Protein 4LFL (pdb70)

CATH classification: 3.40.1400.10

B-factor: mean 20.83, std 7.51, range [8.14, 54.57]

Radius of gyration: 24.15 Å; Cα contacts (8 Å, |Δi|>4): 1523; chains: 4; bounding box: 60×65×54 Å

Secondary structure (DSSP, 8-state):
-EEEEEEBTTTHHHHHHHHHHHHHTT-EEEES-SS-BSSHHHHHHHHHHHHHHSS---EEEEESSSHHHHHHHTTSTT--EEE--SHHHHHHHHHHH--SEEEEETTTB-HHHHHHHHHHHHH-----GGGHHHHHHHHH--/-EEEEEE-GGGHHHHHHHHHHHHHTT-EEEE-S-SS-S---HHHHHHHHHHHHHTTS-SEEEEEESSSHHHHHHHHSSTT--EEE-SSHHHHHHHHHHH---EEEEETTTB-HHHHHHHHHHHHH------HHHHHHHHHHHTTS---TTTTT-TTTTHHHHHHHHTTTT--/-EEEEEEBTTTHHHHHHHHHHHHTTT-EEEES-SS-BSSHHHHHHHHHHHHHTSS---EEEEESSSHHHHHHHTTSTT--EEE--SHHHHHHHHHHH--SEEEEETTTB-HHHHHHHHHHHHT-----GGGHHHHHHHHH--/-EEEEEE-GGGHHHHHHHHHHHHHTT-EEEE-S-SS-S---HHHHHHHHHHHHHTTS-SEEEEEESSSHHHHHHHHSSTT--EEE-SSHHHHHHHHHHH---EEEEETTTB-HHHHHHHHHHHHH------HHHHHHHHHHHTSSPP-TTTTT-TTTTHHHHHHHHTTTT--

Foldseek 3Di:
DEEEEFEAPAFVVLRVVVVVVCVVVPYHYDYQPPDHDPALLRGLVSSLVCLVVDPDQEYEYEYAAQVVSQVNNLQDQLAAEAADAAQPCLAVCCQQVVHSYYYYHPNRHDNVRVVNSPVNNVPHHHNDDPSVVVSVVSNPHD/DEEEEAEFLQQLVLSVVVVVVCVVVPYHYHYQHDNHNPGDALLLSLLVRLLCCQVVVGVAYEYEYQAQVRSQVSVLPAAPADGDEDQAQVVLLCCCAQQVGRYYTGRNNPHDSVRVNVNVVSNVVHHHDDDPVSVVVNVVSNPPDDDDPCSRPPSCVCVVVVVCVVVVVPPD/DEEEEWEAPAFVVLRVVVVVVQVVVVYHYDYQPPDHDPALLRGLVSSLVVLVVDPAQEYEYEYAQQVVSQVNNLQDQLAAEAADAAQPCLAVCCQQVVHSYYYYHPNRHPNVRVVNSPVNNVPHHHNDDPSVVVSVVSNVHD/DEEEEAEFLQQLVLSVVLVVVCVVVPYHYHYQHDNHNPGDALLLRLLVRLLCCQVVVGVAYEYEYQAQVRSQVSVLPDAPADGDEDQAQVVLLCCCAQQVGRYYTGRNNPHDSVRVNVNVVSNVVHHHDDDPVSVVVNVVSNPPDDDDPCSRPPSCSCVVVVVCVVVVVPPD

Structure (mmCIF, N/CA/C/O backbone):
data_4LFL
#
_entry.id   4LFL
#
_cell.length_a   108.076
_cell.length_b   116.114
_cell.length_c   54.492
_cell.angle_alpha   90.000
_cell.angle_beta   90.000
_cell.angle_gamma   90.000
#
_symmetry.space_group_name_H-M   'P 21 21 2'
#
loop_
_entity.id
_entity.type
_entity.pdbx_description
1 polymer 'Galactose-6-phosphate isomerase subunit A'
2 polymer 'Galactose-6-phosphate isomerase subunit B'
3 non-polymer 6-O-phosphono-D-tagatose
4 water water
#
loop_
_atom_site.group_PDB
_atom_site.id
_atom_site.type_symbol
_atom_site.label_atom_id
_atom_site.label_alt_id
_atom_site.label_comp_id
_atom_site.label_asym_id
_atom_site.label_entity_id
_atom_site.label_seq_id
_atom_site.pdbx_PDB_ins_code
_atom_site.Cartn_x
_atom_site.Cartn_y
_atom_site.Cartn_z
_atom_site.occupancy
_atom_site.B_iso_or_equiv
_atom_site.auth_seq_id
_atom_site.auth_comp_id
_atom_site.auth_asym_id
_atom_site.auth_atom_id
_atom_site.pdbx_PDB_model_num
ATOM 1 N N . MET A 1 21 ? 29.689 -24.689 -12.878 1.00 41.34 1 MET A N 1
ATOM 2 C CA . MET A 1 21 ? 30.861 -25.063 -12.034 1.00 40.62 1 MET A CA 1
ATOM 3 C C . MET A 1 21 ? 30.562 -26.306 -11.204 1.00 38.83 1 MET A C 1
ATOM 4 O O . MET A 1 21 ? 29.413 -26.562 -10.846 1.00 38.97 1 MET A O 1
ATOM 9 N N . ASP A 1 22 ? 31.602 -27.080 -10.907 1.00 36.82 2 ASP A N 1
ATOM 10 C CA . ASP A 1 22 ? 31.448 -28.289 -10.108 1.00 33.53 2 ASP A CA 1
ATOM 11 C C . ASP A 1 22 ? 31.931 -28.062 -8.682 1.00 30.57 2 ASP A C 1
ATOM 12 O O . ASP A 1 22 ? 32.878 -27.309 -8.443 1.00 29.14 2 ASP A O 1
ATOM 17 N N . VAL A 1 23 ? 31.268 -28.721 -7.739 1.00 26.71 3 VAL A N 1
ATOM 18 C CA . VAL A 1 23 ? 31.607 -28.614 -6.327 1.00 24.44 3 VAL A CA 1
ATOM 19 C C . VAL A 1 23 ? 31.448 -29.986 -5.679 1.00 23.22 3 VAL A C 1
ATOM 20 O O . VAL A 1 23 ? 30.457 -30.676 -5.919 1.00 23.66 3 VAL A O 1
ATOM 24 N N . ILE A 1 24 ? 32.429 -30.384 -4.876 1.00 20.81 4 ILE A N 1
ATOM 25 C CA . ILE A 1 24 ? 32.371 -31.663 -4.178 1.00 21.35 4 ILE A CA 1
ATOM 26 C C . ILE A 1 24 ? 32.048 -31.365 -2.718 1.00 21.56 4 ILE A C 1
ATOM 27 O O . ILE A 1 24 ? 32.656 -30.478 -2.122 1.00 21.91 4 ILE A O 1
ATOM 32 N N . ILE A 1 25 ? 31.089 -32.087 -2.144 1.00 19.69 5 ILE A N 1
ATOM 33 C CA . ILE A 1 25 ? 30.742 -31.876 -0.743 1.00 19.91 5 ILE A CA 1
ATOM 34 C C . ILE A 1 25 ? 30.703 -33.188 0.032 1.00 19.94 5 ILE A C 1
ATOM 35 O O . ILE A 1 25 ? 30.439 -34.256 -0.529 1.00 20.46 5 ILE A O 1
ATOM 40 N N . GLY A 1 26 ? 30.984 -33.094 1.325 1.00 19.60 6 GLY A N 1
ATOM 41 C CA . GLY A 1 26 ? 30.982 -34.258 2.187 1.00 19.89 6 GLY A CA 1
ATOM 42 C C . GLY A 1 26 ? 30.847 -33.812 3.629 1.00 21.00 6 GLY A C 1
ATOM 43 O O . GLY A 1 26 ? 31.154 -32.662 3.961 1.00 19.96 6 GLY A O 1
ATOM 44 N N . ALA A 1 27 ? 30.395 -34.711 4.494 1.00 20.68 7 ALA A N 1
ATOM 45 C CA . ALA A 1 27 ? 30.226 -34.369 5.898 1.00 21.24 7 ALA A CA 1
ATOM 46 C C . ALA A 1 27 ? 30.120 -35.598 6.786 1.00 22.15 7 ALA A C 1
ATOM 47 O O . ALA A 1 27 ? 29.820 -36.697 6.312 1.00 21.71 7 ALA A O 1
ATOM 49 N N . ASP A 1 28 ? 30.386 -35.409 8.073 1.00 22.46 8 ASP A N 1
ATOM 50 C CA . ASP A 1 28 ? 30.255 -36.494 9.032 1.00 23.39 8 ASP A CA 1
ATOM 51 C C . ASP A 1 28 ? 28.910 -36.247 9.713 1.00 23.67 8 ASP A C 1
ATOM 52 O O . ASP A 1 28 ? 28.129 -35.414 9.249 1.00 22.31 8 ASP A O 1
ATOM 57 N N . LYS A 1 29 ? 28.630 -36.958 10.797 1.00 24.70 9 LYS A N 1
ATOM 58 C CA . LYS A 1 29 ? 27.352 -36.796 11.480 1.00 25.50 9 LYS A CA 1
ATOM 59 C C . LYS A 1 29 ? 27.063 -35.378 11.965 1.00 25.29 9 LYS A C 1
ATOM 60 O O . LYS A 1 29 ? 25.928 -34.909 11.873 1.00 25.61 9 LYS A O 1
ATOM 66 N N . ASP A 1 30 ? 28.083 -34.692 12.470 1.00 24.28 10 ASP A N 1
ATOM 67 C CA . ASP A 1 30 ? 27.904 -33.332 12.972 1.00 24.28 10 ASP A CA 1
ATOM 68 C C . ASP A 1 30 ? 27.716 -32.292 11.873 1.00 23.41 10 ASP A C 1
ATOM 69 O O . ASP A 1 30 ? 27.041 -31.285 12.077 1.00 23.31 10 ASP A O 1
ATOM 74 N N . GLY A 1 31 ? 28.312 -32.529 10.710 1.00 22.74 11 GLY A N 1
ATOM 75 C CA . GLY A 1 31 ? 28.184 -31.565 9.632 1.00 21.16 11 GLY A CA 1
ATOM 76 C C . GLY A 1 31 ? 27.118 -31.886 8.603 1.00 20.95 11 GLY A C 1
ATOM 77 O O . GLY A 1 31 ? 26.867 -31.088 7.701 1.00 20.07 11 GLY A O 1
ATOM 78 N N . PHE A 1 32 ? 26.472 -33.039 8.743 1.00 19.76 12 PHE A N 1
ATOM 79 C CA . PHE A 1 32 ? 25.453 -33.463 7.784 1.00 21.30 12 PHE A CA 1
ATOM 80 C C . PHE A 1 32 ? 24.293 -32.489 7.557 1.00 20.88 12 PHE A C 1
ATOM 81 O O . PHE A 1 32 ? 23.952 -32.181 6.413 1.00 20.03 12 PHE A O 1
ATOM 89 N N . ALA A 1 33 ? 23.684 -32.007 8.635 1.00 20.31 13 ALA A N 1
ATOM 90 C CA . ALA A 1 33 ? 22.556 -31.088 8.510 1.00 21.46 13 ALA A CA 1
ATOM 91 C C . ALA A 1 33 ? 22.887 -29.862 7.663 1.00 20.62 13 ALA A C 1
ATOM 92 O O . ALA A 1 33 ? 22.132 -29.502 6.759 1.00 19.99 13 ALA A O 1
ATOM 94 N N . MET A 1 34 ? 24.012 -29.214 7.949 1.00 19.98 14 MET A N 1
ATOM 95 C CA . MET A 1 34 ? 24.380 -28.038 7.171 1.00 19.95 14 MET A CA 1
ATOM 96 C C . MET A 1 34 ? 24.717 -28.436 5.742 1.00 20.46 14 MET A C 1
ATOM 97 O O . MET A 1 34 ? 24.380 -27.722 4.797 1.00 19.89 14 MET A O 1
ATOM 102 N N . LYS A 1 35 ? 25.378 -29.581 5.587 1.00 21.29 15 LYS A N 1
ATOM 103 C CA . LYS A 1 35 ? 25.755 -30.065 4.265 1.00 20.84 15 LYS A CA 1
ATOM 104 C C . LYS A 1 35 ? 24.506 -30.166 3.389 1.00 21.51 15 LYS A C 1
ATOM 105 O O . LYS A 1 35 ? 24.500 -29.710 2.248 1.00 19.99 15 LYS A O 1
ATOM 111 N N . GLU A 1 36 ? 23.445 -30.754 3.935 1.00 21.57 16 GLU A N 1
ATOM 112 C CA . GLU A 1 36 ? 22.192 -30.907 3.198 1.00 22.24 16 GLU A CA 1
ATOM 113 C C . GLU A 1 36 ? 21.617 -29.557 2.770 1.00 21.08 16 GLU A C 1
ATOM 114 O O . GLU A 1 36 ? 21.114 -29.415 1.658 1.00 21.25 16 GLU A O 1
ATOM 120 N N . GLN A 1 37 ? 21.687 -28.571 3.660 1.00 21.69 17 GLN A N 1
ATOM 121 C CA . GLN A 1 37 ? 21.185 -27.232 3.366 1.00 21.32 17 GLN A CA 1
ATOM 122 C C . GLN A 1 37 ? 21.991 -26.584 2.244 1.00 20.28 17 GLN A C 1
ATOM 123 O O . GLN A 1 37 ? 21.432 -25.987 1.322 1.00 20.08 17 GLN A O 1
ATOM 129 N N . VAL A 1 38 ? 23.311 -26.691 2.338 1.00 19.43 18 VAL A N 1
ATOM 130 C CA . VAL A 1 38 ? 24.184 -26.109 1.325 1.00 19.12 18 VAL A CA 1
ATOM 131 C C . VAL A 1 38 ? 23.961 -26.784 -0.026 1.00 19.72 18 VAL A C 1
ATOM 132 O O . VAL A 1 38 ? 23.983 -26.125 -1.065 1.00 19.82 18 VAL A O 1
ATOM 136 N N . LYS A 1 39 ? 23.731 -28.094 -0.010 1.00 21.29 19 LYS A N 1
ATOM 137 C CA . LYS A 1 39 ? 23.496 -28.819 -1.255 1.00 22.73 19 LYS A CA 1
ATOM 138 C C . LYS A 1 39 ? 22.290 -28.198 -1.954 1.00 21.55 19 LYS A C 1
ATOM 139 O O . LYS A 1 39 ? 22.331 -27.912 -3.150 1.00 22.72 19 LYS A O 1
ATOM 145 N N . LYS A 1 40 ? 21.218 -27.977 -1.197 1.00 21.77 20 LYS A N 1
ATOM 146 C CA . LYS A 1 40 ? 20.012 -27.368 -1.745 1.00 22.57 20 LYS A CA 1
ATOM 147 C C . LYS A 1 40 ? 20.351 -25.987 -2.298 1.00 22.43 20 LYS A C 1
ATOM 148 O O . LYS A 1 40 ? 19.893 -25.601 -3.374 1.00 21.57 20 LYS A O 1
ATOM 154 N N . TYR A 1 41 ? 21.165 -25.247 -1.552 1.00 21.81 21 TYR A N 1
ATOM 155 C CA . TYR A 1 41 ? 21.580 -23.912 -1.963 1.00 21.25 21 TYR A CA 1
ATOM 156 C C . TYR A 1 41 ? 22.332 -23.956 -3.292 1.00 21.59 21 TYR A C 1
ATOM 157 O O . TYR A 1 41 ? 22.027 -23.199 -4.212 1.00 21.89 21 TYR A O 1
ATOM 166 N N . LEU A 1 42 ? 23.317 -24.843 -3.384 1.00 22.42 22 LEU A N 1
ATOM 167 C CA . LEU A 1 42 ? 24.121 -24.965 -4.596 1.00 22.73 22 LEU A CA 1
ATOM 168 C C . LEU A 1 42 ? 23.281 -25.366 -5.804 1.00 23.65 22 LEU A C 1
ATOM 169 O O . LEU A 1 42 ? 23.432 -24.801 -6.890 1.00 23.59 22 LEU A O 1
ATOM 174 N N . GLU A 1 43 ? 22.392 -26.335 -5.617 1.00 23.99 23 GLU A N 1
ATOM 175 C CA . GLU A 1 43 ? 21.536 -26.784 -6.711 1.00 25.69 23 GLU A CA 1
ATOM 176 C C . GLU A 1 43 ? 20.684 -25.625 -7.215 1.00 27.03 23 GLU A C 1
ATOM 177 O O . GLU A 1 43 ? 20.521 -25.441 -8.422 1.00 27.61 23 GLU A O 1
ATOM 183 N N . GLU A 1 44 ? 20.144 -24.843 -6.283 1.00 28.15 24 GLU A N 1
ATOM 184 C CA . GLU A 1 44 ? 19.301 -23.705 -6.633 1.00 31.42 24 GLU A CA 1
ATOM 185 C C . GLU A 1 44 ? 20.065 -22.600 -7.351 1.00 31.48 24 GLU A C 1
ATOM 186 O O . GLU A 1 44 ? 19.464 -21.745 -7.998 1.00 32.46 24 GLU A O 1
ATOM 192 N N . HIS A 1 45 ? 21.389 -22.617 -7.240 1.00 32.31 25 HIS A N 1
ATOM 193 C CA . HIS A 1 45 ? 22.210 -21.601 -7.886 1.00 33.56 25 HIS A CA 1
ATOM 194 C C . HIS A 1 45 ? 22.980 -22.124 -9.096 1.00 34.34 25 HIS A C 1
ATOM 195 O O . HIS A 1 45 ? 24.031 -21.594 -9.459 1.00 35.05 25 HIS A O 1
ATOM 202 N N . GLN A 1 46 ? 22.440 -23.172 -9.711 1.00 34.64 26 GLN A N 1
ATOM 203 C CA . GLN A 1 46 ? 23.017 -23.778 -10.907 1.00 35.51 26 GLN A CA 1
ATOM 204 C C . GLN A 1 46 ? 24.418 -24.365 -10.756 1.00 34.68 26 GLN A C 1
ATOM 205 O O . GLN A 1 46 ? 25.279 -24.160 -11.614 1.00 35.84 26 GLN A O 1
ATOM 211 N N . TYR A 1 47 ? 24.646 -25.093 -9.670 1.00 32.20 27 TYR A N 1
ATOM 212 C CA . TYR A 1 47 ? 25.938 -25.726 -9.435 1.00 29.44 27 TYR A CA 1
ATOM 213 C C . TYR A 1 47 ? 25.785 -27.237 -9.565 1.00 29.21 27 TYR A C 1
ATOM 214 O O . TYR A 1 47 ? 24.809 -27.810 -9.083 1.00 28.84 27 TYR A O 1
ATOM 223 N N . ARG A 1 48 ? 26.739 -27.877 -10.232 1.00 29.30 28 ARG A N 1
ATOM 224 C CA . ARG A 1 48 ? 26.715 -29.326 -10.383 1.00 29.50 28 ARG A CA 1
ATOM 225 C C . ARG A 1 48 ? 27.406 -29.869 -9.141 1.00 28.37 28 ARG A C 1
ATOM 226 O O . ARG A 1 48 ? 28.622 -29.746 -8.992 1.00 28.81 28 ARG A O 1
ATOM 234 N N . VAL A 1 49 ? 26.622 -30.463 -8.247 1.00 26.12 29 VAL A N 1
ATOM 235 C CA . VAL A 1 49 ? 27.154 -30.970 -6.990 1.00 25.75 29 VAL A CA 1
ATOM 236 C C . VAL A 1 49 ? 27.363 -32.472 -6.897 1.00 25.91 29 VAL A C 1
ATOM 237 O O . VAL A 1 49 ? 26.486 -33.260 -7.252 1.00 24.81 29 VAL A O 1
ATOM 241 N N . ALA A 1 50 ? 28.537 -32.851 -6.402 1.00 23.60 30 ALA A N 1
ATOM 242 C CA . ALA A 1 50 ? 28.889 -34.246 -6.203 1.00 24.20 30 ALA A CA 1
ATOM 243 C C . ALA A 1 50 ? 28.961 -34.461 -4.693 1.00 24.12 30 ALA A C 1
ATOM 244 O O . ALA A 1 50 ? 29.893 -33.999 -4.031 1.00 23.81 30 ALA A O 1
ATOM 246 N N . ASP A 1 51 ? 27.957 -35.148 -4.158 1.00 24.06 31 ASP A N 1
ATOM 247 C CA . ASP A 1 51 ? 27.862 -35.429 -2.729 1.00 25.21 31 ASP A CA 1
ATOM 248 C C . ASP A 1 51 ? 28.458 -36.802 -2.425 1.00 25.61 31 ASP A C 1
ATOM 249 O O . ASP A 1 51 ? 27.856 -37.830 -2.741 1.00 25.96 31 ASP A O 1
ATOM 254 N N . VAL A 1 52 ? 29.631 -36.824 -1.799 1.00 23.72 32 VAL A N 1
ATOM 255 C CA . VAL A 1 52 ? 30.286 -38.090 -1.479 1.00 23.63 32 VAL A CA 1
ATOM 256 C C . VAL A 1 52 ? 29.787 -38.729 -0.188 1.00 24.10 32 VAL A C 1
ATOM 257 O O . VAL A 1 52 ? 30.251 -39.805 0.194 1.00 23.49 32 VAL A O 1
ATOM 261 N N . THR A 1 53 ? 28.848 -38.071 0.485 1.00 23.48 33 THR A N 1
ATOM 262 C CA . THR A 1 53 ? 28.303 -38.605 1.726 1.00 24.53 33 THR A CA 1
ATOM 263 C C . THR A 1 53 ? 26.787 -38.443 1.806 1.00 26.79 33 THR A C 1
ATOM 264 O O . THR A 1 53 ? 26.277 -37.668 2.614 1.00 26.03 33 THR A O 1
ATOM 268 N N . PRO A 1 54 ? 26.044 -39.176 0.958 1.00 28.28 34 PRO A N 1
ATOM 269 C CA . PRO A 1 54 ? 24.578 -39.096 0.962 1.00 29.51 34 PRO A CA 1
ATOM 270 C C . PRO A 1 54 ? 24.066 -39.393 2.368 1.00 29.77 34 PRO A C 1
ATOM 271 O O . PRO A 1 54 ? 23.000 -38.926 2.776 1.00 30.23 34 PRO A O 1
ATOM 275 N N . GLU A 1 55 ? 24.849 -40.188 3.089 1.00 30.85 35 GLU A N 1
ATOM 276 C CA . GLU A 1 55 ? 24.578 -40.549 4.474 1.00 32.09 35 GLU A CA 1
ATOM 277 C C . GLU A 1 55 ? 25.809 -40.048 5.218 1.00 30.67 35 GLU A C 1
ATOM 278 O O . GLU A 1 55 ? 26.911 -40.071 4.674 1.00 31.06 35 GLU A O 1
ATOM 284 N N . PRO A 1 56 ? 25.643 -39.589 6.465 1.00 29.87 36 PRO A N 1
ATOM 285 C CA . PRO A 1 56 ? 26.796 -39.091 7.223 1.00 28.91 36 PRO A CA 1
ATOM 286 C C . PRO A 1 56 ? 27.937 -40.100 7.343 1.00 28.77 36 PRO A C 1
ATOM 287 O O . PRO A 1 56 ? 27.709 -41.286 7.587 1.00 28.54 36 PRO A O 1
ATOM 291 N N . ALA A 1 57 ? 29.166 -39.623 7.161 1.00 27.73 37 ALA A N 1
ATOM 292 C CA . ALA A 1 57 ? 30.344 -40.475 7.262 1.00 27.34 37 ALA A CA 1
ATOM 293 C C . ALA A 1 57 ? 30.540 -40.866 8.720 1.00 28.18 37 ALA A C 1
ATOM 294 O O . ALA A 1 57 ? 29.989 -40.224 9.616 1.00 28.48 37 ALA A O 1
ATOM 296 N N . GLU A 1 58 ? 31.327 -41.912 8.958 1.00 28.84 38 GLU A N 1
ATOM 297 C CA . GLU A 1 58 ? 31.578 -42.383 10.316 1.00 30.13 38 GLU A CA 1
ATOM 298 C C . GLU A 1 58 ? 32.194 -41.279 11.168 1.00 29.31 38 GLU A C 1
ATOM 299 O O . GLU A 1 58 ? 31.814 -41.084 12.321 1.00 29.08 38 GLU A O 1
ATOM 305 N N . ASP A 1 59 ? 33.159 -40.569 10.595 1.00 27.82 39 ASP A N 1
ATOM 306 C CA . ASP A 1 59 ? 33.823 -39.466 11.280 1.00 26.46 39 ASP A CA 1
ATOM 307 C C . ASP A 1 59 ? 34.380 -38.511 10.227 1.00 24.60 39 ASP A C 1
ATOM 308 O O . ASP A 1 59 ? 34.301 -38.796 9.030 1.00 22.92 39 ASP A O 1
ATOM 313 N N . PHE A 1 60 ? 34.944 -37.387 10.666 1.00 23.79 40 PHE A N 1
ATOM 314 C CA . PHE A 1 60 ? 35.474 -36.398 9.731 1.00 22.31 40 PHE A CA 1
ATOM 315 C C . PHE A 1 60 ? 36.688 -36.854 8.927 1.00 22.76 40 PHE A C 1
ATOM 316 O O . PHE A 1 60 ? 37.000 -36.268 7.889 1.00 22.09 40 PHE A O 1
ATOM 324 N N . VAL A 1 61 ? 37.382 -37.887 9.392 1.00 21.46 41 VAL A N 1
ATOM 325 C CA . VAL A 1 61 ? 38.528 -38.371 8.632 1.00 22.11 41 VAL A CA 1
ATOM 326 C C . VAL A 1 61 ? 37.981 -39.058 7.385 1.00 22.75 41 VAL A C 1
ATOM 327 O O . VAL A 1 61 ? 38.476 -38.851 6.280 1.00 21.98 41 VAL A O 1
ATOM 331 N N . GLU A 1 62 ? 36.942 -39.867 7.565 1.00 22.80 42 GLU A N 1
ATOM 332 C CA . GLU A 1 62 ? 36.345 -40.570 6.440 1.00 23.80 42 GLU A CA 1
ATOM 333 C C . GLU A 1 62 ? 35.711 -39.612 5.436 1.00 22.31 42 GLU A C 1
ATOM 334 O O . GLU A 1 62 ? 35.896 -39.758 4.229 1.00 21.79 42 GLU A O 1
ATOM 340 N N . SER A 1 63 ? 34.973 -38.624 5.932 1.00 21.79 43 SER A N 1
ATOM 341 C CA . SER A 1 63 ? 34.326 -37.664 5.047 1.00 20.45 43 SER A CA 1
ATOM 342 C C . SER A 1 63 ? 35.337 -36.772 4.323 1.00 20.64 43 SER A C 1
ATOM 343 O O . SER A 1 63 ? 35.233 -36.569 3.113 1.00 18.25 43 SER A O 1
ATOM 346 N N . SER A 1 64 ? 36.322 -36.254 5.051 1.00 20.13 44 SER A N 1
ATOM 347 C CA . SER A 1 64 ? 37.314 -35.376 4.432 1.00 20.17 44 SER A CA 1
ATOM 348 C C . SER A 1 64 ? 38.170 -36.113 3.407 1.00 20.74 44 SER A C 1
ATOM 349 O O . SER A 1 64 ? 38.511 -35.557 2.365 1.00 20.08 44 SER A O 1
ATOM 352 N N . LEU A 1 65 ? 38.510 -37.366 3.690 1.00 21.22 45 LEU A N 1
ATOM 353 C CA . LEU A 1 65 ? 39.314 -38.137 2.749 1.00 22.29 45 LEU A CA 1
ATOM 354 C C . LEU A 1 65 ? 38.493 -38.510 1.520 1.00 22.46 45 LEU A C 1
ATOM 355 O O . LEU A 1 65 ? 39.026 -38.584 0.414 1.00 22.16 45 LEU A O 1
ATOM 360 N N . ALA A 1 66 ? 37.197 -38.744 1.711 1.00 21.32 46 ALA A N 1
ATOM 361 C CA . ALA A 1 66 ? 36.323 -39.087 0.592 1.00 21.33 46 ALA A CA 1
ATOM 362 C C . ALA A 1 66 ? 36.222 -37.889 -0.349 1.00 20.66 46 ALA A C 1
ATOM 363 O O . ALA A 1 66 ? 36.269 -38.037 -1.569 1.00 23.03 46 ALA A O 1
ATOM 365 N N . VAL A 1 67 ? 36.087 -36.699 0.226 1.00 19.64 47 VAL A N 1
ATOM 366 C CA . VAL A 1 67 ? 35.998 -35.479 -0.569 1.00 19.58 47 VAL A CA 1
ATOM 367 C C . VAL A 1 67 ? 37.303 -35.258 -1.328 1.00 19.42 47 VAL A C 1
ATOM 368 O O . VAL A 1 67 ? 37.298 -34.903 -2.503 1.00 18.94 47 VAL A O 1
ATOM 372 N N . THR A 1 68 ? 38.419 -35.472 -0.643 1.00 19.43 48 THR A N 1
ATOM 373 C CA . THR A 1 68 ? 39.734 -35.293 -1.243 1.00 19.53 48 THR A CA 1
ATOM 374 C C . THR A 1 68 ? 39.935 -36.229 -2.434 1.00 21.12 48 THR A C 1
ATOM 375 O O . THR A 1 68 ? 40.350 -35.798 -3.510 1.00 21.33 48 THR A O 1
ATOM 379 N N . LYS A 1 69 ? 39.629 -37.507 -2.239 1.00 22.71 49 LYS A N 1
ATOM 380 C CA . LYS A 1 69 ? 39.781 -38.491 -3.307 1.00 23.86 49 LYS A CA 1
ATOM 381 C C . LYS A 1 69 ? 38.949 -38.105 -4.529 1.00 23.49 49 LYS A C 1
ATOM 382 O O . LYS A 1 69 ? 39.451 -38.071 -5.655 1.00 23.92 49 LYS A O 1
ATOM 388 N N . LYS A 1 70 ? 37.673 -37.813 -4.300 1.00 22.91 50 LYS A N 1
ATOM 389 C CA . LYS A 1 70 ? 36.771 -37.431 -5.378 1.00 24.06 50 LYS A CA 1
ATOM 390 C C . LYS A 1 70 ? 37.295 -36.190 -6.096 1.00 24.87 50 LYS A C 1
ATOM 391 O O . LYS A 1 70 ? 37.284 -36.118 -7.324 1.00 25.66 50 LYS A O 1
ATOM 397 N N . LEU A 1 71 ? 37.771 -35.220 -5.320 1.00 25.33 51 LEU A N 1
ATOM 398 C CA . LEU A 1 71 ? 38.292 -33.976 -5.875 1.00 27.12 51 LEU A CA 1
ATOM 399 C C . LEU A 1 71 ? 39.549 -34.171 -6.721 1.00 28.75 51 LEU A C 1
ATOM 400 O O . LEU A 1 71 ? 39.582 -33.795 -7.893 1.00 27.43 51 LEU A O 1
ATOM 405 N N . LEU A 1 72 ? 40.580 -34.758 -6.123 1.00 31.02 52 LEU A N 1
ATOM 406 C CA . LEU A 1 72 ? 41.844 -34.985 -6.818 1.00 34.30 52 LEU A CA 1
ATOM 407 C C . LEU A 1 72 ? 41.706 -35.909 -8.026 1.00 35.83 52 LEU A C 1
ATOM 408 O O . LEU A 1 72 ? 42.653 -36.080 -8.793 1.00 37.04 52 LEU A O 1
ATOM 413 N N . ASN A 1 73 ? 40.527 -36.499 -8.193 1.00 37.53 53 ASN A N 1
ATOM 414 C CA . ASN A 1 73 ? 40.273 -37.404 -9.310 1.00 39.62 53 ASN A CA 1
ATOM 415 C C . ASN A 1 73 ? 39.216 -36.845 -10.257 1.00 40.21 53 ASN A C 1
ATOM 416 O O . ASN A 1 73 ? 38.959 -37.416 -11.317 1.00 41.59 53 ASN A O 1
ATOM 421 N N . SER A 1 74 ? 38.609 -35.728 -9.871 1.00 40.05 54 SER A N 1
ATOM 422 C CA . SER A 1 74 ? 37.572 -35.094 -10.678 1.00 39.79 54 SER A CA 1
ATOM 423 C C . SER A 1 74 ? 38.107 -33.850 -11.380 1.00 39.55 54 SER A C 1
ATOM 424 O O . SER A 1 74 ? 39.254 -33.456 -11.172 1.00 39.55 54 SER A O 1
ATOM 427 N N . ASP A 1 75 ? 37.270 -33.237 -12.213 1.00 39.20 55 ASP A N 1
ATOM 428 C CA . ASP A 1 75 ? 37.657 -32.029 -12.932 1.00 39.27 55 ASP A CA 1
ATOM 429 C C . ASP A 1 75 ? 37.307 -30.795 -12.105 1.00 38.20 55 ASP A C 1
ATOM 430 O O . ASP A 1 75 ? 37.689 -29.675 -12.446 1.00 38.64 55 ASP A O 1
ATOM 435 N N . ALA A 1 76 ? 36.576 -31.010 -11.016 1.00 36.21 56 ALA A N 1
ATOM 436 C CA . ALA A 1 76 ? 36.176 -29.921 -10.133 1.00 33.57 56 ALA A CA 1
ATOM 437 C C . ALA A 1 76 ? 37.393 -29.374 -9.396 1.00 32.34 56 ALA A C 1
ATOM 438 O O . ALA A 1 76 ? 38.355 -30.099 -9.145 1.00 30.63 56 ALA A O 1
ATOM 440 N N . HIS A 1 77 ? 37.350 -28.090 -9.056 1.00 30.05 57 HIS A N 1
ATOM 441 C CA . HIS A 1 77 ? 38.453 -27.468 -8.336 1.00 29.08 57 HIS A CA 1
ATOM 442 C C . HIS A 1 77 ? 37.943 -26.748 -7.094 1.00 26.09 57 HIS A C 1
ATOM 443 O O . HIS A 1 77 ? 38.638 -25.913 -6.520 1.00 25.31 57 HIS A O 1
ATOM 450 N N . LYS A 1 78 ? 36.724 -27.082 -6.687 1.00 23.35 58 LYS A N 1
ATOM 451 C CA . LYS A 1 78 ? 36.104 -26.486 -5.505 1.00 20.47 58 LYS A CA 1
ATOM 452 C C . LYS A 1 78 ? 35.470 -27.607 -4.690 1.00 20.59 58 LYS A C 1
ATOM 453 O O . LYS A 1 78 ? 34.884 -28.532 -5.253 1.00 20.30 58 LYS A O 1
ATOM 459 N N . ALA A 1 79 ? 35.588 -27.528 -3.369 1.00 18.84 59 ALA A N 1
ATOM 460 C CA . ALA A 1 79 ? 35.020 -28.547 -2.495 1.00 17.48 59 ALA A CA 1
ATOM 461 C C . ALA A 1 79 ? 34.723 -27.966 -1.116 1.00 19.07 59 ALA A C 1
ATOM 462 O O . ALA A 1 79 ? 35.358 -27.001 -0.685 1.00 17.56 59 ALA A O 1
ATOM 464 N N . ILE A 1 80 ? 33.749 -28.556 -0.433 1.00 17.87 60 ILE A N 1
ATOM 465 C CA . ILE A 1 80 ? 33.364 -28.103 0.897 1.00 17.27 60 ILE A CA 1
ATOM 466 C C . ILE A 1 80 ? 33.189 -29.301 1.826 1.00 18.67 60 ILE A C 1
ATOM 467 O O . ILE A 1 80 ? 32.418 -30.217 1.532 1.00 19.87 60 ILE A O 1
ATOM 472 N N . MET A 1 81 ? 33.911 -29.289 2.941 1.00 15.69 61 MET A N 1
ATOM 473 C CA . MET A 1 81 ? 33.834 -30.355 3.933 1.00 16.98 61 MET A CA 1
ATOM 474 C C . MET A 1 81 ? 33.095 -29.824 5.152 1.00 17.06 61 MET A C 1
ATOM 475 O O . MET A 1 81 ? 33.294 -28.679 5.555 1.00 17.95 61 MET A O 1
ATOM 480 N N . PHE A 1 82 ? 32.243 -30.654 5.741 1.00 16.58 62 PHE A N 1
ATOM 481 C CA . PHE A 1 82 ? 31.484 -30.242 6.912 1.00 16.38 62 PHE A CA 1
ATOM 482 C C . PHE A 1 82 ? 31.697 -31.168 8.100 1.00 17.08 62 PHE A C 1
ATOM 483 O O . PHE A 1 82 ? 31.690 -32.392 7.965 1.00 18.09 62 PHE A O 1
ATOM 491 N N . ASP A 1 83 ? 31.902 -30.567 9.265 1.00 16.06 63 ASP A N 1
ATOM 492 C CA . ASP A 1 83 ? 32.049 -31.312 10.506 1.00 16.84 63 ASP A CA 1
ATOM 493 C C . ASP A 1 83 ? 31.746 -30.338 11.633 1.00 17.07 63 ASP A C 1
ATOM 494 O O . ASP A 1 83 ? 31.326 -29.212 11.378 1.00 17.24 63 ASP A O 1
ATOM 499 N N . ARG A 1 84 ? 31.955 -30.755 12.874 1.00 17.82 64 ARG A N 1
ATOM 500 C CA . ARG A 1 84 ? 31.635 -29.893 14.001 1.00 16.83 64 ARG A CA 1
ATOM 501 C C . ARG A 1 84 ? 32.531 -28.667 14.174 1.00 16.18 64 ARG A C 1
ATOM 502 O O . ARG A 1 84 ? 32.040 -27.583 14.493 1.00 17.17 64 ARG A O 1
ATOM 510 N N . TYR A 1 85 ? 33.829 -28.825 13.936 1.00 16.95 65 TYR A N 1
ATOM 511 C CA . TYR A 1 85 ? 34.755 -27.712 14.133 1.00 16.37 65 TYR A CA 1
ATOM 512 C C . TYR A 1 85 ? 35.588 -27.271 12.930 1.00 17.25 65 TYR A C 1
ATOM 513 O O . TYR A 1 85 ? 36.249 -26.235 12.988 1.00 18.67 65 TYR A O 1
ATOM 522 N N . GLY A 1 86 ? 35.574 -28.052 11.855 1.00 18.03 66 GLY A N 1
ATOM 523 C CA . GLY A 1 86 ? 36.348 -27.688 10.678 1.00 18.18 66 GLY A CA 1
ATOM 524 C C . GLY A 1 86 ? 37.794 -28.126 10.794 1.00 16.72 66 GLY A C 1
ATOM 525 O O . GLY A 1 86 ? 38.358 -28.691 9.857 1.00 17.11 66 GLY A O 1
ATOM 526 N N . VAL A 1 87 ? 38.384 -27.864 11.956 1.00 16.46 67 VAL A N 1
ATOM 527 C CA . VAL A 1 87 ? 39.769 -28.208 12.250 1.00 16.65 67 VAL A CA 1
ATOM 528 C C . VAL A 1 87 ? 40.139 -29.635 11.861 1.00 17.81 67 VAL A C 1
ATOM 529 O O . VAL A 1 87 ? 41.154 -29.868 11.201 1.00 16.36 67 VAL A O 1
ATOM 533 N N . GLY A 1 88 ? 39.311 -30.585 12.278 1.00 17.06 68 GLY A N 1
ATOM 534 C CA . GLY A 1 88 ? 39.581 -31.980 11.980 1.00 17.98 68 GLY A CA 1
ATOM 535 C C . GLY A 1 88 ? 39.630 -32.339 10.507 1.00 17.63 68 GLY A C 1
ATOM 536 O O . GLY A 1 88 ? 40.569 -33.002 10.062 1.00 19.45 68 GLY A O 1
ATOM 537 N N . SER A 1 89 ? 38.632 -31.909 9.744 1.00 16.08 69 SER A N 1
ATOM 538 C CA . SER A 1 89 ? 38.594 -32.221 8.319 1.00 15.76 69 SER A CA 1
ATOM 539 C C . SER A 1 89 ? 39.812 -31.660 7.598 1.00 16.70 69 SER A C 1
ATOM 540 O O . SER A 1 89 ? 40.352 -32.293 6.690 1.00 15.25 69 SER A O 1
ATOM 543 N N . ALA A 1 90 ? 40.250 -30.477 8.007 1.00 16.38 70 ALA A N 1
ATOM 544 C CA . ALA A 1 90 ? 41.422 -29.862 7.391 1.00 16.06 70 ALA A CA 1
ATOM 545 C C . ALA A 1 90 ? 42.690 -30.592 7.830 1.00 15.96 70 ALA A C 1
ATOM 546 O O . ALA A 1 90 ? 43.548 -30.914 7.005 1.00 15.57 70 ALA A O 1
ATOM 548 N N . MET A 1 91 ? 42.806 -30.852 9.130 1.00 15.86 71 MET A N 1
ATOM 549 C CA . MET A 1 91 ? 43.973 -31.542 9.667 1.00 16.43 71 MET A CA 1
ATOM 550 C C . MET A 1 91 ? 44.165 -32.897 8.995 1.00 16.94 71 MET A C 1
ATOM 551 O O . MET A 1 91 ? 45.284 -33.279 8.670 1.00 16.00 71 MET A O 1
ATOM 556 N N . ALA A 1 92 ? 43.071 -33.620 8.786 1.00 17.54 72 ALA A N 1
ATOM 557 C CA . ALA A 1 92 ? 43.163 -34.932 8.161 1.00 16.96 72 ALA A CA 1
ATOM 558 C C . ALA A 1 92 ? 43.432 -34.850 6.663 1.00 16.63 72 ALA A C 1
ATOM 559 O O . ALA A 1 92 ? 44.397 -35.439 6.169 1.00 17.83 72 ALA A O 1
ATOM 561 N N . SER A 1 93 ? 42.596 -34.113 5.936 1.00 17.70 73 SER A N 1
ATOM 562 C CA . SER A 1 93 ? 42.765 -34.015 4.494 1.00 16.40 73 SER A CA 1
ATOM 563 C C . SER A 1 93 ? 44.098 -33.412 4.057 1.00 17.28 73 SER A C 1
ATOM 564 O O . SER A 1 93 ? 44.627 -33.786 3.011 1.00 16.15 73 SER A O 1
ATOM 567 N N . ASN A 1 94 ? 44.647 -32.491 4.846 1.00 15.97 74 ASN A N 1
ATOM 568 C CA . ASN A 1 94 ? 45.924 -31.886 4.476 1.00 15.69 74 ASN A CA 1
ATOM 569 C C . ASN A 1 94 ? 47.093 -32.863 4.540 1.00 15.76 74 ASN A C 1
ATOM 570 O O . ASN A 1 94 ? 48.176 -32.566 4.040 1.00 16.40 74 ASN A O 1
ATOM 575 N N . LYS A 1 95 ? 46.883 -34.025 5.153 1.00 16.33 75 LYS A N 1
ATOM 576 C CA . LYS A 1 95 ? 47.938 -35.028 5.221 1.00 16.55 75 LYS A CA 1
ATOM 577 C C . LYS A 1 95 ? 48.099 -35.700 3.855 1.00 16.92 75 LYS A C 1
ATOM 578 O O . LYS A 1 95 ? 49.125 -36.311 3.572 1.00 19.57 75 LYS A O 1
ATOM 584 N N . VAL A 1 96 ? 47.084 -35.578 3.006 1.00 17.43 76 VAL A N 1
ATOM 585 C CA . VAL A 1 96 ? 47.146 -36.174 1.675 1.00 17.54 76 VAL A CA 1
ATOM 586 C C . VAL A 1 96 ? 48.065 -35.338 0.787 1.00 17.03 76 VAL A C 1
ATOM 587 O O . VAL A 1 96 ? 47.931 -34.116 0.721 1.00 17.74 76 VAL A O 1
ATOM 591 N N . LYS A 1 97 ? 48.997 -35.997 0.108 1.00 18.66 77 LYS A N 1
ATOM 592 C CA . LYS A 1 97 ? 49.932 -35.294 -0.764 1.00 18.36 77 LYS A CA 1
ATOM 593 C C . LYS A 1 97 ? 49.198 -34.570 -1.889 1.00 18.01 77 LYS A C 1
ATOM 594 O O . LYS A 1 97 ? 48.386 -35.166 -2.605 1.00 18.42 77 LYS A O 1
ATOM 600 N N . GLY A 1 98 ? 49.488 -33.281 -2.035 1.00 16.86 78 GLY A N 1
ATOM 601 C CA . GLY A 1 98 ? 48.861 -32.483 -3.075 1.00 16.86 78 GLY A CA 1
ATOM 602 C C . GLY A 1 98 ? 47.588 -31.771 -2.647 1.00 17.16 78 GLY A C 1
ATOM 603 O O . GLY A 1 98 ? 47.129 -30.853 -3.323 1.00 17.24 78 GLY A O 1
ATOM 604 N N . MET A 1 99 ? 47.017 -32.181 -1.520 1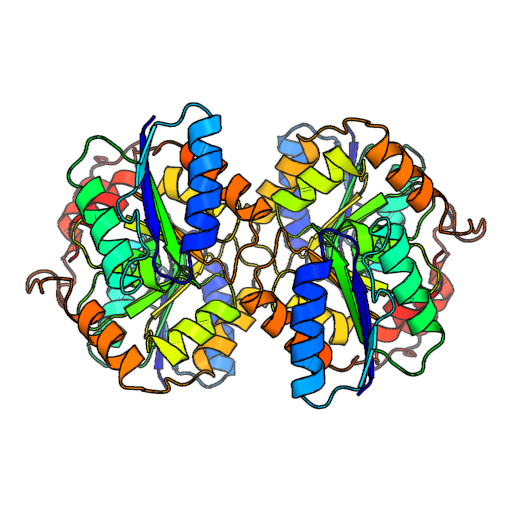.00 16.23 79 MET A N 1
ATOM 605 C CA . MET A 1 99 ? 45.780 -31.574 -1.050 1.00 15.50 79 MET A CA 1
ATOM 606 C C . MET A 1 99 ? 46.018 -30.309 -0.236 1.00 14.13 79 MET A C 1
ATOM 607 O O . MET A 1 99 ? 47.003 -30.202 0.483 1.00 14.77 79 MET A O 1
ATOM 612 N N . VAL A 1 100 ? 45.109 -29.351 -0.378 1.00 13.50 80 VAL A N 1
ATOM 613 C CA . VAL A 1 100 ? 45.177 -28.095 0.358 1.00 13.82 80 VAL A CA 1
ATOM 614 C C . VAL A 1 100 ? 43.761 -27.775 0.809 1.00 12.83 80 VAL A C 1
ATOM 615 O O . VAL A 1 100 ? 42.889 -27.487 -0.011 1.00 13.45 80 VAL A O 1
ATOM 619 N N . THR A 1 101 ? 43.540 -27.841 2.118 1.00 13.07 81 THR A N 1
ATOM 620 C CA . THR A 1 101 ? 42.231 -27.578 2.691 1.00 11.85 81 THR A CA 1
ATOM 621 C C . THR A 1 101 ? 42.306 -26.445 3.688 1.00 11.72 81 THR A C 1
ATOM 622 O O . THR A 1 101 ? 43.162 -26.445 4.569 1.00 12.15 81 THR A O 1
ATOM 626 N N . ALA A 1 102 ? 41.386 -25.499 3.560 1.00 12.70 82 ALA A N 1
ATOM 627 C CA . ALA A 1 102 ? 41.354 -24.356 4.451 1.00 12.12 82 ALA A CA 1
ATOM 628 C C . ALA A 1 102 ? 40.149 -24.355 5.379 1.00 12.53 82 ALA A C 1
ATOM 629 O O . ALA A 1 102 ? 39.016 -24.430 4.918 1.00 13.80 82 ALA A O 1
ATOM 631 N N . VAL A 1 103 ? 40.393 -24.280 6.684 1.00 13.50 83 VAL A N 1
ATOM 632 C CA . VAL A 1 103 ? 39.285 -24.169 7.628 1.00 13.51 83 VAL A CA 1
ATOM 633 C C . VAL A 1 103 ? 38.884 -22.709 7.455 1.00 14.00 83 VAL A C 1
ATOM 634 O O . VAL A 1 103 ? 39.748 -21.827 7.485 1.00 15.44 83 VAL A O 1
ATOM 638 N N . VAL A 1 104 ? 37.598 -22.440 7.264 1.00 13.27 84 VAL A N 1
ATOM 639 C CA . VAL A 1 104 ? 37.163 -21.061 7.100 1.00 14.20 84 VAL A CA 1
ATOM 640 C C . VAL A 1 104 ? 36.026 -20.707 8.045 1.00 14.67 84 VAL A C 1
ATOM 641 O O . VAL A 1 104 ? 35.029 -21.432 8.137 1.00 14.97 84 VAL A O 1
ATOM 645 N N . GLU A 1 105 ? 36.184 -19.595 8.757 1.00 13.73 85 GLU A N 1
ATOM 646 C CA . GLU A 1 105 ? 35.146 -19.137 9.670 1.00 14.02 85 GLU A CA 1
ATOM 647 C C . GLU A 1 105 ? 34.846 -17.648 9.543 1.00 14.03 85 GLU A C 1
ATOM 648 O O . GLU A 1 105 ? 34.039 -17.110 10.290 1.00 13.89 85 GLU A O 1
ATOM 654 N N . GLU A 1 106 ? 35.511 -16.980 8.606 1.00 12.62 86 GLU A N 1
ATOM 655 C CA . GLU A 1 106 ? 35.224 -15.575 8.355 1.00 12.72 86 GLU A CA 1
ATOM 656 C C . GLU A 1 106 ? 35.336 -15.279 6.867 1.00 12.82 86 GLU A C 1
ATOM 657 O O . GLU A 1 106 ? 35.888 -16.076 6.098 1.00 13.51 86 GLU A O 1
ATOM 663 N N . GLU A 1 107 ? 34.793 -14.136 6.470 1.00 11.73 87 GLU A N 1
ATOM 664 C CA . GLU A 1 107 ? 34.707 -13.763 5.070 1.00 12.44 87 GLU A CA 1
ATOM 665 C C . GLU A 1 107 ? 35.939 -13.302 4.301 1.00 12.03 87 GLU A C 1
ATOM 666 O O . GLU A 1 107 ? 35.888 -13.190 3.076 1.00 12.95 87 GLU A O 1
ATOM 672 N N . ASN A 1 108 ? 37.046 -13.042 4.986 1.00 11.60 88 ASN A N 1
ATOM 673 C CA . ASN A 1 108 ? 38.241 -12.633 4.261 1.00 12.02 88 ASN A CA 1
ATOM 674 C C . ASN A 1 108 ? 38.975 -13.876 3.779 1.00 11.24 88 ASN A C 1
ATOM 675 O O . ASN A 1 108 ? 39.331 -13.987 2.603 1.00 12.18 88 ASN A O 1
ATOM 680 N N . THR A 1 109 ? 39.209 -14.818 4.684 1.00 11.04 89 THR A N 1
ATOM 681 C CA . THR A 1 109 ? 39.890 -16.044 4.299 1.00 11.29 89 THR A CA 1
ATOM 682 C C . THR A 1 109 ? 39.103 -16.762 3.207 1.00 11.81 89 THR A C 1
ATOM 683 O O . THR A 1 109 ? 39.695 -17.394 2.330 1.00 11.71 89 THR A O 1
ATOM 687 N N . ALA A 1 110 ? 37.776 -16.642 3.260 1.00 12.20 90 ALA A N 1
ATOM 688 C CA . ALA A 1 110 ? 36.901 -17.287 2.284 1.00 13.71 90 ALA A CA 1
ATOM 689 C C . ALA A 1 110 ? 37.371 -17.036 0.856 1.00 13.97 90 ALA A C 1
ATOM 690 O O . ALA A 1 110 ? 37.360 -17.953 0.033 1.00 15.35 90 ALA A O 1
ATOM 692 N N . HIS A 1 111 ? 37.778 -15.806 0.548 1.00 14.53 91 HIS A N 1
ATOM 693 C CA . HIS A 1 111 ? 38.269 -15.531 -0.800 1.00 12.82 91 HIS A CA 1
ATOM 694 C C . HIS A 1 111 ? 39.795 -15.568 -0.898 1.00 13.90 91 HIS A C 1
ATOM 695 O O . HIS A 1 111 ? 40.344 -16.075 -1.872 1.00 12.79 91 HIS A O 1
ATOM 702 N N . MET A 1 112 ? 40.490 -15.071 0.118 1.00 12.97 92 MET A N 1
ATOM 703 C CA . MET A 1 112 ? 41.948 -15.069 0.076 1.00 12.42 92 MET A CA 1
ATOM 704 C C . MET A 1 112 ? 42.581 -16.454 -0.023 1.00 13.34 92 MET A C 1
ATOM 705 O O . MET A 1 112 ? 43.617 -16.614 -0.670 1.00 12.65 92 MET A O 1
ATOM 710 N N . THR A 1 113 ? 41.983 -17.466 0.599 1.00 12.55 93 THR A N 1
ATOM 711 C CA . THR A 1 113 ? 42.594 -18.785 0.515 1.00 13.67 93 THR A CA 1
ATOM 712 C C . THR A 1 113 ? 42.471 -19.337 -0.903 1.00 14.45 93 THR A C 1
ATOM 713 O O . THR A 1 113 ? 43.317 -20.112 -1.345 1.00 14.39 93 THR A O 1
ATOM 717 N N . ALA A 1 114 ? 41.433 -18.924 -1.626 1.00 14.16 94 ALA A N 1
ATOM 718 C CA . ALA A 1 114 ? 41.270 -19.358 -3.009 1.00 15.02 94 ALA A CA 1
ATOM 719 C C . ALA A 1 114 ? 42.248 -18.572 -3.887 1.00 14.95 94 ALA A C 1
ATOM 720 O O . ALA A 1 114 ? 42.946 -19.145 -4.723 1.00 16.97 94 ALA A O 1
ATOM 722 N N . GLU A 1 115 ? 42.305 -17.257 -3.686 1.00 14.14 95 GLU A N 1
ATOM 723 C CA . GLU A 1 115 ? 43.187 -16.403 -4.484 1.00 13.94 95 GLU A CA 1
ATOM 724 C C . GLU A 1 115 ? 44.665 -16.741 -4.345 1.00 15.05 95 GLU A C 1
ATOM 725 O O . GLU A 1 115 ? 45.380 -16.872 -5.337 1.00 15.90 95 GLU A O 1
ATOM 731 N N . HIS A 1 116 ? 45.127 -16.866 -3.108 1.00 14.81 96 HIS A N 1
ATOM 732 C CA . HIS A 1 116 ? 46.531 -17.148 -2.853 1.00 16.55 96 HIS A CA 1
ATOM 733 C C . HIS A 1 116 ? 46.891 -18.626 -2.721 1.00 18.26 96 HIS A C 1
ATOM 734 O O . HIS A 1 116 ? 47.897 -19.071 -3.276 1.00 18.90 96 HIS A O 1
ATOM 741 N N . ASN A 1 117 ? 46.078 -19.389 -1.993 1.00 19.65 97 ASN A N 1
ATOM 742 C CA . ASN A 1 117 ? 46.359 -20.810 -1.789 1.00 19.60 97 ASN A CA 1
ATOM 743 C C . ASN A 1 117 ? 45.710 -21.740 -2.813 1.00 21.25 97 ASN A C 1
ATOM 744 O O . ASN A 1 117 ? 46.036 -22.928 -2.867 1.00 21.98 97 ASN A O 1
ATOM 749 N N . GLY A 1 118 ? 44.793 -21.215 -3.619 1.00 21.05 98 GLY A N 1
ATOM 750 C CA . GLY A 1 118 ? 44.119 -22.057 -4.591 1.00 21.08 98 GLY A CA 1
ATOM 751 C C . GLY A 1 118 ? 43.498 -23.228 -3.851 1.00 23.21 98 GLY A C 1
ATOM 752 O O . GLY A 1 118 ? 43.362 -24.329 -4.394 1.00 23.76 98 GLY A O 1
ATOM 753 N N . ALA A 1 119 ? 43.125 -22.979 -2.597 1.00 21.29 99 ALA A N 1
ATOM 754 C CA . ALA A 1 119 ? 42.529 -23.994 -1.735 1.00 20.11 99 ALA A CA 1
ATOM 755 C C . ALA A 1 119 ? 41.626 -24.945 -2.513 1.00 20.48 99 ALA A C 1
ATOM 756 O O . ALA A 1 119 ? 40.657 -24.527 -3.151 1.00 21.32 99 ALA A O 1
ATOM 758 N N . LYS A 1 120 ? 41.953 -26.230 -2.456 1.00 18.45 100 LYS A N 1
ATOM 759 C CA . LYS A 1 120 ? 41.181 -27.236 -3.165 1.00 20.16 100 LYS A CA 1
ATOM 760 C C . LYS A 1 120 ? 39.868 -27.523 -2.453 1.00 18.64 100 LYS A C 1
ATOM 761 O O . LYS A 1 120 ? 38.946 -28.095 -3.033 1.00 19.69 100 LYS A O 1
ATOM 767 N N . ALA A 1 121 ? 39.782 -27.120 -1.190 1.00 16.87 101 ALA A N 1
ATOM 768 C CA . ALA A 1 121 ? 38.562 -27.319 -0.422 1.00 14.84 101 ALA A CA 1
ATOM 769 C C . ALA A 1 121 ? 38.567 -26.436 0.811 1.00 14.51 101 ALA A C 1
ATOM 770 O O . ALA A 1 121 ? 39.625 -25.986 1.254 1.00 15.45 101 ALA A O 1
ATOM 772 N N . ILE A 1 122 ? 37.382 -26.154 1.342 1.00 16.20 102 ILE A N 1
ATOM 773 C CA . ILE A 1 122 ? 37.285 -25.387 2.575 1.00 15.06 102 ILE A CA 1
ATOM 774 C C . ILE A 1 122 ? 36.539 -26.281 3.558 1.00 15.45 102 ILE A C 1
ATOM 775 O O . ILE A 1 122 ? 35.761 -27.150 3.154 1.00 15.42 102 ILE A O 1
ATOM 780 N N . ALA A 1 123 ? 36.808 -26.091 4.842 1.00 14.02 103 ALA A N 1
ATOM 781 C CA . ALA A 1 123 ? 36.167 -26.886 5.873 1.00 14.70 103 ALA A CA 1
ATOM 782 C C . ALA A 1 123 ? 35.414 -25.946 6.798 1.00 15.02 103 ALA A C 1
ATOM 783 O O . ALA A 1 123 ? 35.977 -24.983 7.319 1.00 15.73 103 ALA A O 1
ATOM 785 N N . ILE A 1 124 ? 34.132 -26.233 6.985 1.00 15.86 104 ILE A N 1
ATOM 786 C CA . ILE A 1 124 ? 33.278 -25.422 7.835 1.00 16.01 104 ILE A CA 1
ATOM 787 C C . ILE A 1 124 ? 32.853 -26.203 9.072 1.00 16.68 104 ILE A C 1
ATOM 788 O O . ILE A 1 124 ? 32.414 -27.350 8.966 1.00 16.76 104 ILE A O 1
ATOM 793 N N . GLY A 1 125 ? 33.006 -25.582 10.238 1.00 15.70 105 GLY A N 1
ATOM 794 C CA . GLY A 1 125 ? 32.624 -26.219 11.489 1.00 15.07 105 GLY A CA 1
ATOM 795 C C . GLY A 1 125 ? 31.223 -25.785 11.862 1.00 16.33 105 GLY A C 1
ATOM 796 O O . GLY A 1 125 ? 30.993 -24.617 12.170 1.00 14.65 105 GLY A O 1
ATOM 797 N N . THR A 1 126 ? 30.282 -26.725 11.843 1.00 14.82 106 THR A N 1
ATOM 798 C CA . THR A 1 126 ? 28.892 -26.412 12.150 1.00 16.17 106 THR A CA 1
ATOM 799 C C . THR A 1 126 ? 28.642 -25.953 13.583 1.00 15.51 106 THR A C 1
ATOM 800 O O . THR A 1 126 ? 27.612 -25.342 13.870 1.00 16.29 106 THR A O 1
ATOM 804 N N . GLY A 1 127 ? 29.572 -26.250 14.485 1.00 14.71 107 GLY A N 1
ATOM 805 C CA . GLY A 1 127 ? 29.408 -25.823 15.862 1.00 15.88 107 GLY A CA 1
ATOM 806 C C . GLY A 1 127 ? 30.055 -24.467 16.085 1.00 15.06 107 GLY A C 1
ATOM 807 O O . GLY A 1 127 ? 29.929 -23.866 17.153 1.00 16.08 107 GLY A O 1
ATOM 808 N N . ILE A 1 128 ? 30.738 -23.980 15.055 1.00 13.36 108 ILE A N 1
ATOM 809 C CA . ILE A 1 128 ? 31.442 -22.701 15.112 1.00 14.06 108 ILE A CA 1
ATOM 810 C C . ILE A 1 128 ? 30.771 -21.609 14.272 1.00 13.50 108 ILE A C 1
ATOM 811 O O . ILE A 1 128 ? 30.551 -20.484 14.739 1.00 14.68 108 ILE A O 1
ATOM 816 N N . THR A 1 129 ? 30.435 -21.968 13.036 1.00 14.59 109 THR A N 1
ATOM 817 C CA . THR A 1 129 ? 29.855 -21.044 12.068 1.00 14.82 109 THR A CA 1
ATOM 818 C C . THR A 1 129 ? 28.366 -21.228 11.800 1.00 15.70 109 THR A C 1
ATOM 819 O O . THR A 1 129 ? 27.925 -22.323 11.455 1.00 15.46 109 THR A O 1
ATOM 823 N N . GLY A 1 130 ? 27.608 -20.139 11.950 1.00 14.53 110 GLY A N 1
ATOM 824 C CA . GLY A 1 130 ? 26.174 -20.163 11.701 1.00 14.62 110 GLY A CA 1
ATOM 825 C C . GLY A 1 130 ? 25.882 -20.312 10.218 1.00 16.12 110 GLY A C 1
ATOM 826 O O . GLY A 1 130 ? 26.721 -19.989 9.379 1.00 15.12 110 GLY A O 1
ATOM 827 N N . TYR A 1 131 ? 24.682 -20.776 9.885 1.00 16.17 111 TYR A N 1
ATOM 828 C CA . TYR A 1 131 ? 24.326 -21.004 8.488 1.00 16.80 111 TYR A CA 1
ATOM 829 C C . TYR A 1 131 ? 24.400 -19.805 7.551 1.00 15.59 111 TYR A C 1
ATOM 830 O O . TYR A 1 131 ? 24.947 -19.915 6.453 1.00 14.82 111 TYR A O 1
ATOM 839 N N . ASP A 1 132 ? 23.844 -18.670 7.960 1.00 15.88 112 ASP A N 1
ATOM 840 C CA . ASP A 1 132 ? 23.875 -17.498 7.099 1.00 14.46 112 ASP A CA 1
ATOM 841 C C . ASP A 1 132 ? 25.311 -17.089 6.795 1.00 14.41 112 ASP A C 1
ATOM 842 O O . ASP A 1 132 ? 25.628 -16.730 5.662 1.00 15.47 112 ASP A O 1
ATOM 847 N N . ARG A 1 133 ? 26.183 -17.156 7.796 1.00 13.45 113 ARG A N 1
ATOM 848 C CA . ARG A 1 133 ? 27.578 -16.791 7.581 1.00 13.77 113 ARG A CA 1
ATOM 849 C C . ARG A 1 133 ? 28.277 -17.832 6.707 1.00 14.11 113 ARG A C 1
ATOM 850 O O . ARG A 1 133 ? 29.122 -17.494 5.871 1.00 14.57 113 ARG A O 1
ATOM 858 N N . ALA A 1 134 ? 27.924 -19.100 6.898 1.00 13.77 114 ALA A N 1
ATOM 859 C CA . ALA A 1 134 ? 28.521 -20.169 6.105 1.00 14.04 114 ALA A CA 1
ATOM 860 C C . ALA A 1 134 ? 28.223 -19.956 4.624 1.00 14.97 114 ALA A C 1
ATOM 861 O O . ALA A 1 134 ? 29.086 -20.178 3.773 1.00 14.99 114 ALA A O 1
ATOM 863 N N . LEU A 1 135 ? 27.003 -19.519 4.318 1.00 15.27 115 LEU A N 1
ATOM 864 C CA . LEU A 1 135 ? 26.623 -19.287 2.931 1.00 15.46 115 LEU A CA 1
ATOM 865 C C . LEU A 1 135 ? 27.438 -18.173 2.291 1.00 15.12 115 LEU A C 1
ATOM 866 O O . LEU A 1 135 ? 27.838 -18.280 1.136 1.00 16.36 115 LEU A O 1
ATOM 871 N N . VAL A 1 136 ? 27.692 -17.104 3.040 1.00 15.04 116 VAL A N 1
ATOM 872 C CA . VAL A 1 136 ? 28.481 -15.999 2.499 1.00 13.32 116 VAL A CA 1
ATOM 873 C C . VAL A 1 136 ? 29.919 -16.467 2.276 1.00 13.79 116 VAL A C 1
ATOM 874 O O . VAL A 1 136 ? 30.544 -16.131 1.269 1.00 14.17 116 VAL A O 1
ATOM 878 N N . ILE A 1 137 ? 30.433 -17.256 3.216 1.00 14.20 117 ILE A N 1
ATOM 879 C CA . ILE A 1 137 ? 31.786 -17.787 3.123 1.00 13.63 117 ILE A CA 1
ATOM 880 C C . ILE A 1 137 ? 31.891 -18.678 1.887 1.00 14.53 117 ILE A C 1
ATOM 881 O O . ILE A 1 137 ? 32.820 -18.555 1.089 1.00 14.01 117 ILE A O 1
ATOM 886 N N . ILE A 1 138 ? 30.915 -19.562 1.730 1.00 14.47 118 ILE A N 1
ATOM 887 C CA . ILE A 1 138 ? 30.886 -20.481 0.599 1.00 14.93 118 ILE A CA 1
ATOM 888 C C . ILE A 1 138 ? 30.793 -19.755 -0.740 1.00 15.53 118 ILE A C 1
ATOM 889 O O . ILE A 1 138 ? 31.525 -20.079 -1.674 1.00 16.23 118 ILE A O 1
ATOM 894 N N . GLN A 1 139 ? 29.906 -18.770 -0.838 1.00 16.60 119 GLN A N 1
ATOM 895 C CA . GLN A 1 139 ? 29.767 -18.051 -2.097 1.00 17.16 119 GLN A CA 1
ATOM 896 C C . GLN A 1 139 ? 31.034 -17.266 -2.442 1.00 17.08 119 GLN A C 1
ATOM 897 O O . GLN A 1 139 ? 31.417 -17.180 -3.605 1.00 17.20 119 GLN A O 1
ATOM 903 N N . ARG A 1 140 ? 31.702 -16.709 -1.438 1.00 15.51 120 ARG A N 1
ATOM 904 C CA . ARG A 1 140 ? 32.932 -15.969 -1.706 1.00 16.16 120 ARG A CA 1
ATOM 905 C C . ARG A 1 140 ? 34.028 -16.928 -2.174 1.00 15.46 120 ARG A C 1
ATOM 906 O O . ARG A 1 140 ? 34.834 -16.594 -3.040 1.00 16.24 120 ARG A O 1
ATOM 914 N N . TYR A 1 141 ? 34.054 -18.122 -1.595 1.00 14.98 121 TYR A N 1
ATOM 915 C CA . TYR A 1 141 ? 35.040 -19.125 -1.970 1.00 14.25 121 TYR A CA 1
ATOM 916 C C . TYR A 1 141 ? 34.803 -19.580 -3.408 1.00 14.85 121 TYR A C 1
ATOM 917 O O . TYR A 1 141 ? 35.728 -19.621 -4.218 1.00 15.72 121 TYR A O 1
ATOM 926 N N . LEU A 1 142 ? 33.556 -19.906 -3.724 1.00 15.70 122 LEU A N 1
ATOM 927 C CA . LEU A 1 142 ? 33.217 -20.363 -5.065 1.00 16.15 122 LEU A CA 1
ATOM 928 C C . LEU A 1 142 ? 33.410 -19.284 -6.126 1.00 17.45 122 LEU A C 1
ATOM 929 O O . LEU A 1 142 ? 33.740 -19.591 -7.276 1.00 18.02 122 LEU A O 1
ATOM 934 N N . ASP A 1 143 ? 33.225 -18.022 -5.745 1.00 17.17 123 ASP A N 1
ATOM 935 C CA . ASP A 1 143 ? 33.360 -16.925 -6.699 1.00 19.26 123 ASP A CA 1
ATOM 936 C C . ASP A 1 143 ? 34.783 -16.458 -6.964 1.00 18.89 123 ASP A C 1
ATOM 937 O O . ASP A 1 143 ? 34.999 -15.628 -7.841 1.00 23.06 123 ASP A O 1
ATOM 942 N N . THR A 1 144 ? 35.749 -16.987 -6.220 1.00 18.12 124 THR A N 1
ATOM 943 C CA . THR A 1 144 ? 37.136 -16.562 -6.375 1.00 18.17 124 THR A CA 1
ATOM 944 C C . THR A 1 144 ? 38.051 -17.571 -7.046 1.00 18.77 124 THR A C 1
ATOM 945 O O . THR A 1 144 ? 38.091 -18.741 -6.669 1.00 20.96 124 THR A O 1
ATOM 949 N N . GLU A 1 145 ? 38.808 -17.100 -8.030 1.00 20.25 125 GLU A N 1
ATOM 950 C CA . GLU A 1 145 ? 39.732 -17.959 -8.747 1.00 21.06 125 GLU A CA 1
ATOM 951 C C . GLU A 1 145 ? 41.154 -17.779 -8.230 1.00 19.50 125 GLU A C 1
ATOM 952 O O . GLU A 1 145 ? 41.522 -16.707 -7.742 1.00 18.98 125 GLU A O 1
ATOM 958 N N . TYR A 1 146 ? 41.934 -18.849 -8.327 1.00 17.74 126 TYR A N 1
ATOM 959 C CA . TYR A 1 146 ? 43.331 -18.850 -7.912 1.00 16.67 126 TYR A CA 1
ATOM 960 C C . TYR A 1 146 ? 44.086 -17.868 -8.805 1.00 18.06 126 TYR A C 1
ATOM 961 O O . TYR A 1 146 ? 43.962 -17.912 -10.034 1.00 19.03 126 TYR A O 1
ATOM 970 N N . ALA A 1 147 ? 44.873 -16.990 -8.188 1.00 17.63 127 ALA A N 1
ATOM 971 C CA . ALA A 1 147 ? 45.618 -15.973 -8.924 1.00 17.84 127 ALA A CA 1
ATOM 972 C C . ALA A 1 147 ? 46.874 -16.464 -9.631 1.00 16.96 127 ALA A C 1
ATOM 973 O O . ALA A 1 147 ? 47.342 -15.827 -10.575 1.00 18.69 127 ALA A O 1
ATOM 975 N N . GLY A 1 148 ? 47.430 -17.581 -9.175 1.00 16.91 128 GLY A N 1
ATOM 976 C CA . GLY A 1 148 ? 48.642 -18.086 -9.797 1.00 16.87 128 GLY A CA 1
ATOM 977 C C . GLY A 1 148 ? 49.776 -17.078 -9.703 1.00 17.86 128 GLY A C 1
ATOM 978 O O . GLY A 1 148 ? 49.913 -16.367 -8.705 1.00 17.49 128 GLY A O 1
ATOM 979 N N . GLY A 1 149 ? 50.595 -17.002 -10.745 1.00 17.39 129 GLY A N 1
ATOM 980 C CA . GLY A 1 149 ? 51.701 -16.065 -10.720 1.00 17.89 129 GLY A CA 1
ATOM 981 C C . GLY A 1 149 ? 52.691 -16.378 -9.615 1.00 16.86 129 GLY A C 1
ATOM 982 O O . GLY A 1 149 ? 53.090 -17.527 -9.437 1.00 17.60 129 GLY A O 1
ATOM 983 N N . ARG A 1 150 ? 53.077 -15.354 -8.860 1.00 17.38 130 ARG A N 1
ATOM 984 C CA . ARG A 1 150 ? 54.047 -15.520 -7.784 1.00 16.56 130 ARG A CA 1
ATOM 985 C C . ARG A 1 150 ? 53.623 -16.512 -6.704 1.00 16.51 130 ARG A C 1
ATOM 986 O O . ARG A 1 150 ? 54.468 -17.124 -6.054 1.00 16.96 130 ARG A O 1
ATOM 994 N N . HIS A 1 151 ? 52.318 -16.668 -6.508 1.00 16.84 131 HIS A N 1
ATOM 995 C CA . HIS A 1 151 ? 51.822 -17.582 -5.485 1.00 15.87 131 HIS A CA 1
ATOM 996 C C . HIS A 1 151 ? 52.111 -19.045 -5.795 1.00 15.67 131 HIS A C 1
ATOM 997 O O . HIS A 1 151 ? 52.092 -19.891 -4.898 1.00 16.40 131 HIS A O 1
ATOM 1004 N N . GLN A 1 152 ? 52.396 -19.349 -7.058 1.00 15.79 132 GLN A N 1
ATOM 1005 C CA . GLN A 1 152 ? 52.653 -20.732 -7.438 1.00 15.86 132 GLN A CA 1
ATOM 1006 C C . GLN A 1 152 ? 53.836 -21.364 -6.702 1.00 15.18 132 GLN A C 1
ATOM 1007 O O . GLN A 1 152 ? 53.848 -22.573 -6.476 1.00 15.96 132 GLN A O 1
ATOM 1013 N N . ILE A 1 153 ? 54.827 -20.566 -6.314 1.00 14.14 133 ILE A N 1
ATOM 1014 C CA . ILE A 1 153 ? 55.966 -21.142 -5.609 1.00 15.13 133 ILE A CA 1
ATOM 1015 C C . ILE A 1 153 ? 55.519 -21.780 -4.298 1.00 15.51 133 ILE A C 1
ATOM 1016 O O . ILE A 1 153 ? 55.996 -22.853 -3.932 1.00 15.15 133 ILE A O 1
ATOM 1021 N N . ARG A 1 154 ? 54.601 -21.124 -3.594 1.00 15.14 134 ARG A N 1
ATOM 1022 C CA . ARG A 1 154 ? 54.134 -21.667 -2.327 1.00 15.04 134 ARG A CA 1
ATOM 1023 C C . ARG A 1 154 ? 53.319 -22.931 -2.537 1.00 15.20 134 ARG A C 1
ATOM 1024 O O . ARG A 1 154 ? 53.397 -23.860 -1.736 1.00 14.50 134 ARG A O 1
ATOM 1032 N N . LEU A 1 155 ? 52.547 -22.976 -3.618 1.00 15.33 135 LEU A N 1
ATOM 1033 C CA . LEU A 1 155 ? 51.755 -24.163 -3.899 1.00 16.52 135 LEU A CA 1
ATOM 1034 C C . LEU A 1 155 ? 52.655 -25.313 -4.334 1.00 16.21 135 LEU A C 1
ATOM 1035 O O . LEU A 1 155 ? 52.387 -26.469 -4.007 1.00 17.33 135 LEU A O 1
ATOM 1040 N N . ASP A 1 156 ? 53.724 -24.998 -5.063 1.00 17.14 136 ASP A N 1
ATOM 1041 C CA . ASP A 1 156 ? 54.661 -26.026 -5.502 1.00 17.29 136 ASP A CA 1
ATOM 1042 C C . ASP A 1 156 ? 55.327 -26.614 -4.266 1.00 18.45 136 ASP A C 1
ATOM 1043 O O . ASP A 1 156 ? 55.565 -27.816 -4.196 1.00 18.71 136 ASP A O 1
ATOM 1048 N N . MET A 1 157 ? 55.628 -25.757 -3.292 1.00 16.90 137 MET A N 1
ATOM 1049 C CA . MET A 1 157 ? 56.256 -26.207 -2.057 1.00 15.13 137 MET A CA 1
ATOM 1050 C C . MET A 1 157 ? 55.310 -27.130 -1.292 1.00 15.74 137 MET A C 1
ATOM 1051 O O . MET A 1 157 ? 55.723 -28.182 -0.816 1.00 16.14 137 MET A O 1
ATOM 1056 N N . LEU A 1 158 ? 54.047 -26.733 -1.172 1.00 16.68 138 LEU A N 1
ATOM 1057 C CA . LEU A 1 158 ? 53.069 -27.555 -0.461 1.00 18.32 138 LEU A CA 1
ATOM 1058 C C . LEU A 1 158 ? 52.863 -28.897 -1.165 1.00 19.26 138 LEU A C 1
ATOM 1059 O O . LEU A 1 158 ? 52.808 -29.946 -0.522 1.00 19.29 138 LEU A O 1
ATOM 1064 N N . GLU A 1 159 ? 52.753 -28.856 -2.486 1.00 21.61 139 GLU A N 1
ATOM 1065 C CA . GLU A 1 159 ? 52.541 -30.066 -3.287 1.00 23.88 139 GLU A CA 1
ATOM 1066 C C . GLU A 1 159 ? 53.655 -31.089 -3.090 1.00 23.80 139 GLU A C 1
ATOM 1067 O O . GLU A 1 159 ? 53.431 -32.298 -3.175 1.00 24.56 139 GLU A O 1
ATOM 1073 N N . LYS A 1 160 ? 54.853 -30.584 -2.825 1.00 22.32 140 LYS A N 1
ATOM 1074 C CA . LYS A 1 160 ? 56.050 -31.392 -2.635 1.00 23.20 140 LYS A CA 1
ATOM 1075 C C . LYS A 1 160 ? 56.066 -32.147 -1.306 1.00 21.20 140 LYS A C 1
ATOM 1076 O O . LYS A 1 160 ? 56.701 -33.197 -1.187 1.00 20.76 140 LYS A O 1
ATOM 1082 N N . MET A 1 161 ? 55.358 -31.613 -0.315 1.00 18.89 141 MET A N 1
ATOM 1083 C CA . MET A 1 161 ? 55.318 -32.210 1.016 1.00 18.40 141 MET A CA 1
ATOM 1084 C C . MET A 1 161 ? 54.399 -33.425 1.123 1.00 17.97 141 MET A C 1
ATOM 1085 O O . MET A 1 161 ? 53.515 -33.618 0.288 1.00 18.65 141 MET A O 1
ATOM 1090 N N . ILE A 1 162 ? 54.604 -34.237 2.158 1.00 18.69 142 ILE A N 1
ATOM 1091 C CA . ILE A 1 162 ? 53.807 -35.451 2.337 1.00 19.67 142 ILE A CA 1
ATOM 1092 C C . ILE A 1 162 ? 52.332 -35.189 2.625 1.00 20.55 142 ILE A C 1
ATOM 1093 O O . ILE A 1 162 ? 51.974 -34.037 2.945 1.00 20.38 142 ILE A O 1
ATOM 1099 N N . MET B 2 1 ? 58.752 -25.059 29.560 1.00 23.48 1 MET B N 1
ATOM 1100 C CA . MET B 2 1 ? 58.227 -25.566 28.263 1.00 22.23 1 MET B CA 1
ATOM 1101 C C . MET B 2 1 ? 58.800 -24.741 27.118 1.00 20.32 1 MET B C 1
ATOM 1102 O O . MET B 2 1 ? 59.040 -23.548 27.272 1.00 20.52 1 MET B O 1
ATOM 1107 N N . ILE B 2 2 ? 59.018 -25.388 25.978 1.00 18.96 2 ILE B N 1
ATOM 1108 C CA . ILE B 2 2 ? 59.576 -24.720 24.808 1.00 18.63 2 ILE B CA 1
ATOM 1109 C C . ILE B 2 2 ? 58.548 -24.614 23.688 1.00 16.27 2 ILE B C 1
ATOM 1110 O O . ILE B 2 2 ? 57.941 -25.609 23.298 1.00 17.10 2 ILE B O 1
ATOM 1115 N N . ILE B 2 3 ? 58.372 -23.404 23.159 1.00 16.10 3 ILE B N 1
ATOM 1116 C CA . ILE B 2 3 ? 57.420 -23.176 22.077 1.00 16.78 3 ILE B CA 1
ATOM 1117 C C . ILE B 2 3 ? 58.158 -22.679 20.840 1.00 15.43 3 ILE B C 1
ATOM 1118 O O . ILE B 2 3 ? 58.895 -21.698 20.906 1.00 16.09 3 ILE B O 1
ATOM 1123 N N . ALA B 2 4 ? 57.970 -23.363 19.717 1.00 15.27 4 ALA B N 1
ATOM 1124 C CA . ALA B 2 4 ? 58.601 -22.933 18.474 1.00 13.84 4 ALA B CA 1
ATOM 1125 C C . ALA B 2 4 ? 57.555 -22.092 17.748 1.00 13.42 4 ALA B C 1
ATOM 1126 O O . ALA B 2 4 ? 56.376 -22.451 17.719 1.00 14.14 4 ALA B O 1
ATOM 1128 N N . ILE B 2 5 ? 57.971 -20.963 17.183 1.00 12.44 5 ILE B N 1
ATOM 1129 C CA . ILE B 2 5 ? 57.032 -20.108 16.467 1.00 11.57 5 ILE B CA 1
ATOM 1130 C C . ILE B 2 5 ? 57.593 -19.708 15.107 1.00 13.45 5 ILE B C 1
ATOM 1131 O O . ILE B 2 5 ? 58.806 -19.570 14.937 1.00 13.21 5 ILE B O 1
ATOM 1136 N N . GLY B 2 6 ? 56.696 -19.530 14.143 1.00 12.31 6 GLY B N 1
ATOM 1137 C CA . GLY B 2 6 ? 57.104 -19.161 12.800 1.00 13.45 6 GLY B CA 1
ATOM 1138 C C . GLY B 2 6 ? 56.043 -18.329 12.114 1.00 12.76 6 GLY B C 1
ATOM 1139 O O . GLY B 2 6 ? 54.896 -18.291 12.561 1.00 13.10 6 GLY B O 1
ATOM 1140 N N . ASN B 2 7 ? 56.408 -17.681 11.011 1.00 11.96 7 ASN B N 1
ATOM 1141 C CA . ASN B 2 7 ? 55.462 -16.814 10.311 1.00 10.35 7 ASN B CA 1
ATOM 1142 C C . ASN B 2 7 ? 56.009 -16.391 8.963 1.00 10.33 7 ASN B C 1
ATOM 1143 O O . ASN B 2 7 ? 57.183 -16.607 8.675 1.00 11.88 7 ASN B O 1
ATOM 1148 N N . ASP B 2 8 ? 55.152 -15.797 8.132 1.00 12.10 8 ASP B N 1
ATOM 1149 C CA . ASP B 2 8 ? 55.649 -15.260 6.880 1.00 11.95 8 ASP B CA 1
ATOM 1150 C C . ASP B 2 8 ? 55.676 -13.749 7.101 1.00 11.10 8 ASP B C 1
ATOM 1151 O O . ASP B 2 8 ? 55.334 -13.270 8.183 1.00 12.25 8 ASP B O 1
ATOM 1156 N N . HIS B 2 9 ? 56.102 -13.002 6.094 1.00 10.68 9 HIS B N 1
ATOM 1157 C CA . HIS B 2 9 ? 56.250 -11.555 6.194 1.00 10.84 9 HIS B CA 1
ATOM 1158 C C . HIS B 2 9 ? 55.009 -10.713 6.455 1.00 11.85 9 HIS B C 1
ATOM 1159 O O . HIS B 2 9 ? 55.121 -9.569 6.898 1.00 12.69 9 HIS B O 1
ATOM 1166 N N . ILE B 2 10 ? 53.832 -11.257 6.172 1.00 10.59 10 ILE B N 1
ATOM 1167 C CA . ILE B 2 10 ? 52.598 -10.507 6.366 1.00 11.27 10 ILE B CA 1
ATOM 1168 C C . ILE B 2 10 ? 52.260 -10.284 7.838 1.00 11.89 10 ILE B C 1
ATOM 1169 O O . ILE B 2 10 ? 51.652 -9.272 8.198 1.00 13.56 10 ILE B O 1
ATOM 1174 N N . VAL B 2 11 ? 52.684 -11.205 8.699 1.00 11.52 11 VAL B N 1
ATOM 1175 C CA . VAL B 2 11 ? 52.329 -11.088 10.108 1.00 11.35 11 VAL B CA 1
ATOM 1176 C C . VAL B 2 11 ? 53.479 -11.081 11.110 1.00 10.97 11 VAL B C 1
ATOM 1177 O O . VAL B 2 11 ? 53.309 -11.467 12.266 1.00 11.20 11 VAL B O 1
ATOM 1181 N N . THR B 2 12 ? 54.647 -10.629 10.679 1.00 9.45 12 THR B N 1
ATOM 1182 C CA . THR B 2 12 ? 55.795 -10.581 11.577 1.00 11.18 12 THR B CA 1
ATOM 1183 C C . THR B 2 12 ? 55.503 -9.766 12.841 1.00 10.56 12 THR B C 1
ATOM 1184 O O . THR B 2 12 ? 55.962 -10.118 13.930 1.00 12.54 12 THR B O 1
ATOM 1188 N N . MET B 2 13 ? 54.737 -8.687 12.708 1.00 12.52 13 MET B N 1
ATOM 1189 C CA . MET B 2 13 ? 54.434 -7.853 13.866 1.00 12.21 13 MET B CA 1
ATOM 1190 C C . MET B 2 13 ? 53.577 -8.604 14.874 1.00 12.39 13 MET B C 1
ATOM 1191 O O . MET B 2 13 ? 53.791 -8.486 16.083 1.00 13.22 13 MET B O 1
ATOM 1196 N N . GLN B 2 14 ? 52.619 -9.381 14.380 1.00 10.79 14 GLN B N 1
ATOM 1197 C CA . GLN B 2 14 ? 51.769 -10.160 15.274 1.00 12.07 14 GLN B CA 1
ATOM 1198 C C . GLN B 2 14 ? 52.600 -11.259 15.940 1.00 12.28 14 GLN B C 1
ATOM 1199 O O . GLN B 2 14 ? 52.407 -11.563 17.121 1.00 12.74 14 GLN B O 1
ATOM 1205 N N . LYS B 2 15 ? 53.543 -11.843 15.200 1.00 11.88 15 LYS B N 1
ATOM 1206 C CA . LYS B 2 15 ? 54.393 -12.894 15.762 1.00 12.06 15 LYS B CA 1
ATOM 1207 C C . LYS B 2 15 ? 55.204 -12.315 16.912 1.00 12.08 15 LYS B C 1
ATOM 1208 O O . LYS B 2 15 ? 55.353 -12.939 17.964 1.00 13.21 15 LYS B O 1
ATOM 1214 N N . ILE B 2 16 ? 55.718 -11.110 16.713 1.00 11.65 16 ILE B N 1
ATOM 1215 C CA . ILE B 2 16 ? 56.518 -10.458 17.739 1.00 12.30 16 ILE B CA 1
ATOM 1216 C C . ILE B 2 16 ? 55.695 -10.258 19.007 1.00 12.85 16 ILE B C 1
ATOM 1217 O O . ILE B 2 16 ? 56.189 -10.486 20.113 1.00 14.19 16 ILE B O 1
ATOM 1222 N N . GLU B 2 17 ? 54.441 -9.846 18.853 1.00 12.94 17 GLU B N 1
ATOM 1223 C CA . GLU B 2 17 ? 53.578 -9.644 20.017 1.00 13.61 17 GLU B CA 1
ATOM 1224 C C . GLU B 2 17 ? 53.376 -10.949 20.782 1.00 13.74 17 GLU B C 1
ATOM 1225 O O . GLU B 2 17 ? 53.397 -10.965 22.014 1.00 12.84 17 GLU B O 1
ATOM 1231 N N . ILE B 2 18 ? 53.182 -12.044 20.055 1.00 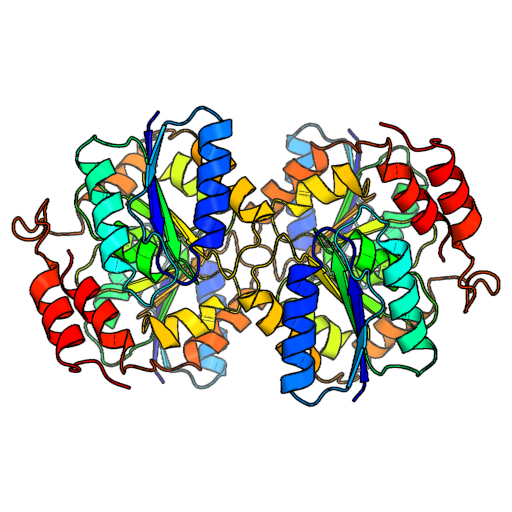12.61 18 ILE B N 1
ATOM 1232 C CA . ILE B 2 18 ? 52.973 -13.331 20.698 1.00 13.12 18 ILE B CA 1
ATOM 1233 C C . ILE B 2 18 ? 54.264 -13.853 21.326 1.00 13.38 18 ILE B C 1
ATOM 1234 O O . ILE B 2 18 ? 54.243 -14.467 22.397 1.00 14.52 18 ILE B O 1
ATOM 1239 N N . SER B 2 19 ? 55.390 -13.602 20.667 1.00 12.90 19 SER B N 1
ATOM 1240 C CA . SER B 2 19 ? 56.684 -14.031 21.190 1.00 12.12 19 SER B CA 1
ATOM 1241 C C . SER B 2 19 ? 56.897 -13.341 22.540 1.00 12.87 19 SER B C 1
ATOM 1242 O O . SER B 2 19 ? 57.273 -13.981 23.529 1.00 12.99 19 SER B O 1
ATOM 1245 N N . ASN B 2 20 ? 56.652 -12.034 22.569 1.00 14.07 20 ASN B N 1
ATOM 1246 C CA . ASN B 2 20 ? 56.806 -11.244 23.789 1.00 13.20 20 ASN B CA 1
ATOM 1247 C C . ASN B 2 20 ? 55.943 -11.827 24.902 1.00 15.10 20 ASN B C 1
ATOM 1248 O O . ASN B 2 20 ? 56.407 -12.020 26.029 1.00 15.99 20 ASN B O 1
ATOM 1253 N N . MET B 2 21 ? 54.685 -12.107 24.574 1.00 13.43 21 MET B N 1
ATOM 1254 C CA . MET B 2 21 ? 53.749 -12.656 25.554 1.00 13.01 21 MET B CA 1
ATOM 1255 C C . MET B 2 21 ? 54.204 -14.017 26.082 1.00 14.24 21 MET B C 1
ATOM 1256 O O . MET B 2 21 ? 54.167 -14.267 27.285 1.00 15.23 21 MET B O 1
ATOM 1261 N N . LEU B 2 22 ? 54.630 -14.899 25.183 1.00 14.65 22 LEU B N 1
ATOM 1262 C CA . LEU B 2 22 ? 55.083 -16.224 25.590 1.00 13.81 22 LEU B CA 1
ATOM 1263 C C . LEU B 2 22 ? 56.238 -16.141 26.581 1.00 14.58 22 LEU B C 1
ATOM 1264 O O . LEU B 2 22 ? 56.280 -16.895 27.559 1.00 16.23 22 LEU B O 1
ATOM 1269 N N . LYS B 2 23 ? 57.169 -15.226 26.335 1.00 15.71 23 LYS B N 1
ATOM 1270 C CA . LYS B 2 23 ? 58.311 -15.071 27.227 1.00 16.02 23 LYS B CA 1
ATOM 1271 C C . LYS B 2 23 ? 57.878 -14.498 28.572 1.00 17.91 23 LYS B C 1
ATOM 1272 O O . LYS B 2 23 ? 58.379 -14.920 29.621 1.00 18.69 23 LYS B O 1
ATOM 1278 N N . ASP B 2 24 ? 56.943 -13.552 28.553 1.00 17.03 24 ASP B N 1
ATOM 1279 C CA . ASP B 2 24 ? 56.449 -12.973 29.801 1.00 18.29 24 ASP B CA 1
ATOM 1280 C C . ASP B 2 24 ? 55.745 -14.057 30.619 1.00 19.41 24 ASP B C 1
ATOM 1281 O O . ASP B 2 24 ? 55.722 -13.998 31.849 1.00 19.75 24 ASP B O 1
ATOM 1286 N N . MET B 2 25 ? 55.178 -15.045 29.932 1.00 17.91 25 MET B N 1
ATOM 1287 C CA . MET B 2 25 ? 54.478 -16.135 30.605 1.00 19.13 25 MET B CA 1
ATOM 1288 C C . MET B 2 25 ? 55.429 -17.207 31.128 1.00 19.89 25 MET B C 1
ATOM 1289 O O . MET B 2 25 ? 55.001 -18.139 31.808 1.00 21.51 25 MET B O 1
ATOM 1294 N N . GLY B 2 26 ? 56.713 -17.080 30.806 1.00 19.58 26 GLY B N 1
ATOM 1295 C CA . GLY B 2 26 ? 57.688 -18.047 31.283 1.00 19.37 26 GLY B CA 1
ATOM 1296 C C . GLY B 2 26 ? 58.096 -19.140 30.314 1.00 19.75 26 GLY B C 1
ATOM 1297 O O . GLY B 2 26 ? 58.853 -20.037 30.674 1.00 21.49 26 GLY B O 1
ATOM 1298 N N . TYR B 2 27 ? 57.592 -19.078 29.087 1.00 18.74 27 TYR B N 1
ATOM 1299 C CA . TYR B 2 27 ? 57.926 -20.067 28.074 1.00 18.27 27 TYR B CA 1
ATOM 1300 C C . TYR B 2 27 ? 59.253 -19.720 27.420 1.00 18.58 27 TYR B C 1
ATOM 1301 O O . TYR B 2 27 ? 59.630 -18.551 27.356 1.00 19.39 27 TYR B O 1
ATOM 1310 N N . THR B 2 28 ? 59.956 -20.743 26.948 1.00 18.03 28 THR B N 1
ATOM 1311 C CA . THR B 2 28 ? 61.207 -20.553 26.226 1.00 17.86 28 THR B CA 1
ATOM 1312 C C . THR B 2 28 ? 60.724 -20.557 24.779 1.00 17.77 28 THR B C 1
ATOM 1313 O O . THR B 2 28 ? 59.922 -21.408 24.391 1.00 17.61 28 THR B O 1
ATOM 1317 N N . VAL B 2 29 ? 61.194 -19.601 23.988 1.00 17.10 29 VAL B N 1
ATOM 1318 C CA . VAL B 2 29 ? 60.759 -19.490 22.606 1.00 16.59 29 VAL B CA 1
ATOM 1319 C C . VAL B 2 29 ? 61.857 -19.736 21.585 1.00 16.01 29 VAL B C 1
ATOM 1320 O O . VAL B 2 29 ? 62.978 -19.264 21.742 1.00 18.01 29 VAL B O 1
ATOM 1324 N N . ILE B 2 30 ? 61.525 -20.498 20.550 1.00 14.68 30 ILE B N 1
ATOM 1325 C CA . ILE B 2 30 ? 62.450 -20.745 19.450 1.00 14.59 30 ILE B CA 1
ATOM 1326 C C . ILE B 2 30 ? 61.772 -20.084 18.252 1.00 14.67 30 ILE B C 1
ATOM 1327 O O . ILE B 2 30 ? 60.805 -20.617 17.702 1.00 14.39 30 ILE B O 1
ATOM 1332 N N . ASP B 2 31 ? 62.261 -18.911 17.864 1.00 13.24 31 ASP B N 1
ATOM 1333 C CA . ASP B 2 31 ? 61.679 -18.188 16.737 1.00 14.37 31 ASP B CA 1
ATOM 1334 C C . ASP B 2 31 ? 62.331 -18.672 15.444 1.00 14.18 31 ASP B C 1
ATOM 1335 O O . ASP B 2 31 ? 63.534 -18.495 15.240 1.00 15.05 31 ASP B O 1
ATOM 1340 N N . GLU B 2 32 ? 61.516 -19.284 14.587 1.00 13.89 32 GLU B N 1
ATOM 1341 C CA . GLU B 2 32 ? 61.947 -19.826 13.303 1.00 16.57 32 GLU B CA 1
ATOM 1342 C C . GLU B 2 32 ? 61.437 -19.006 12.131 1.00 19.57 32 GLU B C 1
ATOM 1343 O O . GLU B 2 32 ? 62.175 -18.810 11.161 1.00 19.65 32 GLU B O 1
ATOM 1349 N N . GLY B 2 33 ? 60.152 -18.620 12.218 1.00 21.25 33 GLY B N 1
ATOM 1350 C CA . GLY B 2 33 ? 59.460 -17.830 11.190 1.00 12.62 33 GLY B CA 1
ATOM 1351 C C . GLY B 2 33 ? 60.339 -16.715 10.704 1.00 16.63 33 GLY B C 1
ATOM 1352 O O . GLY B 2 33 ? 61.421 -16.513 11.258 1.00 19.16 33 GLY B O 1
ATOM 1353 N N . THR B 2 34 ? 59.899 -15.974 9.691 1.00 12.75 34 THR B N 1
ATOM 1354 C CA . THR B 2 34 ? 60.754 -14.914 9.184 1.00 12.99 34 THR B CA 1
ATOM 1355 C C . THR B 2 34 ? 60.896 -13.777 10.186 1.00 11.51 34 THR B C 1
ATOM 1356 O O . THR B 2 34 ? 59.962 -13.459 10.934 1.00 11.79 34 THR B O 1
ATOM 1360 N N . TYR B 2 35 ? 62.082 -13.172 10.191 1.00 11.74 35 TYR B N 1
ATOM 1361 C CA . TYR B 2 35 ? 62.419 -12.117 11.142 1.00 10.31 35 TYR B CA 1
ATOM 1362 C C . TYR B 2 35 ? 62.136 -10.680 10.720 1.00 11.52 35 TYR B C 1
ATOM 1363 O O . TYR B 2 35 ? 62.122 -9.780 11.561 1.00 12.45 35 TYR B O 1
ATOM 1372 N N . ASP B 2 36 ? 61.916 -10.461 9.428 1.00 10.71 36 ASP B N 1
ATOM 1373 C CA . ASP B 2 36 ? 61.613 -9.119 8.935 1.00 10.86 36 ASP B CA 1
ATOM 1374 C C . ASP B 2 36 ? 60.308 -9.183 8.146 1.00 11.24 36 ASP B C 1
ATOM 1375 O O . ASP B 2 36 ? 59.521 -10.110 8.341 1.00 12.71 36 ASP B O 1
ATOM 1380 N N . THR B 2 37 ? 60.054 -8.210 7.273 1.00 11.11 37 THR B N 1
ATOM 1381 C CA . THR B 2 37 ? 58.814 -8.242 6.501 1.00 11.93 37 THR B CA 1
ATOM 1382 C C . THR B 2 37 ? 59.036 -8.285 4.990 1.00 11.58 37 THR B C 1
ATOM 1383 O O . THR B 2 37 ? 58.181 -7.858 4.206 1.00 12.08 37 THR B O 1
ATOM 1387 N N . HIS B 2 38 ? 60.188 -8.828 4.598 1.00 12.64 38 HIS B N 1
ATOM 1388 C CA . HIS B 2 38 ? 60.558 -8.981 3.194 1.00 12.83 38 HIS B CA 1
ATOM 1389 C C . HIS B 2 38 ? 59.797 -10.180 2.640 1.00 12.39 38 HIS B C 1
ATOM 1390 O O . HIS B 2 38 ? 59.747 -11.239 3.270 1.00 13.20 38 HIS B O 1
ATOM 1397 N N . ARG B 2 39 ? 59.213 -10.015 1.460 1.00 12.20 39 ARG B N 1
ATOM 1398 C CA . ARG B 2 39 ? 58.431 -11.083 0.846 1.00 11.31 39 ARG B CA 1
ATOM 1399 C C . ARG B 2 39 ? 59.129 -12.433 0.863 1.00 12.70 39 ARG B C 1
ATOM 1400 O O . ARG B 2 39 ? 60.233 -12.591 0.332 1.00 12.72 39 ARG B O 1
ATOM 1408 N N . THR B 2 40 ? 58.479 -13.406 1.495 1.00 12.10 40 THR B N 1
ATOM 1409 C CA . THR B 2 40 ? 59.022 -14.750 1.574 1.00 12.44 40 THR B CA 1
ATOM 1410 C C . THR B 2 40 ? 57.907 -15.797 1.450 1.00 11.94 40 THR B C 1
ATOM 1411 O O . THR B 2 40 ? 56.778 -15.459 1.072 1.00 11.35 40 THR B O 1
ATOM 1415 N N . HIS B 2 41 ? 58.207 -17.051 1.781 1.00 12.67 41 HIS B N 1
ATOM 1416 C CA . HIS B 2 41 ? 57.252 -18.146 1.586 1.00 11.30 41 HIS B CA 1
ATOM 1417 C C . HIS B 2 41 ? 56.890 -18.943 2.827 1.00 12.27 41 HIS B C 1
ATOM 1418 O O . HIS B 2 41 ? 57.741 -19.587 3.445 1.00 14.03 41 HIS B O 1
ATOM 1425 N N . TYR B 2 42 ? 55.606 -18.929 3.162 1.00 12.61 42 TYR B N 1
ATOM 1426 C CA . TYR B 2 42 ? 55.140 -19.602 4.359 1.00 13.00 42 TYR B CA 1
ATOM 1427 C C . TYR B 2 42 ? 55.521 -21.069 4.568 1.00 12.38 42 TYR B C 1
ATOM 1428 O O . TYR B 2 42 ? 55.730 -21.485 5.706 1.00 13.42 42 TYR B O 1
ATOM 1437 N N . PRO B 2 43 ? 55.653 -21.871 3.491 1.00 13.00 43 PRO B N 1
ATOM 1438 C CA . PRO B 2 43 ? 56.010 -23.267 3.769 1.00 12.24 43 PRO B CA 1
ATOM 1439 C C . PRO B 2 43 ? 57.362 -23.446 4.448 1.00 13.67 43 PRO B C 1
ATOM 1440 O O . PRO B 2 43 ? 57.564 -24.387 5.213 1.00 14.41 43 PRO B O 1
ATOM 1444 N N . ILE B 2 44 ? 58.288 -22.539 4.165 1.00 13.02 44 ILE B N 1
ATOM 1445 C CA . ILE B 2 44 ? 59.616 -22.613 4.749 1.00 13.80 44 ILE B CA 1
ATOM 1446 C C . ILE B 2 44 ? 59.578 -22.627 6.274 1.00 12.73 44 ILE B C 1
ATOM 1447 O O . ILE B 2 44 ? 60.192 -23.478 6.922 1.00 12.89 44 ILE B O 1
ATOM 1452 N N . TYR B 2 45 ? 58.843 -21.683 6.845 1.00 12.27 45 TYR B N 1
ATOM 1453 C CA . TYR B 2 45 ? 58.771 -21.553 8.293 1.00 11.67 45 TYR B CA 1
ATOM 1454 C C . TYR B 2 45 ? 57.833 -22.557 8.940 1.00 12.38 45 TYR B C 1
ATOM 1455 O O . TYR B 2 45 ? 58.061 -22.979 10.078 1.00 12.82 45 TYR B O 1
ATOM 1464 N N . GLY B 2 46 ? 56.788 -22.945 8.218 1.00 12.76 46 GLY B N 1
ATOM 1465 C CA . GLY B 2 46 ? 55.875 -23.939 8.744 1.00 12.17 46 GLY B CA 1
ATOM 1466 C C . GLY B 2 46 ? 56.631 -25.245 8.915 1.00 12.67 46 GLY B C 1
ATOM 1467 O O . GLY B 2 46 ? 56.455 -25.951 9.912 1.00 13.76 46 GLY B O 1
ATOM 1468 N N . LYS B 2 47 ? 57.485 -25.569 7.946 1.00 13.00 47 LYS B N 1
ATOM 1469 C CA . LYS B 2 47 ? 58.266 -26.802 8.009 1.00 13.53 47 LYS B CA 1
ATOM 1470 C C . LYS B 2 47 ? 59.292 -26.729 9.135 1.00 14.64 47 LYS B C 1
ATOM 1471 O O . LYS B 2 47 ? 59.508 -27.708 9.850 1.00 13.58 47 LYS B O 1
ATOM 1477 N N . LYS B 2 48 ? 59.924 -25.570 9.298 1.00 13.51 48 LYS B N 1
ATOM 1478 C CA . LYS B 2 48 ? 60.914 -25.405 10.353 1.00 14.58 48 LYS B CA 1
ATOM 1479 C C . LYS B 2 48 ? 60.292 -25.617 11.729 1.00 15.88 48 LYS B C 1
ATOM 1480 O O . LYS B 2 48 ? 60.854 -26.324 12.564 1.00 16.57 48 LYS B O 1
ATOM 1486 N N . VAL B 2 49 ? 59.135 -25.005 11.961 1.00 15.70 49 VAL B N 1
ATOM 1487 C CA . VAL B 2 49 ? 58.459 -25.142 13.248 1.00 15.69 49 VAL B CA 1
ATOM 1488 C C . VAL B 2 49 ? 58.016 -26.589 13.457 1.00 16.28 49 VAL B C 1
ATOM 1489 O O . VAL B 2 49 ? 58.198 -27.148 14.537 1.00 15.85 49 VAL B O 1
ATOM 1493 N N . ALA B 2 50 ? 57.446 -27.193 12.419 1.00 15.87 50 ALA B N 1
ATOM 1494 C CA . ALA B 2 50 ? 56.992 -28.580 12.505 1.00 15.86 50 ALA B CA 1
ATOM 1495 C C . ALA B 2 50 ? 58.115 -29.520 12.936 1.00 17.29 50 ALA B C 1
ATOM 1496 O O . ALA B 2 50 ? 57.916 -30.378 13.796 1.00 17.07 50 ALA B O 1
ATOM 1498 N N . GLU B 2 51 ? 59.296 -29.363 12.347 1.00 17.25 51 GLU B N 1
ATOM 1499 C CA . GLU B 2 51 ? 60.405 -30.239 12.707 1.00 17.51 51 GLU B CA 1
ATOM 1500 C C . GLU B 2 51 ? 60.918 -29.998 14.124 1.00 18.00 51 GLU B C 1
ATOM 1501 O O . GLU B 2 51 ? 61.358 -30.938 14.786 1.00 19.27 51 GLU B O 1
ATOM 1507 N N . ASP B 2 52 ? 60.857 -28.757 14.607 1.00 16.41 52 ASP B N 1
ATOM 1508 C CA . ASP B 2 52 ? 61.294 -28.494 15.977 1.00 17.48 52 ASP B CA 1
ATOM 1509 C C . ASP B 2 52 ? 60.426 -29.333 16.915 1.00 18.03 52 ASP B C 1
ATOM 1510 O O . ASP B 2 52 ? 60.920 -29.969 17.850 1.00 19.04 52 ASP B O 1
ATOM 1515 N N . VAL B 2 53 ? 59.124 -29.333 16.656 1.00 17.28 53 VAL B N 1
ATOM 1516 C CA . VAL B 2 53 ? 58.188 -30.087 17.486 1.00 18.62 53 VAL B CA 1
ATOM 1517 C C . VAL B 2 53 ? 58.346 -31.593 17.301 1.00 19.50 53 VAL B C 1
ATOM 1518 O O . VAL B 2 53 ? 58.397 -32.345 18.276 1.00 19.78 53 VAL B O 1
ATOM 1522 N N . ALA B 2 54 ? 58.437 -32.028 16.050 1.00 19.45 54 ALA B N 1
ATOM 1523 C CA . ALA B 2 54 ? 58.560 -33.449 15.744 1.00 20.03 54 ALA B CA 1
ATOM 1524 C C . ALA B 2 54 ? 59.855 -34.081 16.235 1.00 21.51 54 ALA B C 1
ATOM 1525 O O . ALA B 2 54 ? 59.867 -35.255 16.610 1.00 20.97 54 ALA B O 1
ATOM 1527 N N . ASP B 2 55 ? 60.938 -33.310 16.231 1.00 21.68 55 ASP B N 1
ATOM 1528 C CA . ASP B 2 55 ? 62.236 -33.812 16.665 1.00 22.32 55 ASP B CA 1
ATOM 1529 C C . ASP B 2 55 ? 62.476 -33.643 18.160 1.00 21.66 55 ASP B C 1
ATOM 1530 O O . ASP B 2 55 ? 63.525 -34.029 18.669 1.00 21.60 55 ASP B O 1
ATOM 1535 N N . GLY B 2 56 ? 61.511 -33.057 18.861 1.00 21.73 56 GLY B N 1
ATOM 1536 C CA . GLY B 2 56 ? 61.658 -32.880 20.295 1.00 22.25 56 GLY B CA 1
ATOM 1537 C C . GLY B 2 56 ? 62.423 -31.648 20.742 1.00 22.63 56 GLY B C 1
ATOM 1538 O O . GLY B 2 56 ? 62.779 -31.527 21.916 1.00 23.73 56 GLY B O 1
ATOM 1539 N N . ARG B 2 57 ? 62.690 -30.732 19.817 1.00 21.26 57 ARG B N 1
ATOM 1540 C CA . ARG B 2 57 ? 63.402 -29.507 20.165 1.00 21.36 57 ARG B CA 1
ATOM 1541 C C . ARG B 2 57 ? 62.442 -28.514 20.812 1.00 20.38 57 ARG B C 1
ATOM 1542 O O . ARG B 2 57 ? 62.860 -27.593 21.517 1.00 20.17 57 ARG B O 1
ATOM 1550 N N . ALA B 2 58 ? 61.151 -28.712 20.561 1.00 19.46 58 ALA B N 1
ATOM 1551 C CA . ALA B 2 58 ? 60.106 -27.864 21.124 1.00 18.65 58 ALA B CA 1
ATOM 1552 C C . ALA B 2 58 ? 58.905 -28.733 21.487 1.00 17.05 58 ALA B C 1
ATOM 1553 O O . ALA B 2 58 ? 58.655 -29.753 20.847 1.00 17.28 58 ALA B O 1
ATOM 1555 N N . ASP B 2 59 ? 58.164 -28.320 22.510 1.00 18.40 59 ASP B N 1
ATOM 1556 C CA . ASP B 2 59 ? 56.988 -29.056 22.971 1.00 18.57 59 ASP B CA 1
ATOM 1557 C C . ASP B 2 59 ? 55.773 -28.824 22.078 1.00 18.36 59 ASP B C 1
ATOM 1558 O O . ASP B 2 59 ? 55.026 -29.756 21.766 1.00 18.44 59 ASP B O 1
ATOM 1563 N N . LEU B 2 60 ? 55.577 -27.574 21.674 1.00 17.78 60 LEU B N 1
ATOM 1564 C CA . LEU B 2 60 ? 54.451 -27.209 20.824 1.00 16.22 60 LEU B CA 1
ATOM 1565 C C . LEU B 2 60 ? 54.913 -26.135 19.857 1.00 16.07 60 LEU B C 1
ATOM 1566 O O . LEU B 2 60 ? 55.949 -25.502 20.072 1.00 16.31 60 LEU B O 1
ATOM 1571 N N . GLY B 2 61 ? 54.131 -25.929 18.805 1.00 15.53 61 GLY B N 1
ATOM 1572 C CA . GLY B 2 61 ? 54.462 -24.917 17.824 1.00 14.96 61 GLY B CA 1
ATOM 1573 C C . GLY B 2 61 ? 53.286 -24.014 17.523 1.00 14.95 61 GLY B C 1
ATOM 1574 O O . GLY B 2 61 ? 52.128 -24.394 17.705 1.00 13.68 61 GLY B O 1
ATOM 1575 N N . ILE B 2 62 ? 53.590 -22.797 17.088 1.00 12.42 62 ILE B N 1
ATOM 1576 C CA . ILE B 2 62 ? 52.570 -21.823 16.723 1.00 12.53 62 ILE B CA 1
ATOM 1577 C C . ILE B 2 62 ? 53.048 -21.205 15.419 1.00 13.91 62 ILE B C 1
ATOM 1578 O O . ILE B 2 62 ? 54.172 -20.710 15.344 1.00 14.68 62 ILE B O 1
ATOM 1583 N N . VAL B 2 63 ? 52.212 -21.258 14.388 1.00 12.52 63 VAL B N 1
ATOM 1584 C CA . VAL B 2 63 ? 52.573 -20.690 13.093 1.00 13.71 63 VAL B CA 1
ATOM 1585 C C . VAL B 2 63 ? 51.510 -19.708 12.623 1.00 13.62 63 VAL B C 1
ATOM 1586 O O . VAL B 2 63 ? 50.318 -19.925 12.817 1.00 12.26 63 VAL B O 1
ATOM 1590 N N . MET B 2 64 ? 51.941 -18.614 12.008 1.00 13.73 64 MET B N 1
ATOM 1591 C CA . MET B 2 64 ? 50.985 -17.629 11.534 1.00 12.28 64 MET B CA 1
ATOM 1592 C C . MET B 2 64 ? 51.356 -17.031 10.193 1.00 12.25 64 MET B C 1
ATOM 1593 O O . MET B 2 64 ? 52.530 -16.873 9.873 1.00 13.10 64 MET B O 1
ATOM 1598 N N . CYS B 2 65 ? 50.336 -16.734 9.402 1.00 13.14 65 CYS B N 1
ATOM 1599 C CA . CYS B 2 65 ? 50.519 -16.038 8.132 1.00 14.03 65 CYS B CA 1
ATOM 1600 C C . CYS B 2 65 ? 49.244 -15.212 7.975 1.00 12.54 65 CYS B C 1
ATOM 1601 O O . CYS B 2 65 ? 48.421 -15.189 8.893 1.00 11.62 65 CYS B O 1
ATOM 1604 N N . GLY B 2 66 ? 49.082 -14.506 6.858 1.00 11.42 66 GLY B N 1
ATOM 1605 C CA . GLY B 2 66 ? 47.894 -13.686 6.681 1.00 12.00 66 GLY B CA 1
ATOM 1606 C C . GLY B 2 66 ? 46.614 -14.331 7.184 1.00 12.89 66 GLY B C 1
ATOM 1607 O O . GLY B 2 66 ? 45.933 -13.795 8.059 1.00 12.25 66 GLY B O 1
ATOM 1608 N N . THR B 2 67 ? 46.297 -15.497 6.628 1.00 12.94 67 THR B N 1
ATOM 1609 C CA . THR B 2 67 ? 45.094 -16.235 7.006 1.00 12.36 67 THR B CA 1
ATOM 1610 C C . THR B 2 67 ? 45.423 -17.445 7.874 1.00 14.07 67 THR B C 1
ATOM 1611 O O . THR B 2 67 ? 44.532 -18.017 8.497 1.00 15.62 67 THR B O 1
ATOM 1615 N N . GLY B 2 68 ? 46.692 -17.841 7.889 1.00 13.13 68 GLY B N 1
ATOM 1616 C CA . GLY B 2 68 ? 47.101 -19.001 8.662 1.00 11.78 68 GLY B CA 1
ATOM 1617 C C . GLY B 2 68 ? 46.978 -20.293 7.870 1.00 13.28 68 GLY B C 1
ATOM 1618 O O . GLY B 2 68 ? 47.628 -21.289 8.195 1.00 12.59 68 GLY B O 1
ATOM 1619 N N . ILE B 2 69 ? 46.152 -20.289 6.829 1.00 11.74 69 ILE B N 1
ATOM 1620 C CA . ILE B 2 69 ? 45.951 -21.497 6.028 1.00 11.18 69 ILE B CA 1
ATOM 1621 C C . ILE B 2 69 ? 47.243 -22.052 5.423 1.00 11.27 69 ILE B C 1
ATOM 1622 O O . ILE B 2 69 ? 47.543 -23.242 5.547 1.00 11.34 69 ILE B O 1
ATOM 1627 N N . GLY B 2 70 ? 48.014 -21.193 4.771 1.00 12.11 70 GLY B N 1
ATOM 1628 C CA . GLY B 2 70 ? 49.240 -21.663 4.157 1.00 11.67 70 GLY B CA 1
ATOM 1629 C C . GLY B 2 70 ? 50.269 -22.253 5.107 1.00 11.66 70 GLY B C 1
ATOM 1630 O O . GLY B 2 70 ? 50.741 -23.381 4.924 1.00 12.08 70 GLY B O 1
ATOM 1631 N N . ILE B 2 71 ? 50.618 -21.505 6.142 1.00 11.64 71 ILE B N 1
ATOM 1632 C CA . ILE B 2 71 ? 51.634 -21.981 7.058 1.00 11.27 71 ILE B CA 1
ATOM 1633 C C . ILE B 2 71 ? 51.178 -23.154 7.926 1.00 11.52 71 ILE B C 1
ATOM 1634 O O . ILE B 2 71 ? 51.982 -24.031 8.245 1.00 10.74 71 ILE B O 1
ATOM 1639 N N . SER B 2 72 ? 49.900 -23.195 8.295 1.00 11.26 72 SER B N 1
ATOM 1640 C CA . SER B 2 72 ? 49.417 -24.306 9.115 1.00 12.61 72 SER B CA 1
ATOM 1641 C C . SER B 2 72 ? 49.319 -25.580 8.282 1.00 12.86 72 SER B C 1
ATOM 1642 O O . SER B 2 72 ? 49.521 -26.683 8.791 1.00 12.74 72 SER B O 1
ATOM 1645 N N . THR B 2 73 ? 49.014 -25.429 6.999 1.00 12.26 73 THR B N 1
ATOM 1646 C CA . THR B 2 73 ? 48.920 -26.584 6.107 1.00 13.61 73 THR B CA 1
ATOM 1647 C C . THR B 2 73 ? 50.338 -27.132 5.893 1.00 14.43 73 THR B C 1
ATOM 1648 O O . THR B 2 73 ? 50.564 -28.346 5.901 1.00 14.74 73 THR B O 1
ATOM 1652 N N . ALA B 2 74 ? 51.302 -26.232 5.726 1.00 13.81 74 ALA B N 1
ATOM 1653 C CA . ALA B 2 74 ? 52.686 -26.648 5.550 1.00 13.31 74 ALA B CA 1
ATOM 1654 C C . ALA B 2 74 ? 53.144 -27.403 6.798 1.00 13.34 74 ALA B C 1
ATOM 1655 O O . ALA B 2 74 ? 53.803 -28.435 6.697 1.00 14.70 74 ALA B O 1
ATOM 1657 N N . ALA B 2 75 ? 52.789 -26.895 7.977 1.00 12.80 75 ALA B N 1
ATOM 1658 C CA . ALA B 2 75 ? 53.180 -27.548 9.224 1.00 12.72 75 ALA B CA 1
ATOM 1659 C C . ALA B 2 75 ? 52.554 -28.936 9.337 1.00 14.18 75 ALA B C 1
ATOM 1660 O O . ALA B 2 75 ? 53.210 -29.887 9.760 1.00 13.96 75 ALA B O 1
ATOM 1662 N N . ASP B 2 76 ? 51.286 -29.046 8.948 1.00 13.90 76 ASP B N 1
ATOM 1663 C CA . ASP B 2 76 ? 50.563 -30.313 9.026 1.00 14.43 76 ASP B CA 1
ATOM 1664 C C . ASP B 2 76 ? 51.188 -31.403 8.165 1.00 15.91 76 ASP B C 1
ATOM 1665 O O . ASP B 2 76 ? 51.122 -32.590 8.502 1.00 15.48 76 ASP B O 1
ATOM 1670 N N . LYS B 2 77 ? 51.799 -30.993 7.059 1.00 14.89 77 LYS B N 1
ATOM 1671 C CA . LYS B 2 77 ? 52.415 -31.920 6.112 1.00 15.88 77 LYS B CA 1
ATOM 1672 C C . LYS B 2 77 ? 53.824 -32.355 6.507 1.00 15.82 77 LYS B C 1
ATOM 1673 O O . LYS B 2 77 ? 54.765 -32.268 5.709 1.00 17.61 77 LYS B O 1
ATOM 1679 N N . ASN B 2 78 ? 53.949 -32.832 7.742 1.00 16.40 78 ASN B N 1
ATOM 1680 C CA . ASN B 2 78 ? 55.220 -33.301 8.288 1.00 17.09 78 ASN B CA 1
ATOM 1681 C C . ASN B 2 78 ? 54.955 -34.466 9.232 1.00 18.19 78 ASN B C 1
ATOM 1682 O O . ASN B 2 78 ? 53.907 -34.531 9.870 1.00 18.12 78 ASN B O 1
ATOM 1687 N N . GLU B 2 79 ? 55.909 -35.385 9.315 1.00 18.95 79 GLU B N 1
ATOM 1688 C CA . GLU B 2 79 ? 55.776 -36.535 10.197 1.00 20.03 79 GLU B CA 1
ATOM 1689 C C . GLU B 2 79 ? 55.672 -36.078 11.646 1.00 20.35 79 GLU B C 1
ATOM 1690 O O . GLU B 2 79 ? 56.355 -35.138 12.057 1.00 20.71 79 GLU B O 1
ATOM 1696 N N . GLY B 2 80 ? 54.803 -36.742 12.402 1.00 19.49 80 GLY B N 1
ATOM 1697 C CA . GLY B 2 80 ? 54.630 -36.449 13.814 1.00 19.90 80 GLY B CA 1
ATOM 1698 C C . GLY B 2 80 ? 53.852 -35.211 14.197 1.00 19.34 80 GLY B C 1
ATOM 1699 O O . GLY B 2 80 ? 53.693 -34.927 15.382 1.00 19.34 80 GLY B O 1
ATOM 1700 N N . ILE B 2 81 ? 53.348 -34.483 13.209 1.00 17.47 81 ILE B N 1
ATOM 1701 C CA . ILE B 2 81 ? 52.614 -33.261 13.489 1.00 16.89 81 ILE B CA 1
ATOM 1702 C C . ILE B 2 81 ? 51.113 -33.358 13.255 1.00 15.96 81 ILE B C 1
ATOM 1703 O O . ILE B 2 81 ? 50.653 -34.041 12.345 1.00 16.81 81 ILE B O 1
ATOM 1708 N N . ARG B 2 82 ? 50.364 -32.682 14.120 1.00 15.71 82 ARG B N 1
ATOM 1709 C CA . ARG B 2 82 ? 48.917 -32.575 14.010 1.00 15.56 82 ARG B CA 1
ATOM 1710 C C . ARG B 2 82 ? 48.700 -31.072 14.173 1.00 15.45 82 ARG B C 1
ATOM 1711 O O . ARG B 2 82 ? 48.637 -30.549 15.287 1.00 16.80 82 ARG B O 1
ATOM 1719 N N . ALA B 2 83 ? 48.635 -30.378 13.041 1.00 14.71 83 ALA B N 1
ATOM 1720 C CA . ALA B 2 83 ? 48.460 -28.929 13.033 1.00 13.52 83 ALA B CA 1
ATOM 1721 C C . ALA B 2 83 ? 46.999 -28.529 12.907 1.00 14.66 83 ALA B C 1
ATOM 1722 O O . ALA B 2 83 ? 46.302 -28.958 11.989 1.00 16.46 83 ALA B O 1
ATOM 1724 N N . ALA B 2 84 ? 46.549 -27.687 13.831 1.00 13.15 84 ALA B N 1
ATOM 1725 C CA . ALA B 2 84 ? 45.170 -27.230 13.835 1.00 14.62 84 ALA B CA 1
ATOM 1726 C C . ALA B 2 84 ? 45.077 -25.748 13.499 1.00 14.61 84 ALA B C 1
ATOM 1727 O O . ALA B 2 84 ? 45.682 -24.909 14.162 1.00 15.35 84 ALA B O 1
ATOM 1729 N N . MET B 2 85 ? 44.303 -25.446 12.464 1.00 13.21 85 MET B N 1
ATOM 1730 C CA . MET B 2 85 ? 44.097 -24.080 12.008 1.00 14.17 85 MET B CA 1
ATOM 1731 C C . MET B 2 85 ? 42.919 -23.527 12.804 1.00 12.36 85 MET B C 1
ATOM 1732 O O . MET B 2 85 ? 41.774 -23.902 12.553 1.00 14.08 85 MET B O 1
ATOM 1737 N N . CYS B 2 86 ? 43.200 -22.633 13.754 1.00 12.97 86 CYS B N 1
ATOM 1738 C CA . CYS B 2 86 ? 42.151 -22.091 14.619 1.00 13.45 86 CYS B CA 1
ATOM 1739 C C . CYS B 2 86 ? 42.125 -20.574 14.812 1.00 14.75 86 CYS B C 1
ATOM 1740 O O . CYS B 2 86 ? 42.960 -20.035 15.540 1.00 16.45 86 CYS B O 1
ATOM 1743 N N . ASP B 2 87 ? 41.155 -19.897 14.196 1.00 14.23 87 ASP B N 1
ATOM 1744 C CA . ASP B 2 87 ? 41.012 -18.444 14.352 1.00 15.93 87 ASP B CA 1
ATOM 1745 C C . ASP B 2 87 ? 40.070 -18.133 15.523 1.00 14.27 87 ASP B C 1
ATOM 1746 O O . ASP B 2 87 ? 39.622 -17.002 15.673 1.00 15.93 87 ASP B O 1
ATOM 1751 N N . ASP B 2 88 ? 39.755 -19.136 16.339 1.00 14.97 88 ASP B N 1
ATOM 1752 C CA . ASP B 2 88 ? 38.859 -18.921 17.472 1.00 13.62 88 ASP B CA 1
ATOM 1753 C C . ASP B 2 88 ? 39.266 -19.786 18.657 1.00 13.44 88 ASP B C 1
ATOM 1754 O O . ASP B 2 88 ? 39.886 -20.827 18.485 1.00 13.37 88 ASP B O 1
ATOM 1759 N N . VAL B 2 89 ? 38.892 -19.353 19.856 1.00 12.57 89 VAL B N 1
ATOM 1760 C CA . VAL B 2 89 ? 39.224 -20.080 21.081 1.00 12.72 89 VAL B CA 1
ATOM 1761 C C . VAL B 2 89 ? 38.560 -21.452 21.172 1.00 13.54 89 VAL B C 1
ATOM 1762 O O . VAL B 2 89 ? 39.198 -22.440 21.547 1.00 14.19 89 VAL B O 1
ATOM 1766 N N . THR B 2 90 ? 37.284 -21.511 20.817 1.00 14.57 90 THR B N 1
ATOM 1767 C CA . THR B 2 90 ? 36.530 -22.757 20.899 1.00 15.75 90 THR B CA 1
ATOM 1768 C C . THR B 2 90 ? 37.160 -23.939 20.158 1.00 15.29 90 THR B C 1
ATOM 1769 O O . THR B 2 90 ? 37.343 -25.010 20.746 1.00 17.32 90 THR B O 1
ATOM 1773 N N . SER B 2 91 ? 37.503 -23.758 18.884 1.00 16.05 91 SER B N 1
ATOM 1774 C CA . SER B 2 91 ? 38.111 -24.847 18.125 1.00 15.15 91 SER B CA 1
ATOM 1775 C C . SER B 2 91 ? 39.563 -25.098 18.540 1.00 15.09 91 SER B C 1
ATOM 1776 O O . SER B 2 91 ? 40.072 -26.209 18.381 1.00 14.34 91 SER B O 1
ATOM 1779 N N . ALA B 2 92 ? 40.230 -24.077 19.075 1.00 14.71 92 ALA B N 1
ATOM 1780 C CA . ALA B 2 92 ? 41.614 -24.242 19.515 1.00 14.62 92 ALA B CA 1
ATOM 1781 C C . ALA B 2 92 ? 41.647 -25.154 20.738 1.00 14.92 92 ALA B C 1
ATOM 1782 O O . ALA B 2 92 ? 42.543 -25.979 20.886 1.00 14.26 92 ALA B O 1
ATOM 1784 N N . VAL B 2 93 ? 40.665 -24.996 21.618 1.00 14.40 93 VAL B N 1
ATOM 1785 C CA . VAL B 2 93 ? 40.595 -25.832 22.811 1.00 16.31 93 VAL B CA 1
ATOM 1786 C C . VAL B 2 93 ? 40.231 -27.252 22.387 1.00 16.49 93 VAL B C 1
ATOM 1787 O O . VAL B 2 93 ? 40.751 -28.219 22.935 1.00 17.60 93 VAL B O 1
ATOM 1791 N N . TYR B 2 94 ? 39.338 -27.371 21.408 1.00 16.57 94 TYR B N 1
ATOM 1792 C CA . TYR B 2 94 ? 38.939 -28.677 20.888 1.00 16.34 94 TYR B CA 1
ATOM 1793 C C . TYR B 2 94 ? 40.162 -29.358 20.276 1.00 16.78 94 TYR B C 1
ATOM 1794 O O . TYR B 2 94 ? 40.400 -30.550 20.465 1.00 15.55 94 TYR B O 1
ATOM 1803 N N . ALA B 2 95 ? 40.939 -28.582 19.529 1.00 14.12 95 ALA B N 1
ATOM 1804 C CA . ALA B 2 95 ? 42.129 -29.102 18.874 1.00 14.67 95 ALA B CA 1
ATOM 1805 C C . ALA B 2 95 ? 43.109 -29.732 19.853 1.00 15.17 95 ALA B C 1
ATOM 1806 O O . ALA B 2 95 ? 43.683 -30.779 19.572 1.00 16.95 95 ALA B O 1
ATOM 1808 N N . ARG B 2 96 ? 43.299 -29.090 21.000 1.00 14.55 96 ARG B N 1
ATOM 1809 C CA . ARG B 2 96 ? 44.223 -29.597 22.009 1.00 15.82 96 ARG B CA 1
ATOM 1810 C C . ARG B 2 96 ? 43.616 -30.736 22.828 1.00 17.30 96 ARG B C 1
ATOM 1811 O O . ARG B 2 96 ? 44.243 -31.783 22.990 1.00 18.28 96 ARG B O 1
ATOM 1819 N N . GLU B 2 97 ? 42.398 -30.536 23.328 1.00 18.47 97 GLU B N 1
ATOM 1820 C CA . GLU B 2 97 ? 41.738 -31.550 24.156 1.00 18.82 97 GLU B CA 1
ATOM 1821 C C . GLU B 2 97 ? 41.347 -32.836 23.439 1.00 19.54 97 GLU B C 1
ATOM 1822 O O . GLU B 2 97 ? 41.466 -33.924 24.008 1.00 21.13 97 GLU B O 1
ATOM 1828 N N . GLN B 2 98 ? 40.884 -32.721 22.200 1.00 18.36 98 GLN B N 1
ATOM 1829 C CA . GLN B 2 98 ? 40.445 -33.892 21.447 1.00 18.31 98 GLN B CA 1
ATOM 1830 C C . GLN B 2 98 ? 41.425 -34.455 20.431 1.00 19.11 98 GLN B C 1
ATOM 1831 O O . GLN B 2 98 ? 41.537 -35.670 20.286 1.00 20.54 98 GLN B O 1
ATOM 1837 N N . LEU B 2 99 ? 42.133 -33.586 19.716 1.00 18.18 99 LEU B N 1
ATOM 1838 C CA . LEU B 2 99 ? 43.068 -34.062 18.707 1.00 16.85 99 LEU B CA 1
ATOM 1839 C C . LEU B 2 99 ? 44.543 -33.996 19.110 1.00 16.46 99 LEU B C 1
ATOM 1840 O O . LEU B 2 99 ? 45.417 -34.347 18.318 1.00 17.70 99 LEU B O 1
ATOM 1845 N N . ASN B 2 100 ? 44.813 -33.552 20.336 1.00 16.14 100 ASN B N 1
ATOM 1846 C CA . ASN B 2 100 ? 46.177 -33.448 20.847 1.00 16.11 100 ASN B CA 1
ATOM 1847 C C . ASN B 2 100 ? 47.047 -32.719 19.826 1.00 16.40 100 ASN B C 1
ATOM 1848 O O . ASN B 2 100 ? 48.202 -33.079 19.612 1.00 17.33 100 ASN B O 1
ATOM 1853 N N . ALA B 2 101 ? 46.480 -31.702 19.187 1.00 17.18 101 ALA B N 1
ATOM 1854 C CA . ALA B 2 101 ? 47.220 -30.936 18.185 1.00 14.87 101 ALA B CA 1
ATOM 1855 C C . ALA B 2 101 ? 48.494 -30.372 18.814 1.00 14.79 101 ALA B C 1
ATOM 1856 O O . ALA B 2 101 ? 48.457 -29.835 19.923 1.00 15.88 101 ALA B O 1
ATOM 1858 N N . ASN B 2 102 ? 49.622 -30.488 18.115 1.00 14.60 102 ASN B N 1
ATOM 1859 C CA . ASN B 2 102 ? 50.877 -29.976 18.656 1.00 14.82 102 ASN B CA 1
ATOM 1860 C C . ASN B 2 102 ? 51.402 -28.741 17.930 1.00 15.07 102 ASN B C 1
ATOM 1861 O O . ASN B 2 102 ? 52.477 -28.233 18.249 1.00 15.77 102 ASN B O 1
ATOM 1866 N N . VAL B 2 103 ? 50.641 -28.275 16.945 1.00 15.05 103 VAL B N 1
ATOM 1867 C CA . VAL B 2 103 ? 50.983 -27.054 16.219 1.00 14.74 103 VAL B CA 1
ATOM 1868 C C . VAL B 2 103 ? 49.689 -26.276 16.037 1.00 14.61 103 VAL B C 1
ATOM 1869 O O . VAL B 2 103 ? 48.694 -26.814 15.549 1.00 15.38 103 VAL B O 1
ATOM 1873 N N . LEU B 2 104 ? 49.705 -25.014 16.458 1.00 15.21 104 LEU B N 1
ATOM 1874 C CA . LEU B 2 104 ? 48.545 -24.135 16.353 1.00 14.17 104 LEU B CA 1
ATOM 1875 C C . LEU B 2 104 ? 48.776 -23.123 15.237 1.00 13.37 104 LEU B C 1
ATOM 1876 O O . LEU B 2 104 ? 49.827 -22.488 15.188 1.00 13.87 104 LEU B O 1
ATOM 1881 N N . GLY B 2 105 ? 47.798 -22.990 14.348 1.00 13.25 105 GLY B N 1
ATOM 1882 C CA . GLY B 2 105 ? 47.906 -22.031 13.263 1.00 12.52 105 GLY B CA 1
ATOM 1883 C C . GLY B 2 105 ? 46.889 -20.919 13.441 1.00 13.42 105 GLY B C 1
ATOM 1884 O O . GLY B 2 105 ? 45.743 -21.168 13.816 1.00 11.51 105 GLY B O 1
ATOM 1885 N N . ILE B 2 106 ? 47.299 -19.683 13.173 1.00 12.41 106 ILE B N 1
ATOM 1886 C CA . ILE B 2 106 ? 46.395 -18.548 13.314 1.00 13.84 106 ILE B CA 1
ATOM 1887 C C . ILE B 2 106 ? 46.599 -17.552 12.175 1.00 12.13 106 ILE B C 1
ATOM 1888 O O . ILE B 2 106 ? 47.715 -17.381 11.686 1.00 11.71 106 ILE B O 1
ATOM 1893 N N . GLY B 2 107 ? 45.512 -16.910 11.757 1.00 12.00 107 GLY B N 1
ATOM 1894 C CA . GLY B 2 107 ? 45.592 -15.910 10.704 1.00 12.39 107 GLY B CA 1
ATOM 1895 C C . GLY B 2 107 ? 45.866 -14.555 11.337 1.00 11.92 107 GLY B C 1
ATOM 1896 O O . GLY B 2 107 ? 44.956 -13.901 11.848 1.00 12.62 107 GLY B O 1
ATOM 1897 N N . GLY B 2 108 ? 47.126 -14.128 11.298 1.00 11.62 108 GLY B N 1
ATOM 1898 C CA . GLY B 2 108 ? 47.513 -12.863 11.900 1.00 12.61 108 GLY B CA 1
ATOM 1899 C C . GLY B 2 108 ? 46.960 -11.589 11.287 1.00 13.56 108 GLY B C 1
ATOM 1900 O O . GLY B 2 108 ? 47.049 -10.528 11.909 1.00 16.16 108 GLY B O 1
ATOM 1901 N N . ALA B 2 109 ? 46.400 -11.673 10.082 1.00 12.78 109 ALA B N 1
ATOM 1902 C CA . ALA B 2 109 ? 45.842 -10.489 9.430 1.00 12.24 109 ALA B CA 1
ATOM 1903 C C . ALA B 2 109 ? 44.315 -10.477 9.472 1.00 12.03 109 ALA B C 1
ATOM 1904 O O . ALA B 2 109 ? 43.683 -9.496 9.070 1.00 12.61 109 ALA B O 1
ATOM 1906 N N . VAL B 2 110 ? 43.717 -11.560 9.963 1.00 11.64 110 VAL B N 1
ATOM 1907 C CA . VAL B 2 110 ? 42.261 -11.624 10.054 1.00 11.55 110 VAL B CA 1
ATOM 1908 C C . VAL B 2 110 ? 41.782 -11.676 11.500 1.00 11.57 110 VAL B C 1
ATOM 1909 O O . VAL B 2 110 ? 40.615 -11.413 11.779 1.00 12.56 110 VAL B O 1
ATOM 1913 N N . VAL B 2 111 ? 42.684 -12.011 12.418 1.00 11.15 111 VAL B N 1
ATOM 1914 C CA . VAL B 2 111 ? 42.331 -12.052 13.836 1.00 11.84 111 VAL B CA 1
ATOM 1915 C C . VAL B 2 111 ? 43.075 -10.913 14.533 1.00 12.10 111 VAL B C 1
ATOM 1916 O O . VAL B 2 111 ? 44.265 -10.717 14.292 1.00 12.57 111 VAL B O 1
ATOM 1920 N N . GLY B 2 112 ? 42.368 -10.164 15.379 1.00 13.07 112 GLY B N 1
ATOM 1921 C CA . GLY B 2 112 ? 42.979 -9.062 16.107 1.00 12.49 112 GLY B CA 1
ATOM 1922 C C . GLY B 2 112 ? 43.892 -9.578 17.202 1.00 13.20 112 GLY B C 1
ATOM 1923 O O . GLY B 2 112 ? 43.635 -10.637 17.776 1.00 13.54 112 GLY B O 1
ATOM 1924 N N . VAL B 2 113 ? 44.948 -8.829 17.505 1.00 13.66 113 VAL B N 1
ATOM 1925 C CA . VAL B 2 113 ? 45.918 -9.251 18.515 1.00 13.37 113 VAL B CA 1
ATOM 1926 C C . VAL B 2 113 ? 45.334 -9.685 19.859 1.00 13.72 113 VAL B C 1
ATOM 1927 O O . VAL B 2 113 ? 45.806 -10.659 20.435 1.00 13.63 113 VAL B O 1
ATOM 1931 N N . HIS B 2 114 ? 44.326 -8.983 20.367 1.00 13.24 114 HIS B N 1
ATOM 1932 C CA . HIS B 2 114 ? 43.752 -9.391 21.649 1.00 13.87 114 HIS B CA 1
ATOM 1933 C C . HIS B 2 114 ? 43.147 -10.782 21.568 1.00 14.82 114 HIS B C 1
ATOM 1934 O O . HIS B 2 114 ? 43.237 -11.563 22.522 1.00 14.74 114 HIS B O 1
ATOM 1941 N N . LEU B 2 115 ? 42.521 -11.098 20.437 1.00 14.73 115 LEU B N 1
ATOM 1942 C CA . LEU B 2 115 ? 41.933 -12.422 20.274 1.00 13.72 115 LEU B CA 1
ATOM 1943 C C . LEU B 2 115 ? 43.032 -13.441 19.980 1.00 13.73 115 LEU B C 1
ATOM 1944 O O . LEU B 2 115 ? 42.930 -14.600 20.375 1.00 12.22 115 LEU B O 1
ATOM 1949 N N . ILE B 2 116 ? 44.093 -13.023 19.293 1.00 12.29 116 ILE B N 1
ATOM 1950 C CA . ILE B 2 116 ? 45.181 -13.958 19.036 1.00 12.04 116 ILE B CA 1
ATOM 1951 C C . ILE B 2 116 ? 45.755 -14.385 20.386 1.00 12.57 116 ILE B C 1
ATOM 1952 O O . ILE B 2 116 ? 46.029 -15.558 20.616 1.00 14.34 116 ILE B O 1
ATOM 1957 N N . GLN B 2 117 ? 45.917 -13.422 21.284 1.00 13.38 117 GLN B N 1
ATOM 1958 C CA . GLN B 2 117 ? 46.460 -13.722 22.602 1.00 13.38 117 GLN B CA 1
ATOM 1959 C C . GLN B 2 117 ? 45.549 -14.715 23.326 1.00 13.24 117 GLN B C 1
ATOM 1960 O O . GLN B 2 117 ? 46.025 -15.664 23.943 1.00 14.21 117 GLN B O 1
ATOM 1966 N N . ASP B 2 118 ? 44.239 -14.509 23.226 1.00 13.88 118 ASP B N 1
ATOM 1967 C CA . ASP B 2 118 ? 43.283 -15.405 23.880 1.00 14.46 118 ASP B CA 1
ATOM 1968 C C . ASP B 2 118 ? 43.326 -16.812 23.289 1.00 15.38 118 ASP B C 1
ATOM 1969 O O . ASP B 2 118 ? 43.215 -17.800 24.012 1.00 14.43 118 ASP B O 1
ATOM 1974 N N . ILE B 2 119 ? 43.488 -16.907 21.974 1.00 13.87 119 ILE B N 1
ATOM 1975 C CA . ILE B 2 119 ? 43.546 -18.213 21.327 1.00 13.04 119 ILE B CA 1
ATOM 1976 C C . ILE B 2 119 ? 44.792 -18.962 21.794 1.00 13.39 119 ILE B C 1
ATOM 1977 O O . ILE B 2 119 ? 44.717 -20.129 22.177 1.00 13.86 119 ILE B O 1
ATOM 1982 N N . VAL B 2 120 ? 45.933 -18.282 21.771 1.00 12.53 120 VAL B N 1
ATOM 1983 C CA . VAL B 2 120 ? 47.192 -18.880 22.192 1.00 13.99 120 VAL B CA 1
ATOM 1984 C C . VAL B 2 120 ? 47.107 -19.348 23.642 1.00 14.86 120 VAL B C 1
ATOM 1985 O O . VAL B 2 120 ? 47.446 -20.488 23.952 1.00 14.67 120 VAL B O 1
ATOM 1989 N N . LYS B 2 121 ? 46.637 -18.472 24.522 1.00 14.50 121 LYS B N 1
ATOM 1990 C CA . LYS B 2 121 ? 46.521 -18.825 25.932 1.00 16.66 121 LYS B CA 1
ATOM 1991 C C . LYS B 2 121 ? 45.594 -20.011 26.163 1.00 16.34 121 LYS B C 1
ATOM 1992 O O . LYS B 2 121 ? 45.919 -20.910 26.940 1.00 17.85 121 LYS B O 1
ATOM 1998 N N . ALA B 2 122 ? 44.448 -20.019 25.487 1.00 16.20 122 ALA B N 1
ATOM 1999 C CA . ALA B 2 122 ? 43.481 -21.106 25.634 1.00 17.11 122 ALA B CA 1
ATOM 2000 C C . ALA B 2 122 ? 44.060 -22.424 25.140 1.00 17.31 122 ALA B C 1
ATOM 2001 O O . ALA B 2 122 ? 43.889 -23.472 25.766 1.00 18.00 122 ALA B O 1
ATOM 2003 N N . TYR B 2 123 ? 44.743 -22.365 24.004 1.00 15.69 123 TYR B N 1
ATOM 2004 C CA . TYR B 2 123 ? 45.360 -23.543 23.420 1.00 15.46 123 TYR B CA 1
ATOM 2005 C C . TYR B 2 123 ? 46.399 -24.138 24.374 1.00 17.02 123 TYR B C 1
ATOM 2006 O O . TYR B 2 123 ? 46.420 -25.348 24.618 1.00 15.40 123 TYR B O 1
ATOM 2015 N N . LEU B 2 124 ? 47.256 -23.278 24.915 1.00 18.06 124 LEU B N 1
ATOM 2016 C CA . LEU B 2 124 ? 48.308 -23.715 25.825 1.00 17.95 124 LEU B CA 1
ATOM 2017 C C . LEU B 2 124 ? 47.782 -24.213 27.169 1.00 18.20 124 LEU B C 1
ATOM 2018 O O . LEU B 2 124 ? 48.328 -25.156 27.742 1.00 20.03 124 LEU B O 1
ATOM 2023 N N . ASP B 2 125 ? 46.725 -23.579 27.664 1.00 19.25 125 ASP B N 1
ATOM 2024 C CA . ASP B 2 125 ? 46.135 -23.945 28.952 1.00 21.74 125 ASP B CA 1
ATOM 2025 C C . ASP B 2 125 ? 45.397 -25.277 28.875 1.00 22.04 125 ASP B C 1
ATOM 2026 O O . ASP B 2 125 ? 45.292 -26.006 29.870 1.00 22.75 125 ASP B O 1
ATOM 2031 N N . ALA B 2 126 ? 44.884 -25.586 27.689 1.00 20.78 126 ALA B N 1
ATOM 2032 C CA . ALA B 2 126 ? 44.150 -26.824 27.458 1.00 20.83 126 ALA B CA 1
ATOM 2033 C C . ALA B 2 126 ? 45.069 -28.030 27.591 1.00 21.03 126 ALA B C 1
ATOM 2034 O O . ALA B 2 126 ? 46.283 -27.924 27.429 1.00 20.84 126 ALA B O 1
ATOM 2036 N N . THR B 2 127 ? 44.477 -29.182 27.888 1.00 23.02 127 THR B N 1
ATOM 2037 C CA . THR B 2 127 ? 45.241 -30.412 28.043 1.00 23.87 127 THR B CA 1
ATOM 2038 C C . THR B 2 127 ? 44.555 -31.543 27.290 1.00 23.17 127 THR B C 1
ATOM 2039 O O . THR B 2 127 ? 43.329 -31.656 27.316 1.00 22.73 127 THR B O 1
ATOM 2043 N N . TYR B 2 128 ? 45.340 -32.376 26.611 1.00 21.62 128 TYR B N 1
ATOM 2044 C CA . TYR B 2 128 ? 44.773 -33.497 25.876 1.00 23.40 128 TYR B CA 1
ATOM 2045 C C . TYR B 2 128 ? 44.211 -34.512 26.865 1.00 24.60 128 TYR B C 1
ATOM 2046 O O . TYR B 2 128 ? 44.884 -34.886 27.826 1.00 25.43 128 TYR B O 1
ATOM 2055 N N . LYS B 2 129 ? 42.976 -34.941 26.623 1.00 26.07 129 LYS B N 1
ATOM 2056 C CA . LYS B 2 129 ? 42.305 -35.924 27.471 1.00 28.45 129 LYS B CA 1
ATOM 2057 C C . LYS B 2 129 ? 41.917 -37.101 26.583 1.00 27.00 129 LYS B C 1
ATOM 2058 O O . LYS B 2 129 ? 40.908 -37.051 25.879 1.00 26.79 129 LYS B O 1
ATOM 2064 N N . GLU B 2 130 ? 42.722 -38.157 26.619 1.00 27.76 130 GLU B N 1
ATOM 2065 C CA . GLU B 2 130 ? 42.472 -39.331 25.796 1.00 28.28 130 GLU B CA 1
ATOM 2066 C C . GLU B 2 130 ? 41.154 -40.039 26.078 1.00 28.76 130 GLU B C 1
ATOM 2067 O O . GLU B 2 130 ? 40.744 -40.188 27.230 1.00 28.83 130 GLU B O 1
ATOM 2073 N N . THR B 2 131 ? 40.504 -40.472 25.003 1.00 28.33 131 THR B N 1
ATOM 2074 C CA . THR B 2 131 ? 39.247 -41.209 25.072 1.00 27.89 131 THR B CA 1
ATOM 2075 C C . THR B 2 131 ? 39.299 -42.210 23.923 1.00 29.21 131 THR B C 1
ATOM 2076 O O . THR B 2 131 ? 40.033 -42.010 22.956 1.00 27.65 131 THR B O 1
ATOM 2080 N N . PRO B 2 132 ? 38.535 -43.308 24.015 1.00 29.84 132 PRO B N 1
ATOM 2081 C CA . PRO B 2 132 ? 38.552 -44.298 22.935 1.00 30.39 132 PRO B CA 1
ATOM 2082 C C . PRO B 2 132 ? 38.197 -43.664 21.594 1.00 30.75 132 PRO B C 1
ATOM 2083 O O . PRO B 2 132 ? 38.699 -44.068 20.543 1.00 31.19 132 PRO B O 1
ATOM 2087 N N . GLU B 2 133 ? 37.329 -42.663 21.647 1.00 30.25 133 GLU B N 1
ATOM 2088 C CA . GLU B 2 133 ? 36.884 -41.956 20.457 1.00 30.13 133 GLU B CA 1
ATOM 2089 C C . GLU B 2 133 ? 38.001 -41.150 19.794 1.00 28.20 133 GLU B C 1
ATOM 2090 O O . GLU B 2 133 ? 38.326 -41.385 18.630 1.00 27.46 133 GLU B O 1
ATOM 2096 N N . ASN B 2 134 ? 38.592 -40.205 20.521 1.00 27.88 134 ASN B N 1
ATOM 2097 C CA . ASN B 2 134 ? 39.645 -39.396 19.914 1.00 26.36 134 ASN B CA 1
ATOM 2098 C C . ASN B 2 134 ? 40.947 -40.150 19.694 1.00 27.26 134 ASN B C 1
ATOM 2099 O O . ASN B 2 134 ? 41.751 -39.766 18.845 1.00 26.93 134 ASN B O 1
ATOM 2104 N N . LYS B 2 135 ? 41.154 -41.233 20.436 1.00 28.62 135 LYS B N 1
ATOM 2105 C CA . LYS B 2 135 ? 42.368 -42.023 20.264 1.00 29.72 135 LYS B CA 1
ATOM 2106 C C . LYS B 2 135 ? 42.351 -42.623 18.863 1.00 29.21 135 LYS B C 1
ATOM 2107 O O . LYS B 2 135 ? 43.381 -42.689 18.188 1.00 29.90 135 LYS B O 1
ATOM 2113 N N . LYS B 2 136 ? 41.167 -43.049 18.430 1.00 29.55 136 LYS B N 1
ATOM 2114 C CA . LYS B 2 136 ? 40.990 -43.655 17.118 1.00 29.89 136 LYS B CA 1
ATOM 2115 C C . LYS B 2 136 ? 41.084 -42.619 15.996 1.00 28.41 136 LYS B C 1
ATOM 2116 O O . LYS B 2 136 ? 41.567 -42.922 14.906 1.00 27.35 136 LYS B O 1
ATOM 2122 N N . LEU B 2 137 ? 40.620 -41.402 16.265 1.00 26.64 137 LEU B N 1
ATOM 2123 C CA . LEU B 2 137 ? 40.680 -40.329 15.275 1.00 25.13 137 LEU B CA 1
ATOM 2124 C C . LEU B 2 137 ? 42.136 -39.934 15.055 1.00 23.38 137 LEU B C 1
ATOM 2125 O O . LEU B 2 137 ? 42.591 -39.792 13.917 1.00 22.42 137 LEU B O 1
ATOM 2130 N N . ILE B 2 138 ? 42.853 -39.748 16.159 1.00 22.58 138 ILE B N 1
ATOM 2131 C CA . ILE B 2 138 ? 44.260 -39.371 16.125 1.00 21.65 138 ILE B CA 1
ATOM 2132 C C . ILE B 2 138 ? 45.088 -40.433 15.405 1.00 22.93 138 ILE B C 1
ATOM 2133 O O . ILE B 2 138 ? 45.950 -40.106 14.588 1.00 22.22 138 ILE B O 1
ATOM 2138 N N . ASP B 2 139 ? 44.826 -41.706 15.695 1.00 22.43 139 ASP B N 1
ATOM 2139 C CA . ASP B 2 139 ? 45.572 -42.774 15.039 1.00 23.65 139 ASP B CA 1
ATOM 2140 C C . ASP B 2 139 ? 45.375 -42.734 13.531 1.00 22.54 139 ASP B C 1
ATOM 2141 O O . ASP B 2 139 ? 46.324 -42.922 12.771 1.00 24.49 139 ASP B O 1
ATOM 2146 N N . LYS B 2 140 ? 44.143 -42.495 13.095 1.00 22.70 140 LYS B N 1
ATOM 2147 C CA . LYS B 2 140 ? 43.857 -42.421 11.669 1.00 21.81 140 LYS B CA 1
ATOM 2148 C C . LYS B 2 140 ? 44.644 -41.270 11.048 1.00 21.12 140 LYS B C 1
ATOM 2149 O O . LYS B 2 140 ? 45.311 -41.434 10.027 1.00 22.26 140 LYS B O 1
ATOM 2155 N N . ILE B 2 141 ? 44.558 -40.102 11.677 1.00 21.32 141 ILE B N 1
ATOM 2156 C CA . ILE B 2 141 ? 45.257 -38.920 11.185 1.00 20.47 141 ILE B CA 1
ATOM 2157 C C . ILE B 2 141 ? 46.760 -39.152 11.078 1.00 20.99 141 ILE B C 1
ATOM 2158 O O . ILE B 2 141 ? 47.383 -38.775 10.082 1.00 21.19 141 ILE B O 1
ATOM 2163 N N . ASP B 2 142 ? 47.338 -39.776 12.101 1.00 20.93 142 ASP B N 1
ATOM 2164 C CA . ASP B 2 142 ? 48.773 -40.046 12.122 1.00 21.62 142 ASP B CA 1
ATOM 2165 C C . ASP B 2 142 ? 49.232 -41.021 11.045 1.00 21.34 142 ASP B C 1
ATOM 2166 O O . ASP B 2 142 ? 50.426 -41.110 10.754 1.00 21.31 142 ASP B O 1
ATOM 2171 N N . ASN B 2 143 ? 48.291 -41.748 10.450 1.00 23.28 143 ASN B N 1
ATOM 2172 C CA . ASN B 2 143 ? 48.641 -42.734 9.435 1.00 23.93 143 ASN B CA 1
ATOM 2173 C C . ASN B 2 143 ? 48.192 -42.435 8.009 1.00 23.55 143 ASN B C 1
ATOM 2174 O O . ASN B 2 143 ? 48.261 -43.306 7.145 1.00 23.21 143 ASN B O 1
ATOM 2179 N N . ILE B 2 144 ? 47.747 -41.212 7.749 1.00 22.92 144 ILE B N 1
ATOM 2180 C CA . ILE B 2 144 ? 47.294 -40.865 6.407 1.00 22.03 144 ILE B CA 1
ATOM 2181 C C . ILE B 2 144 ? 48.445 -40.642 5.434 1.00 22.26 144 ILE B C 1
ATOM 2182 O O . ILE B 2 144 ? 48.461 -41.198 4.334 1.00 22.09 144 ILE B O 1
ATOM 2187 N N . ALA B 2 145 ? 49.405 -39.824 5.850 1.00 23.30 145 ALA B N 1
ATOM 2188 C CA . ALA B 2 145 ? 50.547 -39.486 5.010 1.00 23.05 145 ALA B CA 1
ATOM 2189 C C . ALA B 2 145 ? 51.605 -40.578 4.933 1.00 24.10 145 ALA B C 1
ATOM 2190 O O . ALA B 2 145 ? 51.797 -41.340 5.879 1.00 24.64 145 ALA B O 1
ATOM 2192 N N . LYS B 2 146 ? 52.284 -40.640 3.792 1.00 23.79 146 LYS B N 1
ATOM 2193 C CA . LYS B 2 146 ? 53.354 -41.603 3.575 1.00 24.76 146 LYS B CA 1
ATOM 2194 C C . LYS B 2 146 ? 54.672 -40.871 3.816 1.00 24.62 146 LYS B C 1
ATOM 2195 O O . LYS B 2 146 ? 55.006 -39.931 3.097 1.00 23.55 146 LYS B O 1
ATOM 2201 N N . PRO B 2 147 ? 55.429 -41.284 4.843 1.00 24.77 147 PRO B N 1
ATOM 2202 C CA . PRO B 2 147 ? 56.715 -40.665 5.184 1.00 24.73 147 PRO B CA 1
ATOM 2203 C C . PRO B 2 147 ? 57.700 -40.578 4.019 1.00 25.25 147 PRO B C 1
ATOM 2204 O O . PRO B 2 147 ? 57.861 -41.530 3.256 1.00 26.11 147 PRO B O 1
ATOM 2208 N N . ASN B 2 148 ? 58.357 -39.429 3.894 1.00 23.85 148 ASN B N 1
ATOM 2209 C CA . ASN B 2 148 ? 59.350 -39.219 2.849 1.00 24.02 148 ASN B CA 1
ATOM 2210 C C . ASN B 2 148 ? 60.668 -38.833 3.512 1.00 24.33 148 ASN B C 1
ATOM 2211 O O . ASN B 2 148 ? 60.838 -37.703 3.965 1.00 24.05 148 ASN B O 1
ATOM 2216 N N . PRO B 2 149 ? 61.621 -39.775 3.580 1.00 23.59 149 PRO B N 1
ATOM 2217 C CA . PRO B 2 149 ? 62.917 -39.495 4.202 1.00 23.79 149 PRO B CA 1
ATOM 2218 C C . PRO B 2 149 ? 63.649 -38.304 3.591 1.00 22.92 149 PRO B C 1
ATOM 2219 O O . PRO B 2 149 ? 64.430 -37.637 4.270 1.00 23.73 149 PRO B O 1
ATOM 2223 N N . ASP B 2 150 ? 63.385 -38.025 2.319 1.00 22.87 150 ASP B N 1
ATOM 2224 C CA . ASP B 2 150 ? 64.038 -36.907 1.646 1.00 23.95 150 ASP B CA 1
ATOM 2225 C C . ASP B 2 150 ? 63.547 -35.561 2.174 1.00 23.41 150 ASP B C 1
ATOM 2226 O O . ASP B 2 150 ? 64.232 -34.548 2.031 1.00 23.27 150 ASP B O 1
ATOM 2231 N N . GLN B 2 151 ? 62.360 -35.547 2.775 1.00 22.33 151 GLN B N 1
ATOM 2232 C CA . GLN B 2 151 ? 61.817 -34.310 3.332 1.00 20.34 151 GLN B CA 1
ATOM 2233 C C . GLN B 2 151 ? 62.188 -34.170 4.805 1.00 20.18 151 GLN B C 1
ATOM 2234 O O . GLN B 2 151 ? 62.524 -33.081 5.271 1.00 18.21 151 GLN B O 1
ATOM 2240 N N . LYS B 2 152 ? 62.123 -35.280 5.533 1.00 20.34 152 LYS B N 1
ATOM 2241 C CA . LYS B 2 152 ? 62.423 -35.294 6.959 1.00 22.20 152 LYS B CA 1
ATOM 2242 C C . LYS B 2 152 ? 63.812 -34.754 7.297 1.00 21.88 152 LYS B C 1
ATOM 2243 O O . LYS B 2 152 ? 64.825 -35.265 6.820 1.00 22.59 152 LYS B O 1
ATOM 2249 N N . ASP B 2 153 ? 63.842 -33.713 8.122 1.00 22.34 153 ASP B N 1
ATOM 2250 C CA . ASP B 2 153 ? 65.085 -33.084 8.558 1.00 22.84 153 ASP B CA 1
ATOM 2251 C C . ASP B 2 153 ? 65.990 -32.574 7.441 1.00 22.29 153 ASP B C 1
ATOM 2252 O O . ASP B 2 153 ? 67.207 -32.457 7.617 1.00 23.07 153 ASP B O 1
ATOM 2257 N N . ASN B 2 154 ? 65.395 -32.263 6.296 1.00 21.17 154 ASN B N 1
ATOM 2258 C CA . ASN B 2 154 ? 66.148 -31.738 5.163 1.00 19.21 154 ASN B CA 1
ATOM 2259 C C . ASN B 2 154 ? 65.798 -30.260 4.997 1.00 19.17 154 ASN B C 1
ATOM 2260 O O . ASN B 2 154 ? 64.752 -29.922 4.451 1.00 17.81 154 ASN B O 1
ATOM 2265 N N . PRO B 2 155 ? 66.674 -29.360 5.473 1.00 19.03 155 PRO B N 1
ATOM 2266 C CA . PRO B 2 155 ? 66.419 -27.921 5.361 1.00 20.42 155 PRO B CA 1
ATOM 2267 C C . PRO B 2 155 ? 66.556 -27.385 3.940 1.00 19.37 155 PRO B C 1
ATOM 2268 O O . PRO B 2 155 ? 66.174 -26.253 3.659 1.00 20.68 155 PRO B O 1
ATOM 2272 N N . HIS B 2 156 ? 67.100 -28.206 3.050 1.00 19.22 156 HIS B N 1
ATOM 2273 C CA . HIS B 2 156 ? 67.293 -27.817 1.658 1.00 19.09 156 HIS B CA 1
ATOM 2274 C C . HIS B 2 156 ? 66.158 -28.316 0.776 1.00 18.25 156 HIS B C 1
ATOM 2275 O O . HIS B 2 156 ? 66.224 -28.211 -0.447 1.00 18.71 156 HIS B O 1
ATOM 2282 N N . PHE B 2 157 ? 65.109 -28.842 1.401 1.00 17.44 157 PHE B N 1
ATOM 2283 C CA . PHE B 2 157 ? 63.976 -29.395 0.668 1.00 18.54 157 PHE B CA 1
ATOM 2284 C C . PHE B 2 157 ? 63.342 -28.481 -0.383 1.00 17.42 157 PHE B C 1
ATOM 2285 O O . PHE B 2 157 ? 62.877 -28.958 -1.424 1.00 19.50 157 PHE B O 1
ATOM 2293 N N . PHE B 2 158 ? 63.326 -27.176 -0.127 1.00 17.85 158 PHE B N 1
ATOM 2294 C CA . PHE B 2 158 ? 62.719 -26.228 -1.065 1.00 16.69 158 PHE B CA 1
ATOM 2295 C C . PHE B 2 158 ? 63.726 -25.429 -1.889 1.00 17.73 158 PHE B C 1
ATOM 2296 O O . PHE B 2 158 ? 63.352 -24.451 -2.537 1.00 19.02 158 PHE B O 1
ATOM 2304 N N . ASP B 2 159 ? 64.991 -25.837 -1.874 1.00 17.44 159 ASP B N 1
ATOM 2305 C CA . ASP B 2 159 ? 66.026 -25.115 -2.608 1.00 19.68 159 ASP B CA 1
ATOM 2306 C C . ASP B 2 159 ? 65.752 -24.939 -4.101 1.00 20.00 159 ASP B C 1
ATOM 2307 O O . ASP B 2 159 ? 66.060 -23.888 -4.667 1.00 20.40 159 ASP B O 1
ATOM 2312 N N . ALA B 2 160 ? 65.173 -25.957 -4.730 1.00 19.96 160 ALA B N 1
ATOM 2313 C CA . ALA B 2 160 ? 64.858 -25.892 -6.154 1.00 21.21 160 ALA B CA 1
ATOM 2314 C C . ALA B 2 160 ? 63.857 -24.775 -6.436 1.00 21.95 160 ALA B C 1
ATOM 2315 O O . ALA B 2 160 ? 63.987 -24.038 -7.415 1.00 22.02 160 ALA B O 1
ATOM 2317 N N . GLU B 2 161 ? 62.851 -24.651 -5.580 1.00 21.04 161 GLU B N 1
ATOM 2318 C CA . GLU B 2 161 ? 61.849 -23.610 -5.761 1.00 20.34 161 GLU B CA 1
ATOM 2319 C C . GLU B 2 161 ? 62.468 -22.242 -5.489 1.00 19.17 161 GLU B C 1
ATOM 2320 O O . GLU B 2 161 ? 62.202 -21.273 -6.199 1.00 18.97 161 GLU B O 1
ATOM 2326 N N . LEU B 2 162 ? 63.299 -22.164 -4.456 1.00 18.59 162 LEU B N 1
ATOM 2327 C CA . LEU B 2 162 ? 63.944 -20.905 -4.107 1.00 20.26 162 LEU B CA 1
ATOM 2328 C C . LEU B 2 162 ? 64.833 -20.408 -5.238 1.00 21.81 162 LEU B C 1
ATOM 2329 O O . LEU B 2 162 ? 64.931 -19.204 -5.472 1.00 21.77 162 LEU B O 1
ATOM 2334 N N . GLU B 2 163 ? 65.480 -21.332 -5.939 1.00 22.08 163 GLU B N 1
ATOM 2335 C CA . GLU B 2 163 ? 66.341 -20.951 -7.051 1.00 25.62 163 GLU B CA 1
ATOM 2336 C C . GLU B 2 163 ? 6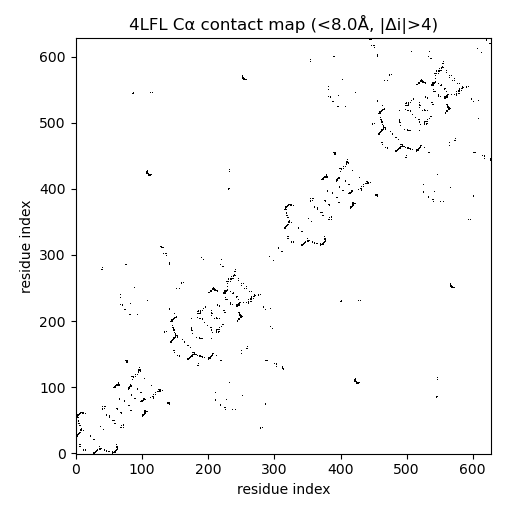5.483 -20.423 -8.195 1.00 25.21 163 GLU B C 1
ATOM 2337 O O . GLU B 2 163 ? 65.825 -19.425 -8.829 1.00 25.76 163 GLU B O 1
ATOM 2343 N N . LYS B 2 164 ? 64.361 -21.090 -8.448 1.00 25.47 164 LYS B N 1
ATOM 2344 C CA . LYS B 2 164 ? 63.454 -20.670 -9.510 1.00 25.24 164 LYS B CA 1
ATOM 2345 C C . LYS B 2 164 ? 62.912 -19.274 -9.214 1.00 24.77 164 LYS B C 1
ATOM 2346 O O . LYS B 2 164 ? 62.693 -18.476 -10.126 1.00 24.91 164 LYS B O 1
ATOM 2352 N N . TRP B 2 165 ? 62.702 -18.981 -7.934 1.00 22.70 165 TRP B N 1
ATOM 2353 C CA . TRP B 2 165 ? 62.202 -17.676 -7.522 1.00 22.74 165 TRP B CA 1
ATOM 2354 C C . TRP B 2 165 ? 63.264 -16.616 -7.786 1.00 24.76 165 TRP B C 1
ATOM 2355 O O . TRP B 2 165 ? 62.967 -15.535 -8.299 1.00 24.43 165 TRP B O 1
ATOM 2366 N N . ALA B 2 166 ? 64.505 -16.935 -7.438 1.00 25.95 166 ALA B N 1
ATOM 2367 C CA . ALA B 2 166 ? 65.611 -16.011 -7.639 1.00 28.21 166 ALA B CA 1
ATOM 2368 C C . ALA B 2 166 ? 65.833 -15.753 -9.127 1.00 29.47 166 ALA B C 1
ATOM 2369 O O . ALA B 2 166 ? 66.311 -14.688 -9.515 1.00 31.28 166 ALA B O 1
ATOM 2371 N N . GLU B 2 167 ? 65.474 -16.727 -9.959 1.00 30.54 167 GLU B N 1
ATOM 2372 C CA . GLU B 2 167 ? 65.650 -16.595 -11.400 1.00 32.19 167 GLU B CA 1
ATOM 2373 C C . GLU B 2 167 ? 64.438 -15.985 -12.097 1.00 31.92 167 GLU B C 1
ATOM 2374 O O . GLU B 2 167 ? 64.372 -15.962 -13.325 1.00 31.72 167 GLU B O 1
ATOM 2380 N N . GLY B 2 168 ? 63.483 -15.500 -11.306 1.00 31.17 168 GLY B N 1
ATOM 2381 C CA . GLY B 2 168 ? 62.295 -14.868 -11.858 1.00 30.27 168 GLY B CA 1
ATOM 2382 C C . GLY B 2 168 ? 61.252 -15.762 -12.504 1.00 29.27 168 GLY B C 1
ATOM 2383 O O . GLY B 2 168 ? 60.387 -15.276 -13.228 1.00 29.33 168 GLY B O 1
ATOM 2384 N N . VAL B 2 169 ? 61.313 -17.061 -12.241 1.00 28.50 169 VAL B N 1
ATOM 2385 C CA . VAL B 2 169 ? 60.353 -17.994 -12.819 1.00 27.53 169 VAL B CA 1
ATOM 2386 C C . VAL B 2 169 ? 58.925 -17.723 -12.342 1.00 26.89 169 VAL B C 1
ATOM 2387 O O . VAL B 2 169 ? 57.963 -17.894 -13.094 1.00 27.19 169 VAL B O 1
ATOM 2391 N N . TYR B 2 170 ? 58.794 -17.292 -11.092 1.00 26.21 170 TYR B N 1
ATOM 2392 C CA . TYR B 2 170 ? 57.485 -17.029 -10.501 1.00 26.09 170 TYR B CA 1
ATOM 2393 C C . TYR B 2 170 ? 57.049 -15.567 -10.555 1.00 28.82 170 TYR B C 1
ATOM 2394 O O . TYR B 2 170 ? 56.749 -14.963 -9.526 1.00 29.97 170 TYR B O 1
ATOM 2403 N N . HIS B 2 171 ? 57.005 -15.000 -11.755 1.00 30.21 171 HIS B N 1
ATOM 2404 C CA . HIS B 2 171 ? 56.600 -13.608 -11.925 1.00 31.31 171 HIS B CA 1
ATOM 2405 C C . HIS B 2 171 ? 55.083 -13.506 -12.070 1.00 31.03 171 HIS B C 1
ATOM 2406 O O . HIS B 2 171 ? 54.412 -14.493 -12.367 1.00 31.42 171 HIS B O 1
ATOM 2413 N N . ASP B 2 172 ? 54.549 -12.307 -11.863 1.00 31.57 172 ASP B N 1
ATOM 2414 C CA . ASP B 2 172 ? 53.115 -12.072 -12.003 1.00 32.39 172 ASP B CA 1
ATOM 2415 C C . ASP B 2 172 ? 52.804 -11.611 -13.422 1.00 33.44 172 ASP B C 1
ATOM 2416 O O . ASP B 2 172 ? 51.759 -12.022 -13.966 1.00 35.52 172 ASP B O 1
ATOM 2422 N N . MET C 1 21 ? 23.805 -17.590 40.652 1.00 47.68 1 MET C N 1
ATOM 2423 C CA . MET C 1 21 ? 23.667 -16.385 39.784 1.00 46.79 1 MET C CA 1
ATOM 2424 C C . MET C 1 21 ? 22.433 -16.495 38.893 1.00 44.91 1 MET C C 1
ATOM 2425 O O . MET C 1 21 ? 21.994 -17.595 38.554 1.00 44.70 1 MET C O 1
ATOM 2430 N N . ASP C 1 22 ? 21.878 -15.344 38.522 1.00 42.73 2 ASP C N 1
ATOM 2431 C CA . ASP C 1 22 ? 20.696 -15.292 37.672 1.00 38.83 2 ASP C CA 1
ATOM 2432 C C . ASP C 1 22 ? 21.043 -14.816 36.264 1.00 36.13 2 ASP C C 1
ATOM 2433 O O . ASP C 1 22 ? 21.991 -14.054 36.065 1.00 35.17 2 ASP C O 1
ATOM 2438 N N . VAL C 1 23 ? 20.262 -15.271 35.293 1.00 32.47 3 VAL C N 1
ATOM 2439 C CA . VAL C 1 23 ? 20.464 -14.895 33.901 1.00 28.79 3 VAL C CA 1
ATOM 2440 C C . VAL C 1 23 ? 19.108 -14.651 33.252 1.00 27.20 3 VAL C C 1
ATOM 2441 O O . VAL C 1 23 ? 18.191 -15.462 33.394 1.00 27.10 3 VAL C O 1
ATOM 2445 N N . ILE C 1 24 ? 18.981 -13.527 32.555 1.00 25.62 4 ILE C N 1
ATOM 2446 C CA . ILE C 1 24 ? 17.744 -13.180 31.860 1.00 23.87 4 ILE C CA 1
ATOM 2447 C C . ILE C 1 24 ? 17.950 -13.528 30.387 1.00 23.77 4 ILE C C 1
ATOM 2448 O O . ILE C 1 24 ? 18.967 -13.156 29.802 1.00 22.90 4 ILE C O 1
ATOM 2453 N N . ILE C 1 25 ? 17.002 -14.242 29.788 1.00 21.37 5 ILE C N 1
ATOM 2454 C CA . ILE C 1 25 ? 17.129 -14.601 28.376 1.00 21.40 5 ILE C CA 1
ATOM 2455 C C . ILE C 1 25 ? 15.851 -14.350 27.584 1.00 21.32 5 ILE C C 1
ATOM 2456 O O . ILE C 1 25 ? 14.754 -14.314 28.141 1.00 20.79 5 ILE C O 1
ATOM 2461 N N . GLY C 1 26 ? 16.006 -14.171 26.277 1.00 19.76 6 GLY C N 1
ATOM 2462 C CA . GLY C 1 26 ? 14.865 -13.921 25.414 1.00 19.98 6 GLY C CA 1
ATOM 2463 C C . GLY C 1 26 ? 15.261 -14.122 23.968 1.00 21.25 6 GLY C C 1
ATOM 2464 O O . GLY C 1 26 ? 16.449 -14.107 23.646 1.00 21.73 6 GLY C O 1
ATOM 2465 N N . ALA C 1 27 ? 14.281 -14.305 23.089 1.00 20.83 7 ALA C N 1
ATOM 2466 C CA . ALA C 1 27 ? 14.584 -14.518 21.682 1.00 20.87 7 ALA C CA 1
ATOM 2467 C C . ALA C 1 27 ? 13.400 -14.263 20.763 1.00 20.96 7 ALA C C 1
ATOM 2468 O O . ALA C 1 27 ? 12.243 -14.306 21.193 1.00 20.70 7 ALA C O 1
ATOM 2470 N N . ASP C 1 28 ? 13.693 -13.970 19.501 1.00 19.86 8 ASP C N 1
ATOM 2471 C CA . ASP C 1 28 ? 12.639 -13.786 18.518 1.00 19.15 8 ASP C CA 1
ATOM 2472 C C . ASP C 1 28 ? 12.524 -15.141 17.829 1.00 19.01 8 ASP C C 1
ATOM 2473 O O . ASP C 1 28 ? 13.107 -16.120 18.297 1.00 20.42 8 ASP C O 1
ATOM 2478 N N . LYS C 1 29 ? 11.779 -15.216 16.736 1.00 20.19 9 LYS C N 1
ATOM 2479 C CA . LYS C 1 29 ? 11.609 -16.495 16.054 1.00 21.15 9 LYS C CA 1
ATOM 2480 C C . LYS C 1 29 ? 12.906 -17.129 15.557 1.00 20.40 9 LYS C C 1
ATOM 2481 O O . LYS C 1 29 ? 13.049 -18.352 15.581 1.00 20.24 9 LYS C O 1
ATOM 2487 N N . ASP C 1 30 ? 13.854 -16.307 15.122 1.00 20.23 10 ASP C N 1
ATOM 2488 C CA . ASP C 1 30 ? 15.123 -16.826 14.613 1.00 20.20 10 ASP C CA 1
ATOM 2489 C C . ASP C 1 30 ? 16.072 -17.348 15.682 1.00 20.57 10 ASP C C 1
ATOM 2490 O O . ASP C 1 30 ? 16.838 -18.277 15.434 1.00 20.12 10 ASP C O 1
ATOM 2495 N N . GLY C 1 31 ? 16.038 -16.751 16.867 1.00 18.89 11 GLY C N 1
ATOM 2496 C CA . GLY C 1 31 ? 16.941 -17.203 17.910 1.00 19.01 11 GLY C CA 1
ATOM 2497 C C . GLY C 1 31 ? 16.317 -18.147 18.915 1.00 18.66 11 GLY C C 1
ATOM 2498 O O . GLY C 1 31 ? 16.997 -18.633 19.815 1.00 19.19 11 GLY C O 1
ATOM 2499 N N . PHE C 1 32 ? 15.028 -18.424 18.753 1.00 18.96 12 PHE C N 1
ATOM 2500 C CA . PHE C 1 32 ? 14.312 -19.287 19.685 1.00 19.79 12 PHE C CA 1
ATOM 2501 C C . PHE C 1 32 ? 14.936 -20.663 19.908 1.00 19.02 12 PHE C C 1
ATOM 2502 O O . PHE C 1 32 ? 15.088 -21.096 21.050 1.00 19.07 12 PHE C O 1
ATOM 2510 N N . ALA C 1 33 ? 15.284 -21.353 18.825 1.00 18.15 13 ALA C N 1
ATOM 2511 C CA . ALA C 1 33 ? 15.872 -22.684 18.936 1.00 18.88 13 ALA C CA 1
ATOM 2512 C C . ALA C 1 33 ? 17.118 -22.698 19.815 1.00 20.15 13 ALA C C 1
ATOM 2513 O O . ALA C 1 33 ? 17.238 -23.522 20.721 1.00 18.85 13 ALA C O 1
ATOM 2515 N N . MET C 1 34 ? 18.053 -21.791 19.552 1.00 18.20 14 MET C N 1
ATOM 2516 C CA . MET C 1 34 ? 19.262 -21.753 20.356 1.00 18.22 14 MET C CA 1
ATOM 2517 C C . MET C 1 34 ? 18.952 -21.342 21.790 1.00 17.64 14 MET C C 1
ATOM 2518 O O . MET C 1 34 ? 19.578 -21.831 22.727 1.00 19.11 14 MET C O 1
ATOM 2523 N N . LYS C 1 35 ? 17.988 -20.440 21.956 1.00 20.01 15 LYS C N 1
ATOM 2524 C CA . LYS C 1 35 ? 17.611 -19.978 23.288 1.00 21.09 15 LYS C CA 1
ATOM 2525 C C . LYS C 1 35 ? 17.172 -21.166 24.133 1.00 21.09 15 LYS C C 1
ATOM 2526 O O . LYS C 1 35 ? 17.571 -21.300 25.289 1.00 21.58 15 LYS C O 1
ATOM 2532 N N . GLU C 1 36 ? 16.349 -22.029 23.546 1.00 20.82 16 GLU C N 1
ATOM 2533 C CA . GLU C 1 36 ? 15.860 -23.212 24.245 1.00 21.84 16 GLU C CA 1
ATOM 2534 C C . GLU C 1 36 ? 17.017 -24.136 24.625 1.00 22.25 16 GLU C C 1
ATOM 2535 O O . GLU C 1 36 ? 17.027 -24.716 25.712 1.00 23.50 16 GLU C O 1
ATOM 2541 N N . GLN C 1 37 ? 17.990 -24.269 23.728 1.00 23.00 17 GLN C N 1
ATOM 2542 C CA . GLN C 1 37 ? 19.153 -25.114 23.983 1.00 23.10 17 GLN C CA 1
ATOM 2543 C C . GLN C 1 37 ? 19.977 -24.548 25.136 1.00 22.09 17 GLN C C 1
ATOM 2544 O O . GLN C 1 37 ? 20.393 -25.277 26.037 1.00 21.86 17 GLN C O 1
ATOM 2550 N N . VAL C 1 38 ? 20.215 -23.242 25.098 1.00 22.37 18 VAL C N 1
ATOM 2551 C CA . VAL C 1 38 ? 20.993 -22.585 26.137 1.00 21.34 18 VAL C CA 1
ATOM 2552 C C . VAL C 1 38 ? 20.261 -22.623 27.473 1.00 22.56 18 VAL C C 1
ATOM 2553 O O . VAL C 1 38 ? 20.885 -22.754 28.526 1.00 22.66 18 VAL C O 1
ATOM 2557 N N . LYS C 1 39 ? 18.937 -22.514 27.425 1.00 24.02 19 LYS C N 1
ATOM 2558 C CA . LYS C 1 39 ? 18.134 -22.545 28.642 1.00 25.67 19 LYS C CA 1
ATOM 2559 C C . LYS C 1 39 ? 18.357 -23.867 29.366 1.00 25.87 19 LYS C C 1
ATOM 2560 O O . LYS C 1 39 ? 18.589 -23.893 30.573 1.00 27.01 19 LYS C O 1
ATOM 2566 N N . LYS C 1 40 ? 18.291 -24.965 28.617 1.00 26.29 20 LYS C N 1
ATOM 2567 C CA . LYS C 1 40 ? 18.495 -26.287 29.191 1.00 27.50 20 LYS C CA 1
ATOM 2568 C C . LYS C 1 40 ? 19.923 -26.379 29.723 1.00 27.69 20 LYS C C 1
ATOM 2569 O O . LYS C 1 40 ? 20.159 -26.919 30.801 1.00 27.44 20 LYS C O 1
ATOM 2575 N N . TYR C 1 41 ? 20.873 -25.839 28.963 1.00 26.40 21 TYR C N 1
ATOM 2576 C CA . TYR C 1 41 ? 22.273 -25.850 29.369 1.00 27.59 21 TYR C CA 1
ATOM 2577 C C . TYR C 1 41 ? 22.450 -25.147 30.711 1.00 26.74 21 TYR C C 1
ATOM 2578 O O . TYR C 1 41 ? 22.987 -25.722 31.659 1.00 28.45 21 TYR C O 1
ATOM 2587 N N . LEU C 1 42 ? 22.000 -23.899 30.781 1.00 26.25 22 LEU C N 1
ATOM 2588 C CA . LEU C 1 42 ? 22.119 -23.107 31.998 1.00 26.62 22 LEU C CA 1
ATOM 2589 C C . LEU C 1 42 ? 21.449 -23.765 33.204 1.00 28.72 22 LEU C C 1
ATOM 2590 O O . LEU C 1 42 ? 22.011 -23.774 34.299 1.00 27.94 22 LEU C O 1
ATOM 2595 N N . GLU C 1 43 ? 20.257 -24.316 33.005 1.00 30.09 23 GLU C N 1
ATOM 2596 C CA . GLU C 1 43 ? 19.542 -24.969 34.098 1.00 33.44 23 GLU C CA 1
ATOM 2597 C C . GLU C 1 43 ? 20.288 -26.205 34.588 1.00 35.06 23 GLU C C 1
ATOM 2598 O O . GLU C 1 43 ? 20.291 -26.506 35.783 1.00 35.30 23 GLU C O 1
ATOM 2604 N N . GLU C 1 44 ? 20.924 -26.918 33.664 1.00 36.46 24 GLU C N 1
ATOM 2605 C CA . GLU C 1 44 ? 21.672 -28.117 34.017 1.00 38.25 24 GLU C CA 1
ATOM 2606 C C . GLU C 1 44 ? 23.008 -27.769 34.660 1.00 39.26 24 GLU C C 1
ATOM 2607 O O . GLU C 1 44 ? 23.755 -28.656 35.066 1.00 40.78 24 GLU C O 1
ATOM 2613 N N . HIS C 1 45 ? 23.306 -26.477 34.751 1.00 40.06 25 HIS C N 1
ATOM 2614 C CA . HIS C 1 45 ? 24.558 -26.033 35.352 1.00 40.82 25 HIS C CA 1
ATOM 2615 C C . HIS C 1 45 ? 24.356 -25.113 36.551 1.00 41.31 25 HIS C C 1
ATOM 2616 O O . HIS C 1 45 ? 25.148 -24.201 36.795 1.00 41.46 25 HIS C O 1
ATOM 2623 N N . GLN C 1 46 ? 23.281 -25.370 37.291 1.00 41.99 26 GLN C N 1
ATOM 2624 C CA . GLN C 1 46 ? 22.942 -24.625 38.501 1.00 42.49 26 GLN C CA 1
ATOM 2625 C C . GLN C 1 46 ? 22.616 -23.143 38.318 1.00 41.48 26 GLN C C 1
ATOM 2626 O O . GLN C 1 46 ? 22.690 -22.370 39.273 1.00 42.02 26 GLN C O 1
ATOM 2632 N N . TYR C 1 47 ? 22.250 -22.745 37.104 1.00 39.64 27 TYR C N 1
ATOM 2633 C CA . TYR C 1 47 ? 21.908 -21.352 36.835 1.00 37.61 27 TYR C CA 1
ATOM 2634 C C . TYR C 1 47 ? 20.404 -21.117 36.929 1.00 36.49 27 TYR C C 1
ATOM 2635 O O . TYR C 1 47 ? 19.609 -21.929 36.460 1.00 36.47 27 TYR C O 1
ATOM 2644 N N . ARG C 1 48 ? 20.018 -20.007 37.549 1.00 35.78 28 ARG C N 1
ATOM 2645 C CA . ARG C 1 48 ? 18.609 -19.652 37.666 1.00 34.88 28 ARG C CA 1
ATOM 2646 C C . ARG C 1 48 ? 18.296 -18.766 36.468 1.00 32.97 28 ARG C C 1
ATOM 2647 O O . ARG C 1 48 ? 18.827 -17.663 36.344 1.00 32.52 28 ARG C O 1
ATOM 2655 N N . VAL C 1 49 ? 17.434 -19.257 35.585 1.00 31.89 29 VAL C N 1
ATOM 2656 C CA . VAL C 1 49 ? 17.092 -18.532 34.370 1.00 31.22 29 VAL C CA 1
ATOM 2657 C C . VAL C 1 49 ? 15.698 -17.922 34.327 1.00 30.95 29 VAL C C 1
ATOM 2658 O O . VAL C 1 49 ? 14.711 -18.553 34.705 1.00 30.51 29 VAL C O 1
ATOM 2662 N N . ALA C 1 50 ? 15.637 -16.683 33.853 1.00 29.29 30 ALA C N 1
ATOM 2663 C CA . ALA C 1 50 ? 14.380 -15.968 33.711 1.00 28.50 30 ALA C CA 1
ATOM 2664 C C . ALA C 1 50 ? 14.152 -15.795 32.213 1.00 27.80 30 ALA C C 1
ATOM 2665 O O . ALA C 1 50 ? 14.769 -14.939 31.577 1.00 27.06 30 ALA C O 1
ATOM 2667 N N . ASP C 1 51 ? 13.277 -16.628 31.660 1.00 26.47 31 ASP C N 1
ATOM 2668 C CA . ASP C 1 51 ? 12.952 -16.607 30.236 1.00 26.22 31 ASP C CA 1
ATOM 2669 C C . ASP C 1 51 ? 11.762 -15.678 30.020 1.00 25.17 31 ASP C C 1
ATOM 2670 O O . ASP C 1 51 ? 10.645 -15.989 30.434 1.00 27.06 31 ASP C O 1
ATOM 2675 N N . VAL C 1 52 ? 11.998 -14.538 29.378 1.00 24.24 32 VAL C N 1
ATOM 2676 C CA . VAL C 1 52 ? 10.931 -13.574 29.130 1.00 23.70 32 VAL C CA 1
ATOM 2677 C C . VAL C 1 52 ? 10.190 -13.830 27.820 1.00 24.26 32 VAL C C 1
ATOM 2678 O O . VAL C 1 52 ? 9.263 -13.099 27.468 1.00 24.79 32 VAL C O 1
ATOM 2682 N N . THR C 1 53 ? 10.603 -14.866 27.097 1.00 24.64 33 THR C N 1
ATOM 2683 C CA . THR C 1 53 ? 9.949 -15.212 25.843 1.00 24.11 33 THR C CA 1
ATOM 2684 C C . THR C 1 53 ? 9.724 -16.719 25.740 1.00 25.35 33 THR C C 1
ATOM 2685 O O . THR C 1 53 ? 10.339 -17.393 24.913 1.00 24.51 33 THR C O 1
ATOM 2689 N N . PRO C 1 54 ? 8.834 -17.268 26.589 1.00 25.46 34 PRO C N 1
ATOM 2690 C CA . PRO C 1 54 ? 8.528 -18.704 26.583 1.00 26.49 34 PRO C CA 1
ATOM 2691 C C . PRO C 1 54 ? 8.117 -19.131 25.179 1.00 25.62 34 PRO C C 1
ATOM 2692 O O . PRO C 1 54 ? 8.322 -20.277 24.773 1.00 26.46 34 PRO C O 1
ATOM 2696 N N . GLU C 1 55 ? 7.520 -18.189 24.456 1.00 26.35 35 GLU C N 1
ATOM 2697 C CA . GLU C 1 55 ? 7.119 -18.378 23.068 1.00 27.29 35 GLU C CA 1
ATOM 2698 C C . GLU C 1 55 ? 7.934 -17.309 22.344 1.00 26.09 35 GLU C C 1
ATOM 2699 O O . GLU C 1 55 ? 8.166 -16.232 22.892 1.00 25.89 35 GLU C O 1
ATOM 2705 N N . PRO C 1 56 ? 8.375 -17.581 21.107 1.00 26.02 36 PRO C N 1
ATOM 2706 C CA . PRO C 1 56 ? 9.167 -16.580 20.383 1.00 25.59 36 PRO C CA 1
ATOM 2707 C C . PRO C 1 56 ? 8.493 -15.216 20.249 1.00 25.59 36 PRO C C 1
ATOM 2708 O O . PRO C 1 56 ? 7.289 -15.124 20.001 1.00 25.19 36 PRO C O 1
ATOM 2712 N N . ALA C 1 57 ? 9.279 -14.156 20.420 1.00 24.72 37 ALA C N 1
ATOM 2713 C CA . ALA C 1 57 ? 8.763 -12.796 20.312 1.00 25.78 37 ALA C CA 1
ATOM 2714 C C . ALA C 1 57 ? 8.449 -12.460 18.859 1.00 26.27 37 ALA C C 1
ATOM 2715 O O . ALA C 1 57 ? 8.928 -13.127 17.941 1.00 27.27 37 ALA C O 1
ATOM 2717 N N . GLU C 1 58 ? 7.638 -11.425 18.663 1.00 27.24 38 GLU C N 1
ATOM 2718 C CA . GLU C 1 58 ? 7.233 -10.978 17.332 1.00 27.68 38 GLU C CA 1
ATOM 2719 C C . GLU C 1 58 ? 8.450 -10.684 16.461 1.00 26.09 38 GLU C C 1
ATOM 2720 O O . GLU C 1 58 ? 8.481 -11.019 15.276 1.00 25.59 38 GLU C O 1
ATOM 2726 N N . ASP C 1 59 ? 9.450 -10.051 17.063 1.00 23.29 39 ASP C N 1
ATOM 2727 C CA . ASP C 1 59 ? 10.686 -9.708 16.370 1.00 21.42 39 ASP C CA 1
ATOM 2728 C C . ASP C 1 59 ? 11.756 -9.396 17.411 1.00 20.17 39 ASP C C 1
ATOM 2729 O O . ASP C 1 59 ? 11.490 -9.467 18.614 1.00 19.60 39 ASP C O 1
ATOM 2734 N N . PHE C 1 60 ? 12.961 -9.048 16.958 1.00 19.80 40 PHE C N 1
ATOM 2735 C CA . PHE C 1 60 ? 14.046 -8.765 17.889 1.00 17.57 40 PHE C CA 1
ATOM 2736 C C . PHE C 1 60 ? 13.887 -7.477 18.688 1.00 17.60 40 PHE C C 1
ATOM 2737 O O . PHE C 1 60 ? 14.550 -7.297 19.708 1.00 17.90 40 PHE C O 1
ATOM 2745 N N . VAL C 1 61 ? 13.022 -6.575 18.239 1.00 18.61 41 VAL C N 1
ATOM 2746 C CA . VAL C 1 61 ? 12.821 -5.349 18.996 1.00 18.42 41 VAL C CA 1
ATOM 2747 C C . VAL C 1 61 ? 12.034 -5.737 20.244 1.00 20.13 41 VAL C C 1
ATOM 2748 O O . VAL C 1 61 ? 12.390 -5.362 21.356 1.00 19.40 41 VAL C O 1
ATOM 2752 N N . GLU C 1 62 ? 10.976 -6.519 20.052 1.00 21.10 42 GLU C N 1
ATOM 2753 C CA . GLU C 1 62 ? 10.151 -6.944 21.172 1.00 21.62 42 GLU C CA 1
ATOM 2754 C C . GLU C 1 62 ? 10.922 -7.810 22.160 1.00 20.36 42 GLU C C 1
ATOM 2755 O O . GLU C 1 62 ? 10.819 -7.616 23.372 1.00 21.03 42 GLU C O 1
ATOM 2761 N N . SER C 1 63 ? 11.706 -8.758 21.651 1.00 19.71 43 SER C N 1
ATOM 2762 C CA . SER C 1 63 ? 12.472 -9.633 22.530 1.00 19.69 43 SER C CA 1
ATOM 2763 C C . SER C 1 63 ? 13.592 -8.900 23.266 1.00 20.08 43 SER C C 1
ATOM 2764 O O . SER C 1 63 ? 13.784 -9.104 24.465 1.00 19.72 43 SER C O 1
ATOM 2767 N N . SER C 1 64 ? 14.333 -8.051 22.561 1.00 19.14 44 SER C N 1
ATOM 2768 C CA . SER C 1 64 ? 15.431 -7.332 23.203 1.00 19.22 44 SER C CA 1
ATOM 2769 C C . SER C 1 64 ? 14.918 -6.334 24.236 1.00 20.11 44 SER C C 1
ATOM 2770 O O . SER C 1 64 ? 15.524 -6.164 25.292 1.00 20.44 44 SER C O 1
ATOM 2773 N N . LEU C 1 65 ? 13.799 -5.682 23.940 1.00 21.06 45 LEU C N 1
ATOM 2774 C CA . LEU C 1 65 ? 13.232 -4.726 24.884 1.00 21.38 45 LEU C CA 1
ATOM 2775 C C . LEU C 1 65 ? 12.659 -5.450 26.099 1.00 21.73 45 LEU C C 1
ATOM 2776 O O . LEU C 1 65 ? 12.696 -4.925 27.213 1.00 22.91 45 LEU C O 1
ATOM 2781 N N . ALA C 1 66 ? 12.136 -6.656 25.888 1.00 22.39 46 ALA C N 1
ATOM 2782 C CA . ALA C 1 66 ? 11.578 -7.440 26.983 1.00 22.04 46 ALA C CA 1
ATOM 2783 C C . ALA C 1 66 ? 12.692 -7.858 27.937 1.00 22.17 46 ALA C C 1
ATOM 2784 O O . ALA C 1 66 ? 12.529 -7.814 29.159 1.00 21.94 46 ALA C O 1
ATOM 2786 N N . VAL C 1 67 ? 13.827 -8.269 27.378 1.00 20.57 47 VAL C N 1
ATOM 2787 C CA . VAL C 1 67 ? 14.960 -8.672 28.200 1.00 19.62 47 VAL C CA 1
ATOM 2788 C C . VAL C 1 67 ? 15.498 -7.459 28.958 1.00 20.05 47 VAL C C 1
ATOM 2789 O O . VAL C 1 67 ? 15.844 -7.552 30.134 1.00 20.82 47 VAL C O 1
ATOM 2793 N N . THR C 1 68 ? 15.559 -6.319 28.278 1.00 20.92 48 THR C N 1
ATOM 2794 C CA . THR C 1 68 ? 16.058 -5.085 28.884 1.00 21.45 48 THR C CA 1
ATOM 2795 C C . THR C 1 68 ? 15.182 -4.633 30.049 1.00 23.70 48 THR C C 1
ATOM 2796 O O . THR C 1 68 ? 15.686 -4.255 31.107 1.00 23.40 48 THR C O 1
ATOM 2800 N N . LYS C 1 69 ? 13.870 -4.671 29.845 1.00 24.12 49 LYS C N 1
ATOM 2801 C CA . LYS C 1 69 ? 12.924 -4.260 30.874 1.00 26.13 49 LYS C CA 1
ATOM 2802 C C . LYS C 1 69 ? 13.062 -5.137 32.113 1.00 26.97 49 LYS C C 1
ATOM 2803 O O . LYS C 1 69 ? 13.137 -4.633 33.235 1.00 28.97 49 LYS C O 1
ATOM 2809 N N . LYS C 1 70 ? 13.104 -6.449 31.905 1.00 27.58 50 LYS C N 1
ATOM 2810 C CA . LYS C 1 70 ? 13.230 -7.399 33.004 1.00 28.97 50 LYS C CA 1
ATOM 2811 C C . LYS C 1 70 ? 14.559 -7.254 33.742 1.00 31.01 50 LYS C C 1
ATOM 2812 O O . LYS C 1 70 ? 14.630 -7.454 34.955 1.00 30.85 50 LYS C O 1
ATOM 2818 N N . LEU C 1 71 ? 15.609 -6.903 33.007 1.00 32.61 51 LEU C N 1
ATOM 2819 C CA . LEU C 1 71 ? 16.933 -6.745 33.597 1.00 34.76 51 LEU C CA 1
ATOM 2820 C C . LEU C 1 71 ? 17.024 -5.491 34.460 1.00 36.42 51 LEU C C 1
ATOM 2821 O O . LEU C 1 71 ? 17.384 -5.562 35.636 1.00 36.38 51 LEU C O 1
ATOM 2826 N N . LEU C 1 72 ? 16.699 -4.344 33.871 1.00 38.20 52 LEU C N 1
ATOM 2827 C CA . LEU C 1 72 ? 16.750 -3.075 34.588 1.00 39.91 52 LEU C CA 1
ATOM 2828 C C . LEU C 1 72 ? 15.768 -3.065 35.759 1.00 41.40 52 LEU C C 1
ATOM 2829 O O . LEU C 1 72 ? 15.847 -2.210 36.639 1.00 41.76 52 LEU C O 1
ATOM 2834 N N . ASN C 1 73 ? 14.850 -4.026 35.762 1.00 43.57 53 ASN C N 1
ATOM 2835 C CA . ASN C 1 73 ? 13.855 -4.147 36.824 1.00 45.27 53 ASN C CA 1
ATOM 2836 C C . ASN C 1 73 ? 14.028 -5.483 37.540 1.00 46.17 53 ASN C C 1
ATOM 2837 O O . ASN C 1 73 ? 13.064 -6.224 37.734 1.00 46.97 53 ASN C O 1
ATOM 2842 N N . SER C 1 74 ? 15.264 -5.782 37.927 1.00 46.69 54 SER C N 1
ATOM 2843 C CA . SER C 1 74 ? 15.588 -7.029 38.616 1.00 46.84 54 SER C CA 1
ATOM 2844 C C . SER C 1 74 ? 16.955 -6.897 39.283 1.00 46.55 54 SER C C 1
ATOM 2845 O O . SER C 1 74 ? 17.639 -5.889 39.108 1.00 46.68 54 SER C O 1
ATOM 2848 N N . ASP C 1 75 ? 17.351 -7.911 40.046 1.00 46.75 55 ASP C N 1
ATOM 2849 C CA . ASP C 1 75 ? 18.645 -7.877 40.721 1.00 47.07 55 ASP C CA 1
ATOM 2850 C C . ASP C 1 75 ? 19.694 -8.693 39.971 1.00 45.91 55 ASP C C 1
ATOM 2851 O O . ASP C 1 75 ? 20.761 -8.993 40.507 1.00 45.57 55 ASP C O 1
ATOM 2856 N N . ALA C 1 76 ? 19.382 -9.055 38.730 1.00 44.35 56 ALA C N 1
ATOM 2857 C CA . ALA C 1 76 ? 20.312 -9.816 37.905 1.00 42.27 56 ALA C CA 1
ATOM 2858 C C . ALA C 1 76 ? 21.129 -8.810 37.107 1.00 40.79 56 ALA C C 1
ATOM 2859 O O . ALA C 1 76 ? 20.628 -7.742 36.758 1.00 40.75 56 ALA C O 1
ATOM 2861 N N . HIS C 1 77 ? 22.386 -9.139 36.825 1.00 38.23 57 HIS C N 1
ATOM 2862 C CA . HIS C 1 77 ? 23.236 -8.227 36.069 1.00 35.76 57 HIS C CA 1
ATOM 2863 C C . HIS C 1 77 ? 23.753 -8.836 34.773 1.00 33.54 57 HIS C C 1
ATOM 2864 O O . HIS C 1 77 ? 24.679 -8.310 34.157 1.00 32.78 57 HIS C O 1
ATOM 2871 N N . LYS C 1 78 ? 23.154 -9.945 34.357 1.00 30.28 58 LYS C N 1
ATOM 2872 C CA . LYS C 1 78 ? 23.563 -10.593 33.121 1.00 28.33 58 LYS C CA 1
ATOM 2873 C C . LYS C 1 78 ? 22.364 -11.113 32.345 1.00 27.00 58 LYS C C 1
ATOM 2874 O O . LYS C 1 78 ? 21.405 -11.627 32.924 1.00 26.33 58 LYS C O 1
ATOM 2880 N N . ALA C 1 79 ? 22.420 -10.956 31.027 1.00 24.15 59 ALA C N 1
ATOM 2881 C CA . ALA C 1 79 ? 21.333 -11.383 30.158 1.00 22.17 59 ALA C CA 1
ATOM 2882 C C . ALA C 1 79 ? 21.850 -11.794 28.787 1.00 21.25 59 ALA C C 1
ATOM 2883 O O . ALA C 1 79 ? 22.916 -11.351 28.356 1.00 20.28 59 ALA C O 1
ATOM 2885 N N . ILE C 1 80 ? 21.087 -12.644 28.107 1.00 20.41 60 ILE C N 1
ATOM 2886 C CA . ILE C 1 80 ? 21.460 -13.103 26.775 1.00 19.91 60 ILE C CA 1
ATOM 2887 C C . ILE C 1 80 ? 20.271 -12.957 25.832 1.00 19.86 60 ILE C C 1
ATOM 2888 O O . ILE C 1 80 ? 19.180 -13.469 26.104 1.00 19.87 60 ILE C O 1
ATOM 2893 N N . MET C 1 81 ? 20.487 -12.245 24.730 1.00 17.48 61 MET C N 1
ATOM 2894 C CA . MET C 1 81 ? 19.452 -12.029 23.725 1.00 17.06 61 MET C CA 1
ATOM 2895 C C . MET C 1 81 ? 19.796 -12.853 22.493 1.00 17.97 61 MET C C 1
ATOM 2896 O O . MET C 1 81 ? 20.946 -12.859 22.046 1.00 16.50 61 MET C O 1
ATOM 2901 N N . PHE C 1 82 ? 18.802 -13.548 21.948 1.00 16.82 62 PHE C N 1
ATOM 2902 C CA . PHE C 1 82 ? 19.016 -14.381 20.769 1.00 16.99 62 PHE C CA 1
ATOM 2903 C C . PHE C 1 82 ? 18.169 -13.936 19.586 1.00 17.06 62 PHE C C 1
ATOM 2904 O O . PHE C 1 82 ? 16.971 -13.692 19.721 1.00 17.89 62 PHE C O 1
ATOM 2912 N N . ASP C 1 83 ? 18.807 -13.826 18.427 1.00 16.19 63 ASP C N 1
ATOM 2913 C CA . ASP C 1 83 ? 18.121 -13.477 17.191 1.00 15.32 63 ASP C CA 1
ATOM 2914 C C . ASP C 1 83 ? 18.982 -14.013 16.055 1.00 16.07 63 ASP C C 1
ATOM 2915 O O . ASP C 1 83 ? 19.922 -14.766 16.300 1.00 17.32 63 ASP C O 1
ATOM 2920 N N . ARG C 1 84 ? 18.669 -13.642 14.823 1.00 16.02 64 ARG C N 1
ATOM 2921 C CA . ARG C 1 84 ? 19.413 -14.160 13.683 1.00 15.72 64 ARG C CA 1
ATOM 2922 C C . ARG C 1 84 ? 20.834 -13.625 13.519 1.00 15.21 64 ARG C C 1
ATOM 2923 O O . ARG C 1 84 ? 21.767 -14.397 13.279 1.00 15.21 64 ARG C O 1
ATOM 2931 N N . TYR C 1 85 ? 21.000 -12.317 13.684 1.00 15.83 65 TYR C N 1
ATOM 2932 C CA . TYR C 1 85 ? 22.302 -11.691 13.479 1.00 15.06 65 TYR C CA 1
ATOM 2933 C C . TYR C 1 85 ? 22.950 -10.988 14.670 1.00 15.70 65 TYR C C 1
ATOM 2934 O O . TYR C 1 85 ? 24.087 -10.534 14.566 1.00 15.85 65 TYR C O 1
ATOM 2943 N N . GLY C 1 86 ? 22.233 -10.880 15.782 1.00 16.41 66 GLY C N 1
ATOM 2944 C CA . GLY C 1 86 ? 22.789 -10.219 16.952 1.00 16.68 66 GLY C CA 1
ATOM 2945 C C . GLY C 1 86 ? 22.718 -8.704 16.881 1.00 16.72 66 GLY C C 1
ATOM 2946 O O . GLY C 1 86 ? 22.310 -8.044 17.844 1.00 17.07 66 GLY C O 1
ATOM 2947 N N . VAL C 1 87 ? 23.105 -8.150 15.736 1.00 15.79 67 VAL C N 1
ATOM 2948 C CA . VAL C 1 87 ? 23.100 -6.704 15.528 1.00 17.21 67 VAL C CA 1
ATOM 2949 C C . VAL C 1 87 ? 21.783 -6.014 15.881 1.00 18.50 67 VAL C C 1
ATOM 2950 O O . VAL C 1 87 ? 21.781 -4.972 16.540 1.00 18.26 67 VAL C O 1
ATOM 2954 N N . GLY C 1 88 ? 20.670 -6.591 15.437 1.00 17.38 68 GLY C N 1
ATOM 2955 C CA . GLY C 1 88 ? 19.371 -5.996 15.705 1.00 17.72 68 GLY C CA 1
ATOM 2956 C C . GLY C 1 88 ? 19.028 -5.830 17.174 1.00 17.51 68 GLY C C 1
ATOM 2957 O O . GLY C 1 88 ? 18.615 -4.748 17.602 1.00 18.63 68 GLY C O 1
ATOM 2958 N N . SER C 1 89 ? 19.189 -6.896 17.951 1.00 17.73 69 SER C N 1
ATOM 2959 C CA . SER C 1 89 ? 18.878 -6.834 19.375 1.00 17.57 69 SER C CA 1
ATOM 2960 C C . SER C 1 89 ? 19.721 -5.782 20.091 1.00 17.96 69 SER C C 1
ATOM 2961 O O . SER C 1 89 ? 19.232 -5.079 20.978 1.00 17.41 69 SER C O 1
ATOM 2964 N N . ALA C 1 90 ? 20.990 -5.668 19.712 1.00 16.72 70 ALA C N 1
ATOM 2965 C CA . ALA C 1 90 ? 21.857 -4.683 20.348 1.00 15.84 70 ALA C CA 1
ATOM 2966 C C . ALA C 1 90 ? 21.480 -3.277 19.909 1.00 15.25 70 ALA C C 1
ATOM 2967 O O . ALA C 1 90 ? 21.433 -2.353 20.723 1.00 16.48 70 ALA C O 1
ATOM 2969 N N . MET C 1 91 ? 21.194 -3.116 18.622 1.00 15.27 71 MET C N 1
ATOM 2970 C CA . MET C 1 91 ? 20.831 -1.811 18.090 1.00 16.54 71 MET C CA 1
ATOM 2971 C C . MET C 1 91 ? 19.581 -1.274 18.778 1.00 18.13 71 MET C C 1
ATOM 2972 O O . MET C 1 91 ? 19.506 -0.091 19.115 1.00 17.39 71 MET C O 1
ATOM 2977 N N . ALA C 1 92 ? 18.606 -2.152 18.989 1.00 18.09 72 ALA C N 1
ATOM 2978 C CA . ALA C 1 92 ? 17.356 -1.749 19.625 1.00 18.82 72 ALA C CA 1
ATOM 2979 C C . ALA C 1 92 ? 17.485 -1.532 21.132 1.00 18.44 72 ALA C C 1
ATOM 2980 O O . ALA C 1 92 ? 17.128 -0.468 21.648 1.00 17.10 72 ALA C O 1
ATOM 2982 N N . SER C 1 93 ? 18.007 -2.528 21.838 1.00 17.33 73 SER C N 1
ATOM 2983 C CA . SER C 1 93 ? 18.141 -2.418 23.283 1.00 18.32 73 SER C CA 1
ATOM 2984 C C . SER C 1 93 ? 19.088 -1.302 23.727 1.00 18.17 73 SER C C 1
ATOM 2985 O O . SER C 1 93 ? 18.922 -0.751 24.815 1.00 19.15 73 SER C O 1
ATOM 2988 N N . ASN C 1 94 ? 20.073 -0.958 22.902 1.00 17.23 74 ASN C N 1
ATOM 2989 C CA . ASN C 1 94 ? 20.992 0.107 23.298 1.00 17.03 74 ASN C CA 1
ATOM 2990 C C . ASN C 1 94 ? 20.358 1.488 23.223 1.00 18.08 74 ASN C C 1
ATOM 2991 O O . ASN C 1 94 ? 20.943 2.468 23.686 1.00 17.61 74 ASN C O 1
ATOM 2996 N N . LYS C 1 95 ? 19.165 1.570 22.639 1.00 17.06 75 LYS C N 1
ATOM 2997 C CA . LYS C 1 95 ? 18.463 2.845 22.547 1.00 17.90 75 LYS C CA 1
ATOM 2998 C C . LYS C 1 95 ? 17.843 3.186 23.898 1.00 19.25 75 LYS C C 1
ATOM 2999 O O . LYS C 1 95 ? 17.515 4.344 24.167 1.00 18.82 75 LYS C O 1
ATOM 3005 N N . VAL C 1 96 ? 17.681 2.176 24.745 1.00 19.28 76 VAL C N 1
ATOM 3006 C CA . VAL C 1 96 ? 17.101 2.388 26.070 1.00 20.38 76 VAL C CA 1
ATOM 3007 C C . VAL C 1 96 ? 18.122 3.035 26.999 1.00 20.51 76 VAL C C 1
ATOM 3008 O O . VAL C 1 96 ? 19.254 2.564 27.113 1.00 21.45 76 VAL C O 1
ATOM 3012 N N . LYS C 1 97 ? 17.720 4.110 27.669 1.00 20.23 77 LYS C N 1
ATOM 3013 C CA . LYS C 1 97 ? 18.627 4.805 28.575 1.00 20.80 77 LYS C CA 1
ATOM 3014 C C . LYS C 1 97 ? 19.149 3.892 29.679 1.00 20.69 77 LYS C C 1
ATOM 3015 O O . LYS C 1 97 ? 18.378 3.227 30.379 1.00 20.88 77 LYS C O 1
ATOM 3021 N N . GLY C 1 98 ? 20.470 3.861 29.824 1.00 20.51 78 GLY C N 1
ATOM 3022 C CA . GLY C 1 98 ? 21.088 3.041 30.848 1.00 19.99 78 GLY C CA 1
ATOM 3023 C C . GLY C 1 98 ? 21.419 1.619 30.428 1.00 20.18 78 GLY C C 1
ATOM 3024 O O . GLY C 1 98 ? 22.141 0.917 31.131 1.00 20.64 78 GLY C O 1
ATOM 3025 N N . MET C 1 99 ? 20.895 1.185 29.288 1.00 19.45 79 MET C N 1
ATOM 3026 C CA . MET C 1 99 ? 21.165 -0.168 28.822 1.00 17.77 79 MET C CA 1
ATOM 3027 C C . MET C 1 99 ? 22.481 -0.237 28.051 1.00 16.23 79 MET C C 1
ATOM 3028 O O . MET C 1 99 ? 22.870 0.718 27.384 1.00 17.36 79 MET C O 1
ATOM 3033 N N . VAL C 1 100 ? 23.162 -1.372 28.164 1.00 16.44 80 VAL C N 1
ATOM 3034 C CA . VAL C 1 100 ? 24.425 -1.603 27.458 1.00 16.03 80 VAL C CA 1
ATOM 3035 C C . VAL C 1 100 ? 24.385 -3.048 26.972 1.00 14.72 80 VAL C C 1
ATOM 3036 O O . VAL C 1 100 ? 24.458 -3.978 27.771 1.00 16.00 80 VAL C O 1
ATOM 3040 N N . THR C 1 101 ? 24.259 -3.226 25.661 1.00 15.70 81 THR C N 1
ATOM 3041 C CA . THR C 1 101 ? 24.183 -4.556 25.064 1.00 15.00 81 THR C CA 1
ATOM 3042 C C . THR C 1 101 ? 25.299 -4.799 24.065 1.00 14.47 81 THR C C 1
ATOM 3043 O O . THR C 1 101 ? 25.514 -4.002 23.151 1.00 15.89 81 THR C O 1
ATOM 3047 N N . ALA C 1 102 ? 25.984 -5.924 24.232 1.00 15.09 82 ALA C N 1
ATOM 3048 C CA . ALA C 1 102 ? 27.097 -6.270 23.360 1.00 13.60 82 ALA C CA 1
ATOM 3049 C C . ALA C 1 102 ? 26.833 -7.436 22.417 1.00 13.88 82 ALA C C 1
ATOM 3050 O O . ALA C 1 102 ? 26.505 -8.540 22.852 1.00 14.91 82 ALA C O 1
ATOM 3052 N N . VAL C 1 103 ? 26.967 -7.184 21.120 1.00 13.69 83 VAL C N 1
ATOM 3053 C CA . VAL C 1 103 ? 26.825 -8.256 20.148 1.00 14.60 83 VAL C CA 1
ATOM 3054 C C . VAL C 1 103 ? 28.124 -9.029 20.372 1.00 14.08 83 VAL C C 1
ATOM 3055 O O . VAL C 1 103 ? 29.193 -8.423 20.441 1.00 15.57 83 VAL C O 1
ATOM 3059 N N . VAL C 1 104 ? 28.057 -10.347 20.511 1.00 14.21 84 VAL C N 1
ATOM 3060 C CA . VAL C 1 104 ? 29.285 -11.104 20.711 1.00 13.64 84 VAL C CA 1
ATOM 3061 C C . VAL C 1 104 ? 29.390 -12.262 19.730 1.00 15.31 84 VAL C C 1
ATOM 3062 O O . VAL C 1 104 ? 28.475 -13.078 19.624 1.00 17.16 84 VAL C O 1
ATOM 3066 N N . GLU C 1 105 ? 30.513 -12.320 19.019 1.00 13.87 85 GLU C N 1
ATOM 3067 C CA . GLU C 1 105 ? 30.764 -13.374 18.032 1.00 15.35 85 GLU C CA 1
ATOM 3068 C C . GLU C 1 105 ? 32.059 -14.128 18.317 1.00 15.22 85 GLU C C 1
ATOM 3069 O O . GLU C 1 105 ? 32.327 -15.160 17.705 1.00 15.73 85 GLU C O 1
ATOM 3075 N N . GLU C 1 106 ? 32.889 -13.599 19.210 1.00 13.83 86 GLU C N 1
ATOM 3076 C CA . GLU C 1 106 ? 34.125 -14.295 19.534 1.00 14.31 86 GLU C CA 1
ATOM 3077 C C . GLU C 1 106 ? 34.418 -14.285 21.022 1.00 13.41 86 GLU C C 1
ATOM 3078 O O . GLU C 1 106 ? 33.780 -13.559 21.788 1.00 13.29 86 GLU C O 1
ATOM 3084 N N . GLU C 1 107 ? 35.385 -15.105 21.417 1.00 15.05 87 GLU C N 1
ATOM 3085 C CA . GLU C 1 107 ? 35.719 -15.299 22.819 1.00 13.39 87 GLU C CA 1
ATOM 3086 C C . GLU C 1 107 ? 36.474 -14.226 23.591 1.00 14.63 87 GLU C C 1
ATOM 3087 O O . GLU C 1 107 ? 36.598 -14.333 24.811 1.00 14.28 87 GLU C O 1
ATOM 3093 N N . ASN C 1 108 ? 36.972 -13.195 22.916 1.00 11.91 88 ASN C N 1
ATOM 3094 C CA . ASN C 1 108 ? 37.671 -12.141 23.648 1.00 12.63 88 ASN C CA 1
ATOM 3095 C C . ASN C 1 108 ? 36.655 -11.115 24.134 1.00 13.59 88 ASN C C 1
ATOM 3096 O O . ASN C 1 108 ? 36.654 -10.733 25.307 1.00 14.62 88 ASN C O 1
ATOM 3101 N N . THR C 1 109 ? 35.777 -10.677 23.238 1.00 12.58 89 THR C N 1
ATOM 3102 C CA . THR C 1 109 ? 34.760 -9.703 23.603 1.00 13.73 89 THR C CA 1
ATOM 3103 C C . THR C 1 109 ? 33.862 -10.300 24.683 1.00 14.03 89 THR C C 1
ATOM 3104 O O . THR C 1 109 ? 33.402 -9.591 25.580 1.00 14.39 89 THR C O 1
ATOM 3108 N N . ALA C 1 110 ? 33.644 -11.612 24.605 1.00 14.12 90 ALA C N 1
ATOM 3109 C CA . ALA C 1 110 ? 32.800 -12.308 25.571 1.00 16.03 90 ALA C CA 1
ATOM 3110 C C . ALA C 1 110 ? 33.127 -11.907 27.000 1.00 15.76 90 ALA C C 1
ATOM 3111 O O . ALA C 1 110 ? 32.218 -11.670 27.802 1.00 18.39 90 ALA C O 1
ATOM 3113 N N . HIS C 1 111 ? 34.414 -11.835 27.328 1.00 16.18 91 HIS C N 1
ATOM 3114 C CA . HIS C 1 111 ? 34.797 -11.443 28.679 1.00 15.78 91 HIS C CA 1
ATOM 3115 C C . HIS C 1 111 ? 35.154 -9.967 28.792 1.00 17.06 91 HIS C C 1
ATOM 3116 O O . HIS C 1 111 ? 34.805 -9.315 29.775 1.00 16.54 91 HIS C O 1
ATOM 3123 N N . MET C 1 112 ? 35.816 -9.419 27.778 1.00 15.92 92 MET C N 1
ATOM 3124 C CA . MET C 1 112 ? 36.198 -8.014 27.830 1.00 15.76 92 MET C CA 1
ATOM 3125 C C . MET C 1 112 ? 35.033 -7.035 27.944 1.00 15.46 92 MET C C 1
ATOM 3126 O O . MET C 1 112 ? 35.146 -6.018 28.625 1.00 14.99 92 MET C O 1
ATOM 3131 N N . THR C 1 113 ? 33.908 -7.326 27.297 1.00 15.27 93 THR C N 1
ATOM 3132 C CA . THR C 1 113 ? 32.781 -6.409 27.367 1.00 16.16 93 THR C CA 1
ATOM 3133 C C . THR C 1 113 ? 32.193 -6.410 28.777 1.00 16.78 93 THR C C 1
ATOM 3134 O O . THR C 1 113 ? 31.626 -5.419 29.224 1.00 18.98 93 THR C O 1
ATOM 3138 N N . ALA C 1 114 ? 32.346 -7.523 29.483 1.00 17.97 94 ALA C N 1
ATOM 3139 C CA . ALA C 1 114 ? 31.847 -7.605 30.849 1.00 19.20 94 ALA C CA 1
ATOM 3140 C C . ALA C 1 114 ? 32.820 -6.867 31.765 1.00 19.38 94 ALA C C 1
ATOM 3141 O O . ALA C 1 114 ? 32.411 -6.066 32.608 1.00 20.35 94 ALA C O 1
ATOM 3143 N N . GLU C 1 115 ? 34.111 -7.123 31.577 1.00 19.71 95 GLU C N 1
ATOM 3144 C CA . GLU C 1 115 ? 35.141 -6.501 32.406 1.00 20.05 95 GLU C CA 1
ATOM 3145 C C . GLU C 1 115 ? 35.199 -4.988 32.272 1.00 20.14 95 GLU C C 1
ATOM 3146 O O . GLU C 1 115 ? 35.258 -4.274 33.270 1.00 19.12 95 GLU C O 1
ATOM 3152 N N . HIS C 1 116 ? 35.190 -4.501 31.035 1.00 20.14 96 HIS C N 1
ATOM 3153 C CA . HIS C 1 116 ? 35.272 -3.068 30.777 1.00 20.52 96 HIS C CA 1
ATOM 3154 C C . HIS C 1 116 ? 33.930 -2.345 30.678 1.00 21.99 96 HIS C C 1
ATOM 3155 O O . HIS C 1 116 ? 33.744 -1.295 31.286 1.00 21.54 96 HIS C O 1
ATOM 3162 N N . ASN C 1 117 ? 32.998 -2.898 29.908 1.00 21.28 97 ASN C N 1
ATOM 3163 C CA . ASN C 1 117 ? 31.697 -2.258 29.722 1.00 22.68 97 ASN C CA 1
ATOM 3164 C C . ASN C 1 117 ? 30.621 -2.649 30.728 1.00 22.64 97 ASN C C 1
ATOM 3165 O O . ASN C 1 117 ? 29.582 -1.992 30.803 1.00 24.71 97 ASN C O 1
ATOM 3170 N N . GLY C 1 118 ? 30.855 -3.710 31.492 1.00 23.17 98 GLY C N 1
ATOM 3171 C CA . GLY C 1 118 ? 29.847 -4.148 32.439 1.00 23.54 98 GLY C CA 1
ATOM 3172 C C . GLY C 1 118 ? 28.571 -4.441 31.670 1.00 24.41 98 GLY C C 1
ATOM 3173 O O . GLY C 1 118 ? 27.460 -4.233 32.171 1.00 25.39 98 GLY C O 1
ATOM 3174 N N . ALA C 1 119 ? 28.740 -4.919 30.437 1.00 23.25 99 ALA C N 1
ATOM 3175 C CA . ALA C 1 119 ? 27.621 -5.243 29.558 1.00 21.53 99 ALA C CA 1
ATOM 3176 C C . ALA C 1 119 ? 26.484 -5.906 30.324 1.00 20.97 99 ALA C C 1
ATOM 3177 O O . ALA C 1 119 ? 26.670 -6.952 30.945 1.00 22.18 99 ALA C O 1
ATOM 3179 N N . LYS C 1 120 ? 25.307 -5.294 30.270 1.00 21.15 100 LYS C N 1
ATOM 3180 C CA . LYS C 1 120 ? 24.151 -5.828 30.973 1.00 21.22 100 LYS C CA 1
ATOM 3181 C C . LYS C 1 120 ? 23.564 -7.011 30.215 1.00 21.78 100 LYS C C 1
ATOM 3182 O O . LYS C 1 120 ? 22.783 -7.790 30.760 1.00 21.16 100 LYS C O 1
ATOM 3188 N N . ALA C 1 121 ? 23.953 -7.148 28.954 1.00 19.13 101 ALA C N 1
ATOM 3189 C CA . ALA C 1 121 ? 23.470 -8.251 28.139 1.00 18.34 101 ALA C CA 1
ATOM 3190 C C . ALA C 1 121 ? 24.325 -8.418 26.896 1.00 17.55 101 ALA C C 1
ATOM 3191 O O . ALA C 1 121 ? 24.955 -7.470 26.428 1.00 16.92 101 ALA C O 1
ATOM 3193 N N . ILE C 1 122 ? 24.356 -9.637 26.379 1.00 17.06 102 ILE C N 1
ATOM 3194 C CA . ILE C 1 122 ? 25.089 -9.906 25.154 1.00 16.70 102 ILE C CA 1
ATOM 3195 C C . ILE C 1 122 ? 24.052 -10.416 24.169 1.00 16.99 102 ILE C C 1
ATOM 3196 O O . ILE C 1 122 ? 23.049 -11.005 24.570 1.00 17.63 102 ILE C O 1
ATOM 3201 N N . ALA C 1 123 ? 24.279 -10.164 22.886 1.00 15.94 103 ALA C N 1
ATOM 3202 C CA . ALA C 1 123 ? 23.362 -10.603 21.845 1.00 15.54 103 ALA C CA 1
ATOM 3203 C C . ALA C 1 123 ? 24.095 -11.575 20.936 1.00 16.96 103 ALA C C 1
ATOM 3204 O O . ALA C 1 123 ? 25.204 -11.292 20.475 1.00 17.20 103 ALA C O 1
ATOM 3206 N N . ILE C 1 124 ? 23.476 -12.725 20.698 1.00 15.37 104 ILE C N 1
ATOM 3207 C CA . ILE C 1 124 ? 24.058 -13.756 19.853 1.00 15.10 104 ILE C CA 1
ATOM 3208 C C . ILE C 1 124 ? 23.190 -13.976 18.618 1.00 15.89 104 ILE C C 1
ATOM 3209 O O . ILE C 1 124 ? 21.978 -14.147 18.726 1.00 16.32 104 ILE C O 1
ATOM 3214 N N . GLY C 1 125 ? 23.818 -13.951 17.446 1.00 15.89 105 GLY C N 1
ATOM 3215 C CA . GLY C 1 125 ? 23.095 -14.165 16.204 1.00 14.21 105 GLY C CA 1
ATOM 3216 C C . GLY C 1 125 ? 23.214 -15.630 15.829 1.00 14.23 105 GLY C C 1
ATOM 3217 O O . GLY C 1 125 ? 24.315 -16.118 15.580 1.00 15.49 105 GLY C O 1
ATOM 3218 N N . THR C 1 126 ? 22.085 -16.334 15.784 1.00 14.90 106 THR C N 1
ATOM 3219 C CA . THR C 1 126 ? 22.089 -17.759 15.465 1.00 16.13 106 THR C CA 1
ATOM 3220 C C . THR C 1 126 ? 22.485 -18.084 14.030 1.00 16.34 106 THR C C 1
ATOM 3221 O O . THR C 1 126 ? 22.843 -19.224 13.728 1.00 17.67 106 THR C O 1
ATOM 3225 N N . GLY C 1 127 ? 22.417 -17.092 13.147 1.00 15.30 107 GLY C N 1
ATOM 3226 C CA . GLY C 1 127 ? 22.804 -17.315 11.765 1.00 15.72 107 GLY C CA 1
ATOM 3227 C C . GLY C 1 127 ? 24.275 -17.003 11.579 1.00 16.02 107 GLY C C 1
ATOM 3228 O O . GLY C 1 127 ? 24.854 -17.226 10.514 1.00 16.21 107 GLY C O 1
ATOM 3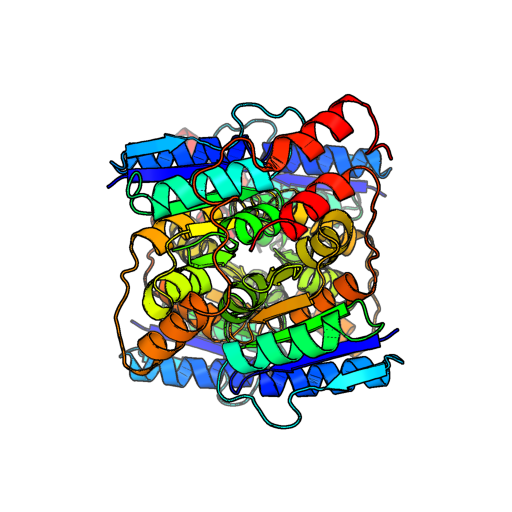229 N N . ILE C 1 128 ? 24.891 -16.496 12.640 1.00 14.89 108 ILE C N 1
ATOM 3230 C CA . ILE C 1 128 ? 26.299 -16.131 12.601 1.00 14.02 108 ILE C CA 1
ATOM 3231 C C . ILE C 1 128 ? 27.191 -17.054 13.431 1.00 14.18 108 ILE C C 1
ATOM 3232 O O . ILE C 1 128 ? 28.215 -17.544 12.955 1.00 13.81 108 ILE C O 1
ATOM 3237 N N . THR C 1 129 ? 26.776 -17.297 14.670 1.00 13.57 109 THR C N 1
ATOM 3238 C CA . THR C 1 129 ? 27.547 -18.093 15.622 1.00 14.97 109 THR C CA 1
ATOM 3239 C C . THR C 1 129 ? 27.008 -19.499 15.870 1.00 15.47 109 THR C C 1
ATOM 3240 O O . THR C 1 129 ? 25.843 -19.659 16.221 1.00 15.09 109 THR C O 1
ATOM 3244 N N . GLY C 1 130 ? 27.873 -20.500 15.705 1.00 15.29 110 GLY C N 1
ATOM 3245 C CA . GLY C 1 130 ? 27.487 -21.884 15.933 1.00 16.30 110 GLY C CA 1
ATOM 3246 C C . GLY C 1 130 ? 27.237 -22.135 17.410 1.00 15.97 110 GLY C C 1
ATOM 3247 O O . GLY C 1 130 ? 27.748 -21.413 18.258 1.00 15.56 110 GLY C O 1
ATOM 3248 N N . TYR C 1 131 ? 26.464 -23.173 17.722 1.00 17.14 111 TYR C N 1
ATOM 3249 C CA . TYR C 1 131 ? 26.120 -23.485 19.108 1.00 18.32 111 TYR C CA 1
ATOM 3250 C C . TYR C 1 131 ? 27.289 -23.730 20.063 1.00 17.06 111 TYR C C 1
ATOM 3251 O O . TYR C 1 131 ? 27.298 -23.197 21.172 1.00 17.39 111 TYR C O 1
ATOM 3260 N N . ASP C 1 132 ? 28.266 -24.534 19.656 1.00 17.87 112 ASP C N 1
ATOM 3261 C CA . ASP C 1 132 ? 29.398 -24.814 20.534 1.00 18.01 112 ASP C CA 1
ATOM 3262 C C . ASP C 1 132 ? 30.171 -23.542 20.876 1.00 18.06 112 ASP C C 1
ATOM 3263 O O . ASP C 1 132 ? 30.610 -23.353 22.014 1.00 17.19 112 ASP C O 1
ATOM 3268 N N . ARG C 1 133 ? 30.334 -22.661 19.895 1.00 17.49 113 ARG C N 1
ATOM 3269 C CA . ARG C 1 133 ? 31.039 -21.414 20.147 1.00 15.63 113 ARG C CA 1
ATOM 3270 C C . ARG C 1 133 ? 30.186 -20.521 21.045 1.00 15.97 113 ARG C C 1
ATOM 3271 O O . ARG C 1 133 ? 30.702 -19.832 21.928 1.00 17.06 113 ARG C O 1
ATOM 3279 N N . ALA C 1 134 ? 28.875 -20.541 20.822 1.00 14.87 114 ALA C N 1
ATOM 3280 C CA . ALA C 1 134 ? 27.957 -19.741 21.621 1.00 15.54 114 ALA C CA 1
ATOM 3281 C C . ALA C 1 134 ? 28.090 -20.098 23.104 1.00 15.84 114 ALA C C 1
ATOM 3282 O O . ALA C 1 134 ? 28.098 -19.218 23.960 1.00 16.39 114 ALA C O 1
ATOM 3284 N N . LEU C 1 135 ? 28.200 -21.386 23.410 1.00 16.26 115 LEU C N 1
ATOM 3285 C CA . LEU C 1 135 ? 28.325 -21.794 24.805 1.00 16.58 115 LEU C CA 1
ATOM 3286 C C . LEU C 1 135 ? 29.608 -21.278 25.453 1.00 18.25 115 LEU C C 1
ATOM 3287 O O . LEU C 1 135 ? 29.598 -20.878 26.617 1.00 19.33 115 LEU C O 1
ATOM 3292 N N . VAL C 1 136 ? 30.710 -21.281 24.707 1.00 17.10 116 VAL C N 1
ATOM 3293 C CA . VAL C 1 136 ? 31.974 -20.790 25.251 1.00 16.81 116 VAL C CA 1
ATOM 3294 C C . VAL C 1 136 ? 31.864 -19.287 25.497 1.00 16.65 116 VAL C C 1
ATOM 3295 O O . VAL C 1 136 ? 32.323 -18.773 26.513 1.00 17.22 116 VAL C O 1
ATOM 3299 N N . ILE C 1 137 ? 31.250 -18.588 24.550 1.00 15.82 117 ILE C N 1
ATOM 3300 C CA . ILE C 1 137 ? 31.052 -17.152 24.653 1.00 14.62 117 ILE C CA 1
ATOM 3301 C C . ILE C 1 137 ? 30.204 -16.843 25.886 1.00 16.42 117 ILE C C 1
ATOM 3302 O O . ILE C 1 137 ? 30.550 -15.990 26.704 1.00 15.80 117 ILE C O 1
ATOM 3307 N N . ILE C 1 138 ? 29.093 -17.558 26.017 1.00 16.78 118 ILE C N 1
ATOM 3308 C CA . ILE C 1 138 ? 28.192 -17.359 27.143 1.00 17.73 118 ILE C CA 1
ATOM 3309 C C . ILE C 1 138 ? 28.868 -17.622 28.486 1.00 19.02 118 ILE C C 1
ATOM 3310 O O . ILE C 1 138 ? 28.730 -16.828 29.420 1.00 20.20 118 ILE C O 1
ATOM 3315 N N . GLN C 1 139 ? 29.608 -18.720 28.582 1.00 19.38 119 GLN C N 1
ATOM 3316 C CA . GLN C 1 139 ? 30.282 -19.050 29.831 1.00 21.25 119 GLN C CA 1
ATOM 3317 C C . GLN C 1 139 ? 31.300 -17.973 30.205 1.00 21.03 119 GLN C C 1
ATOM 3318 O O . GLN C 1 139 ? 31.371 -17.554 31.357 1.00 21.01 119 GLN C O 1
ATOM 3324 N N . ARG C 1 140 ? 32.083 -17.514 29.232 1.00 19.25 120 ARG C N 1
ATOM 3325 C CA . ARG C 1 140 ? 33.067 -16.475 29.507 1.00 19.53 120 ARG C CA 1
ATOM 3326 C C . ARG C 1 140 ? 32.386 -15.201 29.986 1.00 19.14 120 ARG C C 1
ATOM 3327 O O . ARG C 1 140 ? 32.874 -14.525 30.892 1.00 19.87 120 ARG C O 1
ATOM 3335 N N . TYR C 1 141 ? 31.253 -14.875 29.374 1.00 17.70 121 TYR C N 1
ATOM 3336 C CA . TYR C 1 141 ? 30.503 -13.689 29.749 1.00 17.86 121 TYR C CA 1
ATOM 3337 C C . TYR C 1 141 ? 29.974 -13.813 31.178 1.00 18.89 121 TYR C C 1
ATOM 3338 O O . TYR C 1 141 ? 30.126 -12.895 31.984 1.00 19.77 121 TYR C O 1
ATOM 3347 N N . LEU C 1 142 ? 29.360 -14.950 31.483 1.00 19.99 122 LEU C N 1
ATOM 3348 C CA . LEU C 1 142 ? 28.801 -15.193 32.811 1.00 20.63 122 LEU C CA 1
ATOM 3349 C C . LEU C 1 142 ? 29.855 -15.267 33.913 1.00 22.21 122 LEU C C 1
ATOM 3350 O O . LEU C 1 142 ? 29.593 -14.867 35.050 1.00 23.38 122 LEU C O 1
ATOM 3355 N N . ASP C 1 143 ? 31.039 -15.772 33.582 1.00 22.26 123 ASP C N 1
ATOM 3356 C CA . ASP C 1 143 ? 32.114 -15.902 34.566 1.00 23.43 123 ASP C CA 1
ATOM 3357 C C . ASP C 1 143 ? 32.934 -14.638 34.797 1.00 24.31 123 ASP C C 1
ATOM 3358 O O . ASP C 1 143 ? 33.845 -14.638 35.626 1.00 26.08 123 ASP C O 1
ATOM 3363 N N . THR C 1 144 ? 32.621 -13.565 34.080 1.00 23.24 124 THR C N 1
ATOM 3364 C CA . THR C 1 144 ? 33.380 -12.328 34.219 1.00 23.08 124 THR C CA 1
ATOM 3365 C C . THR C 1 144 ? 32.614 -11.190 34.880 1.00 23.96 124 THR C C 1
ATOM 3366 O O . THR C 1 144 ? 31.471 -10.899 34.526 1.00 24.72 124 THR C O 1
ATOM 3370 N N . GLU C 1 145 ? 33.266 -10.536 35.833 1.00 24.74 125 GLU C N 1
ATOM 3371 C CA . GLU C 1 145 ? 32.663 -9.429 36.555 1.00 26.41 125 GLU C CA 1
ATOM 3372 C C . GLU C 1 145 ? 33.210 -8.088 36.068 1.00 25.32 125 GLU C C 1
ATOM 3373 O O . GLU C 1 145 ? 34.301 -8.015 35.493 1.00 24.02 125 GLU C O 1
ATOM 3379 N N . TYR C 1 146 ? 32.436 -7.033 36.297 1.00 24.79 126 TYR C N 1
ATOM 3380 C CA . TYR C 1 146 ? 32.816 -5.679 35.908 1.00 24.12 126 TYR C CA 1
ATOM 3381 C C . TYR C 1 146 ? 33.965 -5.202 36.794 1.00 24.58 126 TYR C C 1
ATOM 3382 O O . TYR C 1 146 ? 33.893 -5.287 38.021 1.00 24.32 126 TYR C O 1
ATOM 3391 N N . ALA C 1 147 ? 35.023 -4.699 36.167 1.00 24.06 127 ALA C N 1
ATOM 3392 C CA . ALA C 1 147 ? 36.201 -4.230 36.892 1.00 24.68 127 ALA C CA 1
ATOM 3393 C C . ALA C 1 147 ? 36.011 -2.893 37.597 1.00 24.77 127 ALA C C 1
ATOM 3394 O O . ALA C 1 147 ? 36.703 -2.603 38.576 1.00 26.79 127 ALA C O 1
ATOM 3396 N N . GLY C 1 148 ? 35.085 -2.080 37.102 1.00 24.58 128 GLY C N 1
ATOM 3397 C CA . GLY C 1 148 ? 34.856 -0.779 37.705 1.00 24.05 128 GLY C CA 1
ATOM 3398 C C . GLY C 1 148 ? 36.102 0.080 37.606 1.00 25.07 128 GLY C C 1
ATOM 3399 O O . GLY C 1 148 ? 36.808 0.045 36.601 1.00 23.90 128 GLY C O 1
ATOM 3400 N N . GLY C 1 149 ? 36.386 0.854 38.648 1.00 24.82 129 GLY C N 1
ATOM 3401 C CA . GLY C 1 149 ? 37.567 1.695 38.616 1.00 24.00 129 GLY C CA 1
ATOM 3402 C C . GLY C 1 149 ? 37.510 2.773 37.552 1.00 22.90 129 GLY C C 1
ATOM 3403 O O . GLY C 1 149 ? 36.512 3.480 37.426 1.00 23.61 129 GLY C O 1
ATOM 3404 N N . ARG C 1 150 ? 38.584 2.893 36.776 1.00 23.34 130 ARG C N 1
ATOM 3405 C CA . ARG C 1 150 ? 38.668 3.910 35.734 1.00 22.53 130 ARG C CA 1
ATOM 3406 C C . ARG C 1 150 ? 37.613 3.759 34.642 1.00 20.83 130 ARG C C 1
ATOM 3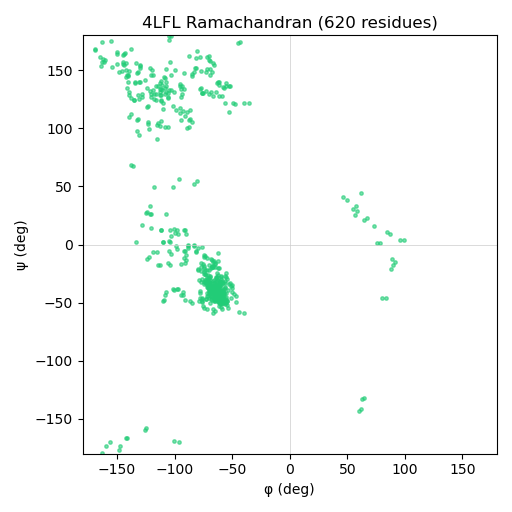407 O O . ARG C 1 150 ? 37.230 4.739 34.004 1.00 21.37 130 ARG C O 1
ATOM 3415 N N . HIS C 1 151 ? 37.136 2.537 34.434 1.00 20.64 131 HIS C N 1
ATOM 3416 C CA . HIS C 1 151 ? 36.139 2.286 33.400 1.00 19.87 131 HIS C CA 1
ATOM 3417 C C . HIS C 1 151 ? 34.786 2.928 33.692 1.00 20.30 131 HIS C C 1
ATOM 3418 O O . HIS C 1 151 ? 33.980 3.134 32.783 1.00 20.28 131 HIS C O 1
ATOM 3425 N N . GLN C 1 152 ? 34.541 3.267 34.952 1.00 20.98 132 GLN C N 1
ATOM 3426 C CA . GLN C 1 152 ? 33.265 3.862 35.322 1.00 19.87 132 GLN C CA 1
ATOM 3427 C C . GLN C 1 152 ? 32.971 5.178 34.606 1.00 20.15 132 GLN C C 1
ATOM 3428 O O . GLN C 1 152 ? 31.808 5.527 34.407 1.00 19.07 132 GLN C O 1
ATOM 3434 N N . ILE C 1 153 ? 34.008 5.913 34.213 1.00 17.61 133 ILE C N 1
ATOM 3435 C CA . ILE C 1 153 ? 33.770 7.175 33.529 1.00 20.18 133 ILE C CA 1
ATOM 3436 C C . ILE C 1 153 ? 33.046 6.918 32.215 1.00 19.62 133 ILE C C 1
ATOM 3437 O O . ILE C 1 153 ? 32.140 7.662 31.841 1.00 20.58 133 ILE C O 1
ATOM 3442 N N . ARG C 1 154 ? 33.439 5.855 31.521 1.00 19.18 134 ARG C N 1
ATOM 3443 C CA . ARG C 1 154 ? 32.805 5.542 30.251 1.00 17.78 134 ARG C CA 1
ATOM 3444 C C . ARG C 1 154 ? 31.366 5.068 30.435 1.00 18.06 134 ARG C C 1
ATOM 3445 O O . ARG C 1 154 ? 30.498 5.407 29.631 1.00 18.89 134 ARG C O 1
ATOM 3453 N N . LEU C 1 155 ? 31.107 4.296 31.490 1.00 18.64 135 LEU C N 1
ATOM 3454 C CA . LEU C 1 155 ? 29.745 3.828 31.749 1.00 20.18 135 LEU C CA 1
ATOM 3455 C C . LEU C 1 155 ? 28.866 4.995 32.185 1.00 19.50 135 LEU C C 1
ATOM 3456 O O . LEU C 1 155 ? 27.670 5.019 31.894 1.00 20.01 135 LEU C O 1
ATOM 3461 N N . ASP C 1 156 ? 29.458 5.963 32.884 1.00 20.84 136 ASP C N 1
ATOM 3462 C CA . ASP C 1 156 ? 28.714 7.145 33.314 1.00 21.28 136 ASP C CA 1
ATOM 3463 C C . ASP C 1 156 ? 28.332 7.960 32.086 1.00 21.13 136 ASP C C 1
ATOM 3464 O O . ASP C 1 156 ? 27.241 8.526 32.013 1.00 21.96 136 ASP C O 1
ATOM 3469 N N . MET C 1 157 ? 29.239 8.023 31.116 1.00 20.17 137 MET C N 1
ATOM 3470 C CA . MET C 1 157 ? 28.971 8.765 29.895 1.00 19.26 137 MET C CA 1
ATOM 3471 C C . MET C 1 157 ? 27.833 8.123 29.109 1.00 19.51 137 MET C C 1
ATOM 3472 O O . MET C 1 157 ? 26.941 8.816 28.624 1.00 19.95 137 MET C O 1
ATOM 3477 N N . LEU C 1 158 ? 27.870 6.799 28.984 1.00 19.27 138 LEU C N 1
ATOM 3478 C CA . LEU C 1 158 ? 26.835 6.080 28.247 1.00 21.52 138 LEU C CA 1
ATOM 3479 C C . LEU C 1 158 ? 25.458 6.217 28.892 1.00 22.38 138 LEU C C 1
ATOM 3480 O O . LEU C 1 158 ? 24.465 6.453 28.204 1.00 21.92 138 LEU C O 1
ATOM 3485 N N . GLU C 1 159 ? 25.398 6.071 30.210 1.00 25.35 139 GLU C N 1
ATOM 3486 C CA . GLU C 1 159 ? 24.121 6.170 30.911 1.00 26.03 139 GLU C CA 1
ATOM 3487 C C . GLU C 1 159 ? 23.494 7.554 30.780 1.00 25.73 139 GLU C C 1
ATOM 3488 O O . GLU C 1 159 ? 22.276 7.709 30.887 1.00 25.90 139 GLU C O 1
ATOM 3494 N N . LYS C 1 160 ? 24.333 8.551 30.530 1.00 23.90 140 LYS C N 1
ATOM 3495 C CA . LYS C 1 160 ? 23.887 9.928 30.378 1.00 23.69 140 LYS C CA 1
ATOM 3496 C C . LYS C 1 160 ? 23.193 10.132 29.030 1.00 21.81 140 LYS C C 1
ATOM 3497 O O . LYS C 1 160 ? 22.374 11.032 28.873 1.00 22.32 140 LYS C O 1
ATOM 3503 N N . MET C 1 161 ? 23.518 9.275 28.066 1.00 20.77 141 MET C N 1
ATOM 3504 C CA . MET C 1 161 ? 22.958 9.361 26.723 1.00 19.14 141 MET C CA 1
ATOM 3505 C C . MET C 1 161 ? 21.565 8.738 26.621 1.00 19.36 141 MET C C 1
ATOM 3506 O O . MET C 1 161 ? 21.177 7.938 27.469 1.00 20.86 141 MET C O 1
ATOM 3511 N N . ILE C 1 162 ? 20.823 9.108 25.581 1.00 20.61 142 ILE C N 1
ATOM 3512 C CA . ILE C 1 162 ? 19.462 8.608 25.387 1.00 19.72 142 ILE C CA 1
ATOM 3513 C C . ILE C 1 162 ? 19.381 7.108 25.105 1.00 21.47 142 ILE C C 1
ATOM 3514 O O . ILE C 1 162 ? 20.437 6.469 24.908 1.00 20.12 142 ILE C O 1
ATOM 3520 N N . MET D 2 1 ? 30.877 10.877 -1.572 1.00 22.86 1 MET D N 1
ATOM 3521 C CA . MET D 2 1 ? 30.273 10.520 -0.258 1.00 20.94 1 MET D CA 1
ATOM 3522 C C . MET D 2 1 ? 31.247 10.838 0.872 1.00 19.51 1 MET D C 1
ATOM 3523 O O . MET D 2 1 ? 32.461 10.759 0.699 1.00 18.15 1 MET D O 1
ATOM 3528 N N . ILE D 2 2 ? 30.704 11.203 2.025 1.00 18.42 2 ILE D N 1
ATOM 3529 C CA . ILE D 2 2 ? 31.523 11.556 3.180 1.00 17.52 2 ILE D CA 1
ATOM 3530 C C . ILE D 2 2 ? 31.354 10.534 4.300 1.00 15.75 2 ILE D C 1
ATOM 3531 O O . ILE D 2 2 ? 30.233 10.200 4.688 1.00 15.65 2 ILE D O 1
ATOM 3536 N N . ILE D 2 3 ? 32.474 10.030 4.813 1.00 14.38 3 ILE D N 1
ATOM 3537 C CA . ILE D 2 3 ? 32.439 9.046 5.890 1.00 15.26 3 ILE D CA 1
ATOM 3538 C C . ILE D 2 3 ? 33.094 9.636 7.131 1.00 13.19 3 ILE D C 1
ATOM 3539 O O . ILE D 2 3 ? 34.237 10.086 7.073 1.00 13.70 3 ILE D O 1
ATOM 3544 N N . ALA D 2 4 ? 32.362 9.653 8.241 1.00 13.73 4 ALA D N 1
ATOM 3545 C CA . ALA D 2 4 ? 32.903 10.152 9.500 1.00 13.75 4 ALA D CA 1
ATOM 3546 C C . ALA D 2 4 ? 33.457 8.935 10.228 1.00 14.87 4 ALA D C 1
ATOM 3547 O O . ALA D 2 4 ? 32.828 7.874 10.248 1.00 15.04 4 ALA D O 1
ATOM 3549 N N . ILE D 2 5 ? 34.645 9.069 10.806 1.00 14.25 5 ILE D N 1
ATOM 3550 C CA . ILE D 2 5 ? 35.245 7.952 11.517 1.00 13.97 5 ILE D CA 1
ATOM 3551 C C . ILE D 2 5 ? 35.758 8.396 12.875 1.00 14.54 5 ILE D C 1
ATOM 3552 O O . ILE D 2 5 ? 36.172 9.543 13.048 1.00 14.20 5 ILE D O 1
ATOM 3557 N N . GLY D 2 6 ? 35.704 7.482 13.839 1.00 12.66 6 GLY D N 1
ATOM 3558 C CA . GLY D 2 6 ? 36.149 7.786 15.187 1.00 14.53 6 GLY D CA 1
ATOM 3559 C C . GLY D 2 6 ? 36.672 6.547 15.879 1.00 13.75 6 GLY D C 1
ATOM 3560 O O . GLY D 2 6 ? 36.405 5.427 15.439 1.00 15.15 6 GLY D O 1
ATOM 3561 N N . ASN D 2 7 ? 37.399 6.739 16.974 1.00 12.86 7 ASN D N 1
ATOM 3562 C CA . ASN D 2 7 ? 37.994 5.615 17.688 1.00 12.68 7 ASN D CA 1
ATOM 3563 C C . ASN D 2 7 ? 38.547 6.042 19.033 1.00 11.99 7 ASN D C 1
ATOM 3564 O O . ASN D 2 7 ? 38.673 7.234 19.314 1.00 12.67 7 ASN D O 1
ATOM 3569 N N . ASP D 2 8 ? 38.869 5.062 19.871 1.00 13.10 8 ASP D N 1
ATOM 3570 C CA . ASP D 2 8 ? 39.520 5.394 21.120 1.00 12.72 8 ASP D CA 1
ATOM 3571 C C . ASP D 2 8 ? 40.988 5.035 20.892 1.00 13.02 8 ASP D C 1
ATOM 3572 O O . ASP D 2 8 ? 41.364 4.572 19.805 1.00 13.92 8 ASP D O 1
ATOM 3577 N N . HIS D 2 9 ? 41.812 5.265 21.900 1.00 11.81 9 HIS D N 1
ATOM 3578 C CA . HIS D 2 9 ? 43.256 5.048 21.841 1.00 12.58 9 HIS D CA 1
ATOM 3579 C C . HIS D 2 9 ? 43.774 3.635 21.591 1.00 11.92 9 HIS D C 1
ATOM 3580 O O . HIS D 2 9 ? 44.921 3.458 21.174 1.00 15.29 9 HIS D O 1
ATOM 3587 N N . ILE D 2 10 ? 42.946 2.628 21.848 1.00 12.20 10 ILE D N 1
ATOM 3588 C CA . ILE D 2 10 ? 43.363 1.247 21.663 1.00 13.70 10 ILE D CA 1
ATOM 3589 C C . ILE D 2 10 ? 43.518 0.852 20.198 1.00 13.93 10 ILE D C 1
ATOM 3590 O O . ILE D 2 10 ? 44.366 0.018 19.860 1.00 16.90 10 ILE D O 1
ATOM 3595 N N . VAL D 2 11 ? 42.740 1.485 19.323 1.00 12.41 11 VAL D N 1
ATOM 3596 C CA . VAL D 2 11 ? 42.763 1.131 17.906 1.00 11.52 11 VAL D CA 1
ATOM 3597 C C . VAL D 2 11 ? 43.069 2.251 16.918 1.00 12.46 11 VAL D C 1
ATOM 3598 O O . VAL D 2 11 ? 42.638 2.210 15.767 1.00 11.93 11 VAL D O 1
ATOM 3602 N N . THR D 2 12 ? 43.824 3.247 17.359 1.00 11.77 12 THR D N 1
ATOM 3603 C CA . THR D 2 12 ? 44.165 4.364 16.490 1.00 11.73 12 THR D CA 1
ATOM 3604 C C . THR D 2 12 ? 44.876 3.879 15.226 1.00 10.98 12 THR D C 1
ATOM 3605 O O . THR D 2 12 ? 44.628 4.394 14.134 1.00 10.87 12 THR D O 1
ATOM 3609 N N . MET D 2 13 ? 45.738 2.877 15.368 1.00 12.90 13 MET D N 1
ATOM 3610 C CA . MET D 2 13 ? 46.477 2.354 14.221 1.00 13.79 13 MET D CA 1
ATOM 3611 C C . MET D 2 13 ? 45.544 1.708 13.196 1.00 12.69 13 MET D C 1
ATOM 3612 O O . MET D 2 13 ? 45.749 1.854 11.989 1.00 11.95 13 MET D O 1
ATOM 3617 N N . GLN D 2 14 ? 44.524 0.997 13.673 1.00 11.70 14 GLN D N 1
ATOM 3618 C CA . GLN D 2 14 ? 43.562 0.360 12.775 1.00 12.10 14 GLN D CA 1
ATOM 3619 C C . GLN D 2 14 ? 42.706 1.427 12.104 1.00 11.35 14 GLN D C 1
ATOM 3620 O O . GLN D 2 14 ? 42.352 1.310 10.932 1.00 12.13 14 GLN D O 1
ATOM 3626 N N . LYS D 2 15 ? 42.380 2.486 12.841 1.00 10.89 15 LYS D N 1
ATOM 3627 C CA . LYS D 2 15 ? 41.590 3.564 12.268 1.00 11.59 15 LYS D CA 1
ATOM 3628 C C . LYS D 2 15 ? 42.376 4.203 11.125 1.00 11.66 15 LYS D C 1
ATOM 3629 O O . LYS D 2 15 ? 41.820 4.507 10.070 1.00 10.90 15 LYS D O 1
ATOM 3635 N N . ILE D 2 16 ? 43.673 4.403 11.335 1.00 11.04 16 ILE D N 1
ATOM 3636 C CA . ILE D 2 16 ? 44.508 4.998 10.299 1.00 10.53 16 ILE D CA 1
ATOM 3637 C C . ILE D 2 16 ? 44.491 4.141 9.032 1.00 10.46 16 ILE D C 1
ATOM 3638 O O . ILE D 2 16 ? 44.400 4.671 7.920 1.00 11.45 16 ILE D O 1
ATOM 3643 N N . GLU D 2 17 ? 44.550 2.822 9.191 1.00 10.86 17 GLU D N 1
ATOM 3644 C CA . GLU D 2 17 ? 44.534 1.944 8.021 1.00 12.58 17 GLU D CA 1
ATOM 3645 C C . GLU D 2 17 ? 43.228 2.078 7.249 1.00 12.92 17 GLU D C 1
ATOM 3646 O O . GLU D 2 17 ? 43.231 2.119 6.022 1.00 13.28 17 GLU D O 1
ATOM 3652 N N . ILE D 2 18 ? 42.113 2.160 7.968 1.00 11.92 18 ILE D N 1
ATOM 3653 C CA . ILE D 2 18 ? 40.815 2.289 7.314 1.00 11.86 18 ILE D CA 1
ATOM 3654 C C . ILE D 2 18 ? 40.644 3.667 6.686 1.00 12.58 18 ILE D C 1
ATOM 3655 O O . ILE D 2 18 ? 40.067 3.794 5.607 1.00 11.74 18 ILE D O 1
ATOM 3660 N N . SER D 2 19 ? 41.151 4.698 7.359 1.00 12.25 19 SER D N 1
ATOM 3661 C CA . SER D 2 19 ? 41.060 6.052 6.827 1.00 11.89 19 SER D CA 1
ATOM 3662 C C . SER D 2 19 ? 41.800 6.097 5.497 1.00 12.09 19 SER D C 1
ATOM 3663 O O . SER D 2 19 ? 41.281 6.623 4.514 1.00 10.79 19 SER D O 1
ATOM 3666 N N . ASN D 2 20 ? 43.007 5.536 5.474 1.00 10.94 20 ASN D N 1
ATOM 3667 C CA . ASN D 2 20 ? 43.811 5.493 4.253 1.00 11.01 20 ASN D CA 1
ATOM 3668 C C . ASN D 2 20 ? 43.031 4.799 3.138 1.00 10.46 20 ASN D C 1
ATOM 3669 O O . ASN D 2 20 ? 42.969 5.292 2.014 1.0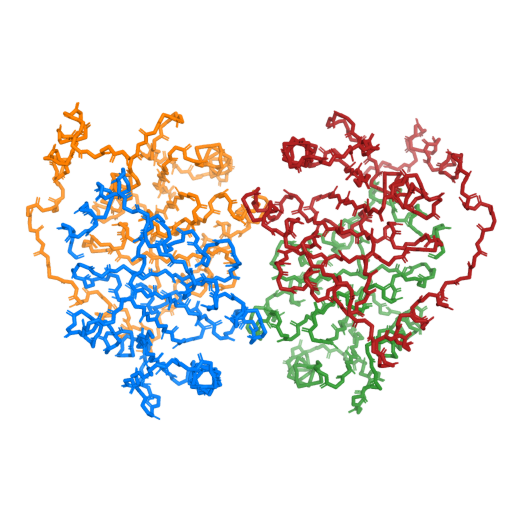0 11.05 20 ASN D O 1
ATOM 3674 N N . MET D 2 21 ? 42.466 3.637 3.452 1.00 11.20 21 MET D N 1
ATOM 3675 C CA . MET D 2 21 ? 41.709 2.872 2.463 1.00 10.84 21 MET D CA 1
ATOM 3676 C C . MET D 2 21 ? 40.528 3.659 1.907 1.00 11.94 21 MET D C 1
ATOM 3677 O O . MET D 2 21 ? 40.317 3.698 0.695 1.00 12.59 21 MET D O 1
ATOM 3682 N N . LEU D 2 22 ? 39.758 4.288 2.790 1.00 11.80 22 LEU D N 1
ATOM 3683 C CA . LEU D 2 22 ? 38.602 5.066 2.358 1.00 11.77 22 LEU D CA 1
ATOM 3684 C C . LEU D 2 22 ? 39.011 6.172 1.389 1.00 13.46 22 LEU D C 1
ATOM 3685 O O . LEU D 2 22 ? 38.325 6.425 0.395 1.00 12.66 22 LEU D O 1
ATOM 3690 N N . LYS D 2 23 ? 40.127 6.832 1.672 1.00 12.69 23 LYS D N 1
ATOM 3691 C CA . LYS D 2 23 ? 40.578 7.900 0.791 1.00 13.87 23 LYS D CA 1
ATOM 3692 C C . LYS D 2 23 ? 41.031 7.342 -0.554 1.00 14.25 23 LYS D C 1
ATOM 3693 O O . LYS D 2 23 ? 40.762 7.939 -1.599 1.00 15.67 23 LYS D O 1
ATOM 3699 N N . ASP D 2 24 ? 41.703 6.195 -0.539 1.00 13.91 24 ASP D N 1
ATOM 3700 C CA . ASP D 2 24 ? 42.137 5.580 -1.788 1.00 14.97 24 ASP D CA 1
ATOM 3701 C C . ASP D 2 24 ? 40.915 5.210 -2.628 1.00 15.05 24 ASP D C 1
ATOM 3702 O O . ASP D 2 24 ? 40.971 5.226 -3.858 1.00 18.45 24 ASP D O 1
ATOM 3707 N N . MET D 2 25 ? 39.818 4.879 -1.951 1.00 14.04 25 MET D N 1
ATOM 3708 C CA . MET D 2 25 ? 38.575 4.498 -2.618 1.00 14.54 25 MET D CA 1
ATOM 3709 C C . MET D 2 25 ? 37.771 5.698 -3.120 1.00 15.78 25 MET D C 1
ATOM 3710 O O . MET D 2 25 ? 36.727 5.526 -3.749 1.00 18.34 25 MET D O 1
ATOM 3715 N N . GLY D 2 26 ? 38.253 6.908 -2.849 1.00 15.11 26 GLY D N 1
ATOM 3716 C CA . GLY D 2 26 ? 37.551 8.092 -3.319 1.00 16.70 26 GLY D CA 1
ATOM 3717 C C . GLY D 2 26 ? 36.598 8.754 -2.339 1.00 17.06 26 GLY D C 1
ATOM 3718 O O . GLY D 2 26 ? 35.910 9.720 -2.690 1.00 18.78 26 GLY D O 1
ATOM 3719 N N . TYR D 2 27 ? 36.545 8.243 -1.113 1.00 16.68 27 TYR D N 1
ATOM 3720 C CA . TYR D 2 27 ? 35.674 8.807 -0.091 1.00 15.35 27 TYR D CA 1
ATOM 3721 C C . TYR D 2 27 ? 36.316 10.001 0.603 1.00 15.11 27 TYR D C 1
ATOM 3722 O O . TYR D 2 27 ? 37.542 10.065 0.749 1.00 15.87 27 TYR D O 1
ATOM 3731 N N . THR D 2 28 ? 35.478 10.941 1.030 1.00 14.87 28 THR D N 1
ATOM 3732 C CA . THR D 2 28 ? 35.951 12.096 1.779 1.00 15.34 28 THR D CA 1
ATOM 3733 C C . THR D 2 28 ? 35.813 11.629 3.223 1.00 13.97 28 THR D C 1
ATOM 3734 O O . THR D 2 28 ? 34.789 11.061 3.597 1.00 15.26 28 THR D O 1
ATOM 3738 N N . VAL D 2 29 ? 36.842 11.858 4.030 1.00 13.95 29 VAL D N 1
ATOM 3739 C CA . VAL D 2 29 ? 36.821 11.414 5.418 1.00 12.89 29 VAL D CA 1
ATOM 3740 C C . VAL D 2 29 ? 36.862 12.544 6.434 1.00 13.96 29 VAL D C 1
ATOM 3741 O O . VAL D 2 29 ? 37.612 13.502 6.276 1.00 15.82 29 VAL D O 1
ATOM 3745 N N . ILE D 2 30 ? 36.028 12.429 7.458 1.00 12.35 30 ILE D N 1
ATOM 3746 C CA . ILE D 2 30 ? 36.023 13.379 8.561 1.00 13.38 30 ILE D CA 1
ATOM 3747 C C . ILE D 2 30 ? 36.480 12.539 9.753 1.00 13.19 30 ILE D C 1
ATOM 3748 O O . ILE D 2 30 ? 35.716 11.721 10.273 1.00 14.43 30 ILE D O 1
ATOM 3753 N N . ASP D 2 31 ? 37.729 12.728 10.170 1.00 12.60 31 ASP D N 1
ATOM 3754 C CA . ASP D 2 31 ? 38.280 11.973 11.296 1.00 12.71 31 ASP D CA 1
ATOM 3755 C C . ASP D 2 31 ? 37.993 12.716 12.602 1.00 13.28 31 ASP D C 1
ATOM 3756 O O . ASP D 2 31 ? 38.506 13.820 12.826 1.00 13.96 31 ASP D O 1
ATOM 3761 N N . GLU D 2 32 ? 37.169 12.095 13.446 1.00 14.40 32 GLU D N 1
ATOM 3762 C CA . GLU D 2 32 ? 36.753 12.640 14.740 1.00 18.19 32 GLU D CA 1
ATOM 3763 C C . GLU D 2 32 ? 37.400 11.910 15.908 1.00 21.49 32 GLU D C 1
ATOM 3764 O O . GLU D 2 32 ? 37.751 12.542 16.912 1.00 22.29 32 GLU D O 1
ATOM 3770 N N . GLY D 2 33 ? 37.474 10.577 15.785 1.00 23.04 33 GLY D N 1
ATOM 3771 C CA . GLY D 2 33 ? 38.059 9.706 16.804 1.00 13.78 33 GLY D CA 1
ATOM 3772 C C . GLY D 2 33 ? 39.351 10.287 17.301 1.00 16.81 33 GLY D C 1
ATOM 3773 O O . GLY D 2 33 ? 39.821 11.282 16.742 1.00 18.63 33 GLY D O 1
ATOM 3774 N N . THR D 2 34 ? 39.945 9.686 18.328 1.00 14.80 34 THR D N 1
ATOM 3775 C CA . THR D 2 34 ? 41.180 10.249 18.850 1.00 13.88 34 THR D CA 1
ATOM 3776 C C . THR D 2 34 ? 42.323 10.123 17.844 1.00 13.53 34 THR D C 1
ATOM 3777 O O . THR D 2 34 ? 42.381 9.180 17.048 1.00 13.24 34 THR D O 1
ATOM 3781 N N . TYR D 2 35 ? 43.233 11.088 17.888 1.00 12.98 35 TYR D N 1
ATOM 3782 C CA . TYR D 2 35 ? 44.339 11.144 16.942 1.00 12.36 35 TYR D CA 1
ATOM 3783 C C . TYR D 2 35 ? 45.649 10.507 17.375 1.00 13.35 35 TYR D C 1
ATOM 3784 O O . TYR D 2 35 ? 46.519 10.260 16.541 1.00 14.65 35 TYR D O 1
ATOM 3793 N N . ASP D 2 36 ? 45.808 10.256 18.668 1.00 12.07 36 ASP D N 1
ATOM 3794 C CA . ASP D 2 36 ? 47.022 9.614 19.156 1.00 13.25 36 ASP D CA 1
ATOM 3795 C C . ASP D 2 36 ? 46.617 8.368 19.938 1.00 13.01 36 ASP D C 1
ATOM 3796 O O . ASP D 2 36 ? 45.528 7.837 19.731 1.00 13.48 36 ASP D O 1
ATOM 3801 N N . THR D 2 37 ? 47.478 7.885 20.825 1.00 11.74 37 THR D N 1
ATOM 3802 C CA . THR D 2 37 ? 47.128 6.690 21.586 1.00 13.42 37 THR D CA 1
ATOM 3803 C C . THR D 2 37 ? 47.136 6.935 23.092 1.00 13.70 37 THR D C 1
ATOM 3804 O O . THR D 2 37 ? 47.346 6.015 23.887 1.00 14.71 37 THR D O 1
ATOM 3808 N N . HIS D 2 38 ? 46.899 8.190 23.463 1.00 15.00 38 HIS D N 1
ATOM 3809 C CA . HIS D 2 38 ? 46.840 8.601 24.860 1.00 14.90 38 HIS D CA 1
ATOM 3810 C C . HIS D 2 38 ? 45.485 8.150 25.401 1.00 15.09 38 HIS D C 1
ATOM 3811 O O . HIS D 2 38 ? 44.457 8.340 24.750 1.00 15.59 38 HIS D O 1
ATOM 3818 N N . ARG D 2 39 ? 45.480 7.556 26.588 1.00 15.93 39 ARG D N 1
ATOM 3819 C CA . ARG D 2 39 ? 44.234 7.066 27.172 1.00 16.96 39 ARG D CA 1
ATOM 3820 C C . ARG D 2 39 ? 43.107 8.089 27.147 1.00 18.22 39 ARG D C 1
ATOM 3821 O O . ARG D 2 39 ? 43.236 9.194 27.688 1.00 17.98 39 ARG D O 1
ATOM 3829 N N . THR D 2 40 ? 42.004 7.712 26.505 1.00 17.27 40 THR D N 1
ATOM 3830 C CA . THR D 2 40 ? 40.838 8.570 26.407 1.00 16.08 40 THR D CA 1
ATOM 3831 C C . THR D 2 40 ? 39.552 7.745 26.529 1.00 16.05 40 THR D C 1
ATOM 3832 O O . THR D 2 40 ? 39.604 6.572 26.907 1.00 15.53 40 THR D O 1
ATOM 3836 N N . HIS D 2 41 ? 38.415 8.343 26.188 1.00 15.60 41 HIS D N 1
ATOM 3837 C CA . HIS D 2 41 ? 37.118 7.690 26.378 1.00 13.95 41 HIS D CA 1
ATOM 3838 C C . HIS D 2 41 ? 36.258 7.552 25.138 1.00 14.79 41 HIS D C 1
ATOM 3839 O O . HIS D 2 41 ? 35.843 8.542 24.544 1.00 15.79 41 HIS D O 1
ATOM 3846 N N . TYR D 2 42 ? 35.962 6.307 24.777 1.00 15.98 42 TYR D N 1
ATOM 3847 C CA . TYR D 2 42 ? 35.184 6.032 23.577 1.00 16.24 42 TYR D CA 1
ATOM 3848 C C . TYR D 2 42 ? 33.863 6.778 23.360 1.00 14.82 42 TYR D C 1
ATOM 3849 O O . TYR D 2 42 ? 33.531 7.113 22.227 1.00 14.57 42 TYR D O 1
ATOM 3858 N N . PRO D 2 43 ? 33.099 7.075 24.430 1.00 15.79 43 PRO D N 1
ATOM 3859 C CA . PRO D 2 43 ? 31.837 7.781 24.176 1.00 15.48 43 PRO D CA 1
ATOM 3860 C C . PRO D 2 43 ? 31.991 9.129 23.488 1.00 15.67 43 PRO D C 1
ATOM 3861 O O . PRO D 2 43 ? 31.124 9.547 22.719 1.00 15.56 43 PRO D O 1
ATOM 3865 N N . ILE D 2 44 ? 33.098 9.807 23.772 1.00 15.77 44 ILE D N 1
ATOM 3866 C CA . ILE D 2 44 ? 33.374 11.107 23.182 1.00 15.84 44 ILE D CA 1
ATOM 3867 C C . ILE D 2 44 ? 33.359 11.046 21.660 1.00 15.88 44 ILE D C 1
ATOM 3868 O O . ILE D 2 44 ? 32.680 11.827 20.991 1.00 15.88 44 ILE D O 1
ATOM 3873 N N . TYR D 2 45 ? 34.113 10.099 21.119 1.00 15.13 45 TYR D N 1
ATOM 3874 C CA . TYR D 2 45 ? 34.235 9.963 19.678 1.00 15.37 45 TYR D CA 1
ATOM 3875 C C . TYR D 2 45 ? 33.020 9.316 19.038 1.00 14.96 45 TYR D C 1
ATOM 3876 O O . TYR D 2 45 ? 32.688 9.611 17.891 1.00 14.77 45 TYR D O 1
ATOM 3885 N N . GLY D 2 46 ? 32.343 8.455 19.789 1.00 14.87 46 GLY D N 1
ATOM 3886 C CA . GLY D 2 46 ? 31.143 7.831 19.266 1.00 15.08 46 GLY D CA 1
ATOM 3887 C C . GLY D 2 46 ? 30.083 8.902 19.061 1.00 15.24 46 GLY D C 1
ATOM 3888 O O . GLY D 2 46 ? 29.354 8.887 18.072 1.00 15.76 46 GLY D O 1
ATOM 3889 N N . LYS D 2 47 ? 30.002 9.845 19.995 1.00 15.60 47 LYS D N 1
ATOM 3890 C CA . LYS D 2 47 ? 29.020 10.918 19.893 1.00 15.74 47 LYS D CA 1
ATOM 3891 C C . LYS D 2 47 ? 29.334 11.875 18.745 1.00 16.36 47 LYS D C 1
ATOM 3892 O O . LYS D 2 47 ? 28.431 12.306 18.035 1.00 17.26 47 LYS D O 1
ATOM 3898 N N . LYS D 2 48 ? 30.612 12.205 18.563 1.00 15.83 48 LYS D N 1
ATOM 3899 C CA . LYS D 2 48 ? 31.007 13.111 17.487 1.00 16.58 48 LYS D CA 1
ATOM 3900 C C . LYS D 2 48 ? 30.664 12.531 16.120 1.00 16.55 48 LYS D C 1
ATOM 3901 O O . LYS D 2 48 ? 30.132 13.228 15.259 1.00 16.62 48 LYS D O 1
ATOM 3907 N N . VAL D 2 49 ? 30.979 11.255 15.920 1.00 16.18 49 VAL D N 1
ATOM 3908 C CA . VAL D 2 49 ? 30.688 10.597 14.651 1.00 15.29 49 VAL D CA 1
ATOM 3909 C C . VAL D 2 49 ? 29.179 10.522 14.436 1.00 14.64 49 VAL D C 1
ATOM 3910 O O . VAL D 2 49 ? 28.682 10.795 13.341 1.00 15.55 49 VAL D O 1
ATOM 3914 N N . ALA D 2 50 ? 28.452 10.166 15.488 1.00 15.47 50 ALA D N 1
ATOM 3915 C CA . ALA D 2 50 ? 27.001 10.065 15.402 1.00 16.83 50 ALA D CA 1
ATOM 3916 C C . ALA D 2 50 ? 26.385 11.381 14.936 1.00 16.86 50 ALA D C 1
ATOM 3917 O O . ALA D 2 50 ? 25.549 11.402 14.030 1.00 17.85 50 ALA D O 1
ATOM 3919 N N . GLU D 2 51 ? 26.805 12.483 15.548 1.00 17.66 51 GLU D N 1
ATOM 3920 C CA . GLU D 2 51 ? 26.257 13.780 15.183 1.00 17.78 51 GLU D CA 1
ATOM 3921 C C . GLU D 2 51 ? 26.627 14.223 13.772 1.00 17.22 51 GLU D C 1
ATOM 3922 O O . GLU D 2 51 ? 25.842 14.912 13.121 1.00 18.00 51 GLU D O 1
ATOM 3928 N N . ASP D 2 52 ? 27.804 13.829 13.283 1.00 15.10 52 ASP D N 1
ATOM 3929 C CA . ASP D 2 52 ? 28.181 14.189 11.919 1.00 16.95 52 ASP D CA 1
ATOM 3930 C C . ASP D 2 52 ? 27.160 13.584 10.960 1.00 16.86 52 ASP D C 1
ATOM 3931 O O . ASP D 2 52 ? 26.693 14.238 10.027 1.00 16.84 52 ASP D O 1
ATOM 3936 N N . VAL D 2 53 ? 26.828 12.318 11.194 1.00 16.77 53 VAL D N 1
ATOM 3937 C CA . VAL D 2 53 ? 25.867 11.611 10.357 1.00 16.06 53 VAL D CA 1
ATOM 3938 C C . VAL D 2 53 ? 24.453 12.156 10.540 1.00 17.04 53 VAL D C 1
ATOM 3939 O O . VAL D 2 53 ? 23.776 12.477 9.566 1.00 17.47 53 VAL D O 1
ATOM 3943 N N . ALA D 2 54 ? 24.018 12.276 11.787 1.00 17.46 54 ALA D N 1
ATOM 3944 C CA . ALA D 2 54 ? 22.675 12.765 12.074 1.00 18.96 54 ALA D CA 1
ATOM 3945 C C . ALA D 2 54 ? 22.417 14.182 11.566 1.00 20.45 54 ALA D C 1
ATOM 3946 O O . ALA D 2 54 ? 21.296 14.504 11.164 1.00 20.17 54 ALA D O 1
ATOM 3948 N N . ASP D 2 55 ? 23.449 15.023 11.580 1.00 20.65 55 ASP D N 1
ATOM 3949 C CA . ASP D 2 55 ? 23.308 16.408 11.137 1.00 21.63 55 ASP D CA 1
ATOM 3950 C C . ASP D 2 55 ? 23.545 16.619 9.650 1.00 22.76 55 ASP D C 1
ATOM 3951 O O . ASP D 2 55 ? 23.421 17.738 9.154 1.00 23.07 55 ASP D O 1
ATOM 3956 N N . GLY D 2 56 ? 23.904 15.556 8.942 1.00 21.12 56 GLY D N 1
ATOM 3957 C CA . GLY D 2 56 ? 24.128 15.676 7.515 1.00 21.67 56 GLY D CA 1
ATOM 3958 C C . GLY D 2 56 ? 25.519 16.086 7.072 1.00 20.86 56 GLY D C 1
ATOM 3959 O O . GLY D 2 56 ? 25.721 16.375 5.894 1.00 22.92 56 GLY D O 1
ATOM 3960 N N . ARG D 2 57 ? 26.476 16.125 7.995 1.00 20.46 57 ARG D N 1
ATOM 3961 C CA . ARG D 2 57 ? 27.844 16.491 7.637 1.00 20.00 57 ARG D CA 1
ATOM 3962 C C . ARG D 2 57 ? 28.561 15.298 7.005 1.00 19.35 57 ARG D C 1
ATOM 3963 O O . ARG D 2 57 ? 29.539 15.462 6.275 1.00 19.30 57 ARG D O 1
ATOM 3971 N N . ALA D 2 58 ? 28.062 14.099 7.294 1.00 18.53 58 ALA D N 1
ATOM 3972 C CA . ALA D 2 58 ? 28.623 12.866 6.749 1.00 17.44 58 ALA D CA 1
ATOM 3973 C C . ALA D 2 58 ? 27.469 11.940 6.377 1.00 17.76 58 ALA D C 1
ATOM 3974 O O . ALA D 2 58 ? 26.410 11.976 7.006 1.00 17.70 58 ALA D O 1
ATOM 3976 N N . ASP D 2 59 ? 27.672 11.118 5.356 1.00 17.51 59 ASP D N 1
ATOM 3977 C CA . ASP D 2 59 ? 26.639 10.190 4.907 1.00 17.45 59 ASP D CA 1
ATOM 3978 C C . ASP D 2 59 ? 26.534 8.965 5.804 1.00 16.74 59 ASP D C 1
ATOM 3979 O O . ASP D 2 59 ? 25.435 8.500 6.099 1.00 16.28 59 ASP D O 1
ATOM 3984 N N . LEU D 2 60 ? 27.684 8.453 6.235 1.00 15.57 60 LEU D N 1
ATOM 3985 C CA . LEU D 2 60 ? 27.744 7.275 7.091 1.00 13.93 60 LEU D CA 1
ATOM 3986 C C . LEU D 2 60 ? 28.907 7.422 8.062 1.00 13.86 60 LEU D C 1
ATOM 3987 O O . LEU D 2 60 ? 29.800 8.244 7.850 1.00 13.33 60 LEU D O 1
ATOM 3992 N N . GLY D 2 61 ? 28.894 6.619 9.119 1.00 13.59 61 GLY D N 1
ATOM 3993 C CA . GLY D 2 61 ? 29.968 6.674 10.087 1.00 12.84 61 GLY D CA 1
ATOM 3994 C C . GLY D 2 61 ? 30.544 5.310 10.411 1.00 13.14 61 GLY D C 1
ATOM 3995 O O . GLY D 2 61 ? 29.870 4.288 10.279 1.00 13.95 61 GLY D O 1
ATOM 3996 N N . ILE D 2 62 ? 31.809 5.298 10.816 1.00 11.61 62 ILE D N 1
ATOM 3997 C CA . ILE D 2 62 ? 32.488 4.071 11.206 1.00 12.04 62 ILE D CA 1
ATOM 3998 C C . ILE D 2 62 ? 33.160 4.383 12.536 1.00 12.94 62 ILE D C 1
ATOM 3999 O O . ILE D 2 62 ? 33.855 5.389 12.658 1.00 14.98 62 ILE D O 1
ATOM 4004 N N . VAL D 2 63 ? 32.940 3.537 13.536 1.00 12.40 63 VAL D N 1
ATOM 4005 C CA . VAL D 2 63 ? 33.548 3.750 14.844 1.00 11.93 63 VAL D CA 1
ATOM 4006 C C . VAL D 2 63 ? 34.220 2.485 15.346 1.00 13.06 63 VAL D C 1
ATOM 4007 O O . VAL D 2 63 ? 33.700 1.381 15.179 1.00 12.03 63 VAL D O 1
ATOM 4011 N N . MET D 2 64 ? 35.383 2.644 15.968 1.00 13.38 64 MET D N 1
ATOM 4012 C CA . MET D 2 64 ? 36.104 1.486 16.466 1.00 13.96 64 MET D CA 1
ATOM 4013 C C . MET D 2 64 ? 36.777 1.690 17.810 1.00 13.13 64 MET D C 1
ATOM 4014 O O . MET D 2 64 ? 37.250 2.776 18.131 1.00 14.54 64 MET D O 1
ATOM 4019 N N . CYS D 2 65 ? 36.794 0.627 18.600 1.00 12.19 65 CYS D N 1
ATOM 4020 C CA . CYS D 2 65 ? 37.503 0.624 19.870 1.00 12.90 65 CYS D CA 1
ATOM 4021 C C . CYS D 2 65 ? 37.977 -0.815 20.001 1.00 12.30 65 CYS D C 1
ATOM 4022 O O . CYS D 2 65 ? 37.837 -1.588 19.048 1.00 13.54 65 CYS D O 1
ATOM 4025 N N . GLY D 2 66 ? 38.559 -1.182 21.138 1.00 12.62 66 GLY D N 1
ATOM 4026 C CA . GLY D 2 66 ? 39.065 -2.537 21.296 1.00 13.52 66 GLY D CA 1
ATOM 4027 C C . GLY D 2 66 ? 38.137 -3.626 20.797 1.00 14.70 66 GLY D C 1
ATOM 4028 O O . GLY D 2 66 ? 38.505 -4.432 19.936 1.00 14.91 66 GLY D O 1
ATOM 4029 N N . THR D 2 67 ? 36.931 -3.656 21.350 1.00 15.53 67 THR D N 1
ATOM 4030 C CA . THR D 2 67 ? 35.932 -4.648 20.969 1.00 14.58 67 THR D CA 1
ATOM 4031 C C . THR D 2 67 ? 34.867 -4.024 20.076 1.00 14.84 67 THR D C 1
ATOM 4032 O O . THR D 2 67 ? 34.129 -4.739 19.396 1.00 15.58 67 THR D O 1
ATOM 4036 N N . GLY D 2 68 ? 34.792 -2.694 20.088 1.00 13.33 68 GLY D N 1
ATOM 4037 C CA . GLY D 2 68 ? 33.807 -1.979 19.292 1.00 12.25 68 GLY D CA 1
ATOM 4038 C C . GLY D 2 68 ? 32.499 -1.769 20.041 1.00 12.40 68 GLY D C 1
ATOM 4039 O O . GLY D 2 68 ? 31.683 -0.921 19.673 1.00 13.00 68 GLY D O 1
ATOM 4040 N N . ILE D 2 69 ? 32.302 -2.533 21.108 1.00 13.54 69 ILE D N 1
ATOM 4041 C CA . ILE D 2 69 ? 31.064 -2.438 21.875 1.00 12.58 69 ILE D CA 1
ATOM 4042 C C . ILE D 2 69 ? 30.817 -1.057 22.468 1.00 12.50 69 ILE D C 1
ATOM 4043 O O . ILE D 2 69 ? 29.745 -0.477 22.301 1.00 14.11 69 ILE D O 1
ATOM 4048 N N . GLY D 2 70 ? 31.811 -0.535 23.168 1.00 14.04 70 GLY D N 1
ATOM 4049 C CA . GLY D 2 70 ? 31.646 0.765 23.782 1.00 13.60 70 GLY D CA 1
ATOM 4050 C C . GLY D 2 70 ? 31.350 1.902 22.824 1.00 13.59 70 GLY D C 1
ATOM 4051 O O . GLY D 2 70 ? 30.364 2.625 22.984 1.00 13.99 70 GLY D O 1
ATOM 4052 N N . ILE D 2 71 ? 32.192 2.067 21.813 1.00 12.13 71 ILE D N 1
ATOM 4053 C CA . ILE D 2 71 ? 31.995 3.169 20.891 1.00 11.55 71 ILE D CA 1
ATOM 4054 C C . ILE D 2 71 ? 30.770 3.032 19.992 1.00 13.04 71 ILE D C 1
ATOM 4055 O O . ILE D 2 71 ? 30.147 4.037 19.655 1.00 13.72 71 ILE D O 1
ATOM 4060 N N . SER D 2 72 ? 30.409 1.807 19.610 1.00 12.81 72 SER D N 1
ATOM 4061 C CA . SER D 2 72 ? 29.226 1.630 18.763 1.00 12.87 72 SER D CA 1
ATOM 4062 C C . SER D 2 72 ? 27.953 1.852 19.576 1.00 13.97 72 SER D C 1
ATOM 4063 O O . SER D 2 72 ? 26.944 2.327 19.053 1.00 13.94 72 SER D O 1
ATOM 4066 N N . THR D 2 73 ? 28.004 1.511 20.858 1.00 13.50 73 THR D N 1
ATOM 4067 C CA . THR D 2 73 ? 26.854 1.705 21.731 1.00 15.68 73 THR D CA 1
ATOM 4068 C C . THR D 2 73 ? 26.673 3.210 21.931 1.00 15.85 73 THR D C 1
ATOM 4069 O O . THR D 2 73 ? 25.553 3.726 21.893 1.00 15.75 73 THR D O 1
ATOM 4073 N N . ALA D 2 74 ? 27.782 3.917 22.130 1.00 15.88 74 ALA D N 1
ATOM 4074 C CA . ALA D 2 74 ? 27.719 5.363 22.299 1.00 15.48 74 ALA D CA 1
ATOM 4075 C C . ALA D 2 74 ? 27.128 5.991 21.035 1.00 15.79 74 ALA D C 1
ATOM 4076 O O . ALA D 2 74 ? 26.286 6.879 21.108 1.00 15.58 74 ALA D O 1
ATOM 4078 N N . ALA D 2 75 ? 27.560 5.522 19.868 1.00 14.17 75 ALA D N 1
ATOM 4079 C CA . ALA D 2 75 ? 27.044 6.064 18.617 1.00 13.42 75 ALA D CA 1
ATOM 4080 C C . ALA D 2 75 ? 25.545 5.788 18.487 1.00 13.89 75 ALA D C 1
ATOM 4081 O O . ALA D 2 75 ? 24.787 6.630 18.000 1.00 15.70 75 ALA D O 1
ATOM 4083 N N . ASP D 2 76 ? 25.122 4.607 18.926 1.00 14.50 76 ASP D N 1
ATOM 4084 C CA . ASP D 2 76 ? 23.715 4.233 18.833 1.00 14.16 76 ASP D CA 1
ATOM 4085 C C . ASP D 2 76 ? 22.831 5.119 19.707 1.00 15.98 76 ASP D C 1
ATOM 4086 O O . ASP D 2 76 ? 21.683 5.399 19.357 1.00 16.19 76 ASP D O 1
ATOM 4091 N N . LYS D 2 77 ? 23.372 5.571 20.832 1.00 17.65 77 LYS D N 1
ATOM 4092 C CA . LYS D 2 77 ? 22.616 6.416 21.756 1.00 16.40 77 LYS D CA 1
ATOM 4093 C C . LYS D 2 77 ? 22.572 7.882 21.334 1.00 17.63 77 LYS D C 1
ATOM 4094 O O . LYS D 2 77 ? 22.927 8.776 22.107 1.00 19.31 77 LYS D O 1
ATOM 4100 N N . ASN D 2 78 ? 22.120 8.116 20.105 1.00 17.31 78 ASN D N 1
ATOM 4101 C CA . ASN D 2 78 ? 22.010 9.459 19.539 1.00 17.69 78 ASN D CA 1
ATOM 4102 C C . ASN D 2 78 ? 20.833 9.509 18.575 1.00 18.44 78 ASN D C 1
ATOM 4103 O O . ASN D 2 78 ? 20.514 8.513 17.926 1.00 18.98 78 ASN D O 1
ATOM 4108 N N . GLU D 2 79 ? 20.199 10.673 18.477 1.00 20.57 79 GLU D N 1
ATOM 4109 C CA . GLU D 2 79 ? 19.064 10.855 17.578 1.00 20.80 79 GLU D CA 1
ATOM 4110 C C . GLU D 2 79 ? 19.468 10.669 16.118 1.00 20.81 79 GLU D C 1
ATOM 4111 O O . GLU D 2 79 ? 20.534 11.122 15.702 1.00 21.75 79 GLU D O 1
ATOM 4117 N N . GLY D 2 80 ? 18.607 10.002 15.350 1.00 20.93 80 GLY D N 1
ATOM 4118 C CA . GLY D 2 80 ? 18.855 9.789 13.934 1.00 19.46 80 GLY D CA 1
ATOM 4119 C C . GLY D 2 80 ? 19.832 8.686 13.571 1.00 18.26 80 GLY D C 1
ATOM 4120 O O . GLY D 2 80 ? 20.087 8.449 12.387 1.00 19.92 80 GLY D O 1
ATOM 4121 N N . ILE D 2 81 ? 20.360 8.000 14.577 1.00 16.78 81 ILE D N 1
ATOM 4122 C CA . ILE D 2 81 ? 21.336 6.942 14.338 1.00 17.21 81 ILE D CA 1
ATOM 4123 C C . ILE D 2 81 ? 20.871 5.511 14.585 1.00 16.99 81 ILE D C 1
ATOM 4124 O O . ILE D 2 81 ? 20.085 5.234 15.489 1.00 18.80 81 ILE D O 1
ATOM 4129 N N . ARG D 2 82 ? 21.366 4.611 13.742 1.00 15.81 82 ARG D N 1
ATOM 4130 C CA . ARG D 2 82 ? 21.125 3.183 13.863 1.00 15.53 82 ARG D CA 1
ATOM 4131 C C . ARG D 2 82 ? 22.532 2.615 13.703 1.00 15.88 82 ARG D C 1
ATOM 4132 O O . ARG D 2 82 ? 23.033 2.476 12.588 1.00 15.76 82 ARG D O 1
ATOM 4140 N N . ALA D 2 83 ? 23.180 2.328 14.828 1.00 15.18 83 ALA D N 1
ATOM 4141 C CA . ALA D 2 83 ? 24.544 1.808 14.810 1.00 14.53 83 ALA D CA 1
ATOM 4142 C C . ALA D 2 83 ? 24.576 0.290 14.853 1.00 15.01 83 ALA D C 1
ATOM 4143 O O . ALA D 2 83 ? 23.944 -0.333 15.709 1.00 17.36 83 ALA D O 1
ATOM 4145 N N . ALA D 2 84 ? 25.325 -0.297 13.926 1.00 14.25 84 ALA D N 1
ATOM 4146 C CA . ALA D 2 84 ? 25.453 -1.743 13.837 1.00 14.97 84 ALA D CA 1
ATOM 4147 C C . ALA D 2 84 ? 26.841 -2.224 14.246 1.00 13.90 84 ALA D C 1
ATOM 4148 O O . ALA D 2 84 ? 27.832 -1.899 13.595 1.00 14.94 84 ALA D O 1
ATOM 4150 N N . MET D 2 85 ? 26.898 -2.999 15.326 1.00 13.57 85 MET D N 1
ATOM 4151 C CA . MET D 2 85 ? 28.153 -3.558 15.825 1.00 13.21 85 MET D CA 1
ATOM 4152 C C . MET D 2 85 ? 28.410 -4.845 15.045 1.00 14.16 85 MET D C 1
ATOM 4153 O O . MET D 2 85 ? 27.775 -5.871 15.30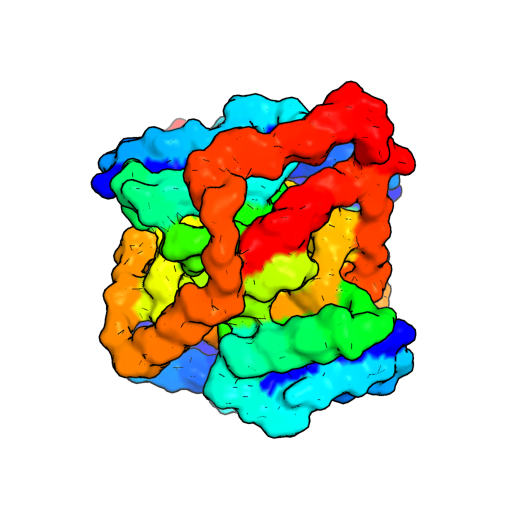6 1.00 15.04 85 MET D O 1
ATOM 4158 N N . CYS D 2 86 ? 29.354 -4.790 14.106 1.00 14.28 86 CYS D N 1
ATOM 4159 C CA . CYS D 2 86 ? 29.635 -5.935 13.247 1.00 16.05 86 CYS D CA 1
ATOM 4160 C C . CYS D 2 86 ? 31.096 -6.346 13.068 1.00 15.51 86 CYS D C 1
ATOM 4161 O O . CYS D 2 86 ? 31.855 -5.668 12.370 1.00 17.55 86 CYS D O 1
ATOM 4164 N N . ASP D 2 87 ? 31.481 -7.467 13.673 1.00 15.44 87 ASP D N 1
ATOM 4165 C CA . ASP D 2 87 ? 32.843 -7.984 13.521 1.00 15.17 87 ASP D CA 1
ATOM 4166 C C . ASP D 2 87 ? 32.903 -8.965 12.344 1.00 13.94 87 ASP D C 1
ATOM 4167 O O . ASP D 2 87 ? 33.888 -9.685 12.190 1.00 14.37 87 ASP D O 1
ATOM 4172 N N . ASP D 2 88 ? 31.855 -9.003 11.524 1.00 14.22 88 ASP D N 1
ATOM 4173 C CA . ASP D 2 88 ? 31.819 -9.914 10.378 1.00 13.19 88 ASP D CA 1
ATOM 4174 C C . ASP D 2 88 ? 31.116 -9.278 9.182 1.00 12.68 88 ASP D C 1
ATOM 4175 O O . ASP D 2 88 ? 30.275 -8.399 9.338 1.00 13.03 88 ASP D O 1
ATOM 4180 N N . VAL D 2 89 ? 31.459 -9.741 7.986 1.00 11.58 89 VAL D N 1
ATOM 4181 C CA . VAL D 2 89 ? 30.864 -9.219 6.762 1.00 12.58 89 VAL D CA 1
ATOM 4182 C C . VAL D 2 89 ? 29.367 -9.507 6.664 1.00 12.30 89 VAL D C 1
ATOM 4183 O O . VAL D 2 89 ? 28.582 -8.636 6.292 1.00 13.59 89 VAL D O 1
ATOM 4187 N N . THR D 2 90 ? 28.978 -10.732 7.003 1.00 11.89 90 THR D N 1
ATOM 4188 C CA . THR D 2 90 ? 27.585 -11.139 6.903 1.00 12.53 90 THR D CA 1
ATOM 4189 C C . THR D 2 90 ? 26.591 -10.233 7.630 1.00 13.32 90 THR D C 1
ATOM 4190 O O . THR D 2 90 ? 25.642 -9.737 7.018 1.00 14.00 90 THR D O 1
ATOM 4194 N N . SER D 2 91 ? 26.802 -9.998 8.919 1.00 14.08 91 SER D N 1
ATOM 4195 C CA . SER D 2 91 ? 25.874 -9.152 9.662 1.00 14.98 91 SER D CA 1
ATOM 4196 C C . SER D 2 91 ? 25.973 -7.680 9.265 1.00 14.51 91 SER D C 1
ATOM 4197 O O . SER D 2 91 ? 25.006 -6.937 9.408 1.00 13.91 91 SER D O 1
ATOM 4200 N N . ALA D 2 92 ? 27.131 -7.258 8.767 1.00 13.55 92 ALA D N 1
ATOM 4201 C CA . ALA D 2 92 ? 27.301 -5.866 8.354 1.00 14.18 92 ALA D CA 1
ATOM 4202 C C . ALA D 2 92 ? 26.453 -5.591 7.119 1.00 13.57 92 ALA D C 1
ATOM 4203 O O . ALA D 2 92 ? 25.859 -4.518 6.985 1.00 14.30 92 ALA D O 1
ATOM 4205 N N . VAL D 2 93 ? 26.400 -6.563 6.212 1.00 13.17 93 VAL D N 1
ATOM 4206 C CA . VAL D 2 93 ? 25.601 -6.414 5.003 1.00 14.25 93 VAL D CA 1
ATOM 4207 C C . VAL D 2 93 ? 24.117 -6.428 5.390 1.00 14.32 93 VAL D C 1
ATOM 4208 O O . VAL D 2 93 ? 23.323 -5.655 4.856 1.00 15.49 93 VAL D O 1
ATOM 4212 N N . TYR D 2 94 ? 23.753 -7.297 6.329 1.00 14.50 94 TYR D N 1
ATOM 4213 C CA . TYR D 2 94 ? 22.375 -7.373 6.810 1.00 14.44 94 TYR D CA 1
ATOM 4214 C C . TYR D 2 94 ? 21.988 -6.034 7.442 1.00 16.44 94 TYR D C 1
ATOM 4215 O O . TYR D 2 94 ? 20.900 -5.506 7.206 1.00 18.10 94 TYR D O 1
ATOM 4224 N N . ALA D 2 95 ? 22.891 -5.487 8.247 1.00 15.56 95 ALA D N 1
ATOM 4225 C CA . ALA D 2 95 ? 22.639 -4.220 8.921 1.00 15.01 95 ALA D CA 1
ATOM 4226 C C . ALA D 2 95 ? 22.341 -3.099 7.927 1.00 14.84 95 ALA D C 1
ATOM 4227 O O . ALA D 2 95 ? 21.445 -2.284 8.150 1.00 15.58 95 ALA D O 1
ATOM 4229 N N . ARG D 2 96 ? 23.087 -3.061 6.828 1.00 13.91 96 ARG D N 1
ATOM 4230 C CA . ARG D 2 96 ? 22.885 -2.027 5.821 1.00 15.48 96 ARG D CA 1
ATOM 4231 C C . ARG D 2 96 ? 21.650 -2.291 4.960 1.00 16.17 96 ARG D C 1
ATOM 4232 O O . ARG D 2 96 ? 20.837 -1.394 4.744 1.00 17.70 96 ARG D O 1
ATOM 4240 N N . GLU D 2 97 ? 21.502 -3.523 4.480 1.00 16.17 97 GLU D N 1
ATOM 4241 C CA . GLU D 2 97 ? 20.373 -3.871 3.615 1.00 16.57 97 GLU D CA 1
ATOM 4242 C C . GLU D 2 97 ? 19.006 -3.938 4.286 1.00 17.47 97 GLU D C 1
ATOM 4243 O O . GLU D 2 97 ? 18.002 -3.566 3.682 1.00 17.21 97 GLU D O 1
ATOM 4249 N N . GLN D 2 98 ? 18.961 -4.418 5.524 1.00 18.19 98 GLN D N 1
ATOM 4250 C CA . GLN D 2 98 ? 17.688 -4.553 6.224 1.00 18.02 98 GLN D CA 1
ATOM 4251 C C . GLN D 2 98 ? 17.378 -3.474 7.253 1.00 18.01 98 GLN D C 1
ATOM 4252 O O . GLN D 2 98 ? 16.230 -3.046 7.382 1.00 19.50 98 GLN D O 1
ATOM 4258 N N . LEU D 2 99 ? 18.389 -3.030 7.989 1.00 17.34 99 LEU D N 1
ATOM 4259 C CA . LEU D 2 99 ? 18.161 -2.024 9.019 1.00 16.07 99 LEU D CA 1
ATOM 4260 C C . LEU D 2 99 ? 18.630 -0.621 8.644 1.00 16.24 99 LEU D C 1
ATOM 4261 O O . LEU D 2 99 ? 18.533 0.304 9.453 1.00 16.95 99 LEU D O 1
ATOM 4266 N N . ASN D 2 100 ? 19.121 -0.468 7.416 1.00 14.99 100 ASN D N 1
ATOM 4267 C CA . ASN D 2 100 ? 19.611 0.814 6.920 1.00 15.67 100 ASN D CA 1
ATOM 4268 C C . ASN D 2 100 ? 20.521 1.471 7.953 1.00 16.12 100 ASN D C 1
ATOM 4269 O O . ASN D 2 100 ? 20.456 2.677 8.171 1.00 15.47 100 ASN D O 1
ATOM 4274 N N . ALA D 2 101 ? 21.370 0.667 8.588 1.00 16.70 101 ALA D N 1
ATOM 4275 C CA . ALA D 2 101 ? 22.292 1.186 9.598 1.00 16.06 101 ALA D CA 1
ATOM 4276 C C . ALA D 2 101 ? 23.168 2.274 8.983 1.00 14.18 101 ALA D C 1
ATOM 4277 O O . ALA D 2 101 ? 23.670 2.116 7.869 1.00 14.65 101 ALA D O 1
ATOM 4279 N N . ASN D 2 102 ? 23.347 3.379 9.702 1.00 14.80 102 ASN D N 1
ATOM 4280 C CA . ASN D 2 102 ? 24.164 4.471 9.188 1.00 14.94 102 ASN D CA 1
ATOM 4281 C C . ASN D 2 102 ? 25.488 4.664 9.927 1.00 14.03 102 ASN D C 1
ATOM 4282 O O . ASN D 2 102 ? 26.239 5.592 9.631 1.00 14.01 102 ASN D O 1
ATOM 4287 N N . VAL D 2 103 ? 25.753 3.796 10.897 1.00 12.91 103 VAL D N 1
ATOM 4288 C CA . VAL D 2 103 ? 27.018 3.818 11.631 1.00 14.24 103 VAL D CA 1
ATOM 4289 C C . VAL D 2 103 ? 27.436 2.363 11.817 1.00 14.91 103 VAL D C 1
ATOM 4290 O O . VAL D 2 103 ? 26.644 1.534 12.266 1.00 15.97 103 VAL D O 1
ATOM 4294 N N . LEU D 2 104 ? 28.676 2.063 11.438 1.00 13.91 104 LEU D N 1
ATOM 4295 C CA . LEU D 2 104 ? 29.235 0.722 11.548 1.00 13.35 104 LEU D CA 1
ATOM 4296 C C . LEU D 2 104 ? 30.265 0.698 12.665 1.00 13.03 104 LEU D C 1
ATOM 4297 O O . LEU D 2 104 ? 31.153 1.549 12.706 1.00 14.83 104 LEU D O 1
ATOM 4302 N N . GLY D 2 105 ? 30.140 -0.272 13.564 1.00 12.90 105 GLY D N 1
ATOM 4303 C CA . GLY D 2 105 ? 31.096 -0.402 14.653 1.00 13.01 105 GLY D CA 1
ATOM 4304 C C . GLY D 2 105 ? 31.924 -1.665 14.472 1.00 13.66 105 GLY D C 1
ATOM 4305 O O . GLY D 2 105 ? 31.394 -2.693 14.063 1.00 12.29 105 GLY D O 1
ATOM 4306 N N . ILE D 2 106 ? 33.222 -1.599 14.763 1.00 12.76 106 ILE D N 1
ATOM 4307 C CA . ILE D 2 106 ? 34.089 -2.771 14.625 1.00 15.12 106 ILE D CA 1
ATOM 4308 C C . ILE D 2 106 ? 35.117 -2.819 15.753 1.00 13.47 106 ILE D C 1
ATOM 4309 O O . ILE D 2 106 ? 35.588 -1.777 16.222 1.00 11.74 106 ILE D O 1
ATOM 4314 N N . GLY D 2 107 ? 35.438 -4.031 16.203 1.00 13.20 107 GLY D N 1
ATOM 4315 C CA . GLY D 2 107 ? 36.428 -4.198 17.258 1.00 12.38 107 GLY D CA 1
ATOM 4316 C C . GLY D 2 107 ? 37.811 -4.278 16.639 1.00 12.93 107 GLY D C 1
ATOM 4317 O O . GLY D 2 107 ? 38.211 -5.326 16.129 1.00 14.85 107 GLY D O 1
ATOM 4318 N N . GLY D 2 108 ? 38.543 -3.170 16.692 1.00 11.41 108 GLY D N 1
ATOM 4319 C CA . GLY D 2 108 ? 39.866 -3.116 16.090 1.00 12.16 108 GLY D CA 1
ATOM 4320 C C . GLY D 2 108 ? 40.948 -3.957 16.732 1.00 13.42 108 GLY D C 1
ATOM 4321 O O . GLY D 2 108 ? 42.015 -4.143 16.141 1.00 14.72 108 GLY D O 1
ATOM 4322 N N . ALA D 2 109 ? 40.700 -4.461 17.935 1.00 11.99 109 ALA D N 1
ATOM 4323 C CA . ALA D 2 109 ? 41.697 -5.280 18.614 1.00 12.36 109 ALA D CA 1
ATOM 4324 C C . ALA D 2 109 ? 41.345 -6.756 18.542 1.00 12.09 109 ALA D C 1
ATOM 4325 O O . ALA D 2 109 ? 42.145 -7.605 18.927 1.00 12.62 109 ALA D O 1
ATOM 4327 N N . VAL D 2 110 ? 40.149 -7.064 18.045 1.00 12.60 110 VAL D N 1
ATOM 4328 C CA . VAL D 2 110 ? 39.731 -8.454 17.936 1.00 12.72 110 VAL D CA 1
ATOM 4329 C C . VAL D 2 110 ? 39.595 -8.924 16.489 1.00 12.47 110 VAL D C 1
ATOM 4330 O O . VAL D 2 110 ? 39.586 -10.127 16.222 1.00 13.03 110 VAL D O 1
ATOM 4334 N N . VAL D 2 111 ? 39.506 -7.975 15.560 1.00 10.97 111 VAL D N 1
ATOM 4335 C CA . VAL D 2 111 ? 39.396 -8.298 14.137 1.00 11.87 111 VAL D CA 1
ATOM 4336 C C . VAL D 2 111 ? 40.683 -7.837 13.452 1.00 11.03 111 VAL D C 1
ATOM 4337 O O . VAL D 2 111 ? 41.153 -6.729 13.697 1.00 12.01 111 VAL D O 1
ATOM 4341 N N . GLY D 2 112 ? 41.251 -8.697 12.610 1.00 10.20 112 GLY D N 1
ATOM 4342 C CA . GLY D 2 112 ? 42.475 -8.355 11.901 1.00 10.56 112 GLY D CA 1
ATOM 4343 C C . GLY D 2 112 ? 42.186 -7.330 10.821 1.00 11.59 112 GLY D C 1
ATOM 4344 O O . GLY D 2 112 ? 41.084 -7.313 10.268 1.00 11.92 112 GLY D O 1
ATOM 4345 N N . VAL D 2 113 ? 43.178 -6.502 10.501 1.00 13.25 113 VAL D N 1
ATOM 4346 C CA . VAL D 2 113 ? 42.999 -5.447 9.504 1.00 11.96 113 VAL D CA 1
ATOM 4347 C C . VAL D 2 113 ? 42.464 -5.895 8.148 1.00 11.59 113 VAL D C 1
ATOM 4348 O O . VAL D 2 113 ? 41.647 -5.189 7.568 1.00 11.48 113 VAL D O 1
ATOM 4352 N N . HIS D 2 114 ? 42.897 -7.047 7.633 1.00 11.01 114 HIS D N 1
ATOM 4353 C CA . HIS D 2 114 ? 42.378 -7.487 6.338 1.00 10.94 114 HIS D CA 1
ATOM 4354 C C . HIS D 2 114 ? 40.880 -7.733 6.421 1.00 11.21 114 HIS D C 1
ATOM 4355 O O . HIS D 2 114 ? 40.142 -7.410 5.491 1.00 10.38 114 HIS D O 1
ATOM 4362 N N . LEU D 2 115 ? 40.427 -8.304 7.533 1.00 10.58 115 LEU D N 1
ATOM 4363 C CA . LEU D 2 115 ? 39.001 -8.557 7.696 1.00 11.40 115 LEU D CA 1
ATOM 4364 C C . LEU D 2 115 ? 38.256 -7.251 7.977 1.00 11.58 115 LEU D C 1
ATOM 4365 O O . LEU D 2 115 ? 37.121 -7.089 7.543 1.00 12.15 115 LEU D O 1
ATOM 4370 N N . ILE D 2 116 ? 38.887 -6.316 8.689 1.00 10.31 116 ILE D N 1
ATOM 4371 C CA . ILE D 2 116 ? 38.224 -5.036 8.944 1.00 10.48 116 ILE D CA 1
ATOM 4372 C C . ILE D 2 116 ? 37.961 -4.356 7.597 1.00 10.57 116 ILE D C 1
ATOM 4373 O O . ILE D 2 116 ? 36.876 -3.813 7.359 1.00 11.01 116 ILE D O 1
ATOM 4378 N N . GLN D 2 117 ? 38.960 -4.392 6.718 1.00 11.33 117 GLN D N 1
ATOM 4379 C CA . GLN D 2 117 ? 38.829 -3.785 5.397 1.00 10.77 117 GLN D CA 1
ATOM 4380 C C . GLN D 2 117 ? 37.659 -4.411 4.645 1.00 11.78 117 GLN D C 1
ATOM 4381 O O . GLN D 2 117 ? 36.890 -3.709 3.991 1.00 12.09 117 GLN D O 1
ATOM 4387 N N . ASP D 2 118 ? 37.535 -5.736 4.739 1.00 10.78 118 ASP D N 1
ATOM 4388 C CA . ASP D 2 118 ? 36.453 -6.454 4.066 1.00 11.07 118 ASP D CA 1
ATOM 4389 C C . ASP D 2 118 ? 35.081 -6.086 4.621 1.00 11.85 118 ASP D C 1
ATOM 4390 O O . ASP D 2 118 ? 34.106 -5.958 3.872 1.00 11.00 118 ASP D O 1
ATOM 4395 N N . ILE D 2 119 ? 34.998 -5.925 5.937 1.00 11.66 119 ILE D N 1
ATOM 4396 C CA . ILE D 2 119 ? 33.733 -5.568 6.568 1.00 11.88 119 ILE D CA 1
ATOM 4397 C C . ILE D 2 119 ? 33.297 -4.181 6.120 1.00 11.42 119 ILE D C 1
ATOM 4398 O O . ILE D 2 119 ? 32.136 -3.970 5.768 1.00 12.68 119 ILE D O 1
ATOM 4403 N N . VAL D 2 120 ? 34.237 -3.243 6.142 1.00 10.73 120 VAL D N 1
ATOM 4404 C CA . VAL D 2 120 ? 33.961 -1.869 5.745 1.00 11.53 120 VAL D CA 1
ATOM 4405 C C . VAL D 2 120 ? 33.510 -1.803 4.295 1.00 12.17 120 VAL D C 1
ATOM 4406 O O . VAL D 2 120 ? 32.498 -1.183 3.986 1.00 13.06 120 VAL D O 1
ATOM 4410 N N . LYS D 2 121 ? 34.263 -2.441 3.402 1.00 12.75 121 LYS D N 1
ATOM 4411 C CA . LYS D 2 121 ? 33.902 -2.440 1.990 1.00 13.19 121 LYS D CA 1
ATOM 4412 C C . LYS D 2 121 ? 32.533 -3.065 1.747 1.00 13.76 121 LYS D C 1
ATOM 4413 O O . LYS D 2 121 ? 31.734 -2.537 0.975 1.00 14.54 121 LYS D O 1
ATOM 4419 N N . ALA D 2 122 ? 32.253 -4.182 2.411 1.00 13.74 122 ALA D N 1
ATOM 4420 C CA . ALA D 2 122 ? 30.966 -4.848 2.236 1.00 13.17 122 ALA D CA 1
ATOM 4421 C C . ALA D 2 122 ? 29.823 -3.972 2.744 1.00 13.77 122 ALA D C 1
ATOM 4422 O O . ALA D 2 122 ? 28.771 -3.880 2.114 1.00 13.36 122 ALA D O 1
ATOM 4424 N N . TYR D 2 123 ? 30.034 -3.331 3.887 1.00 13.17 123 TYR D N 1
ATOM 4425 C CA . TYR D 2 123 ? 29.022 -2.454 4.466 1.00 13.06 123 TYR D CA 1
ATOM 4426 C C . TYR D 2 123 ? 28.732 -1.277 3.525 1.00 14.55 123 TYR D C 1
ATOM 4427 O O . TYR D 2 123 ? 27.572 -0.943 3.262 1.00 13.84 123 TYR D O 1
ATOM 4436 N N . LEU D 2 124 ? 29.793 -0.666 3.009 1.00 14.27 124 LEU D N 1
ATOM 4437 C CA . LEU D 2 124 ? 29.666 0.479 2.112 1.00 14.80 124 LEU D CA 1
ATOM 4438 C C . LEU D 2 124 ? 29.063 0.123 0.756 1.00 16.64 124 LEU D C 1
ATOM 4439 O O . LEU D 2 124 ? 28.314 0.911 0.176 1.00 17.21 124 LEU D O 1
ATOM 4444 N N . ASP D 2 125 ? 29.393 -1.061 0.255 1.00 16.98 125 ASP D N 1
ATOM 4445 C CA . ASP D 2 125 ? 28.887 -1.515 -1.037 1.00 18.60 125 ASP D CA 1
ATOM 4446 C C . ASP D 2 125 ? 27.412 -1.892 -0.973 1.00 19.81 125 ASP D C 1
ATOM 4447 O O . ASP D 2 125 ? 26.688 -1.762 -1.962 1.00 20.31 125 ASP D O 1
ATOM 4452 N N . ALA D 2 126 ? 26.973 -2.367 0.188 1.00 18.28 126 ALA D N 1
ATOM 4453 C CA . ALA D 2 126 ? 25.585 -2.776 0.375 1.00 18.98 126 ALA D CA 1
ATOM 4454 C C . ALA D 2 126 ? 24.637 -1.590 0.263 1.00 19.92 126 ALA D C 1
ATOM 4455 O O . ALA D 2 126 ? 25.023 -0.446 0.508 1.00 18.41 126 ALA D O 1
ATOM 4457 N N . THR D 2 127 ? 23.392 -1.872 -0.110 1.00 19.78 127 THR D N 1
ATOM 4458 C CA . THR D 2 127 ? 22.382 -0.831 -0.251 1.00 21.75 127 THR D CA 1
ATOM 4459 C C . THR D 2 127 ? 21.120 -1.224 0.501 1.00 21.76 127 THR D C 1
ATOM 4460 O O . THR D 2 127 ? 20.721 -2.388 0.487 1.00 22.40 127 THR D O 1
ATOM 4464 N N . TYR D 2 128 ? 20.496 -0.254 1.160 1.00 21.10 128 TYR D N 1
ATOM 4465 C CA . TYR D 2 128 ? 19.265 -0.513 1.897 1.00 21.54 128 TYR D CA 1
ATOM 4466 C C . TYR D 2 128 ? 18.160 -0.860 0.906 1.00 21.78 128 TYR D C 1
ATOM 4467 O O . TYR D 2 128 ? 17.928 -0.120 -0.050 1.00 23.43 128 TYR D O 1
ATOM 4476 N N . LYS D 2 129 ? 17.494 -1.987 1.138 1.00 23.21 129 LYS D N 1
ATOM 4477 C CA . LYS D 2 129 ? 16.411 -2.452 0.275 1.00 24.55 129 LYS D CA 1
ATOM 4478 C C . LYS D 2 129 ? 15.134 -2.441 1.107 1.00 24.40 129 LYS D C 1
ATOM 4479 O O . LYS D 2 129 ? 14.803 -3.427 1.761 1.00 23.18 129 LYS D O 1
ATOM 4485 N N . GLU D 2 130 ? 14.420 -1.322 1.071 1.00 25.45 130 GLU D N 1
ATOM 4486 C CA . GLU D 2 130 ? 13.198 -1.158 1.851 1.00 26.63 130 GLU D CA 1
ATOM 4487 C C . GLU D 2 130 ? 12.057 -2.121 1.536 1.00 26.58 130 GLU D C 1
ATOM 4488 O O . GLU D 2 130 ? 11.766 -2.408 0.375 1.00 26.69 130 GLU D O 1
ATOM 4494 N N . THR D 2 131 ? 11.417 -2.608 2.595 1.00 26.50 131 THR D N 1
ATOM 4495 C CA . THR D 2 131 ? 10.266 -3.499 2.492 1.00 27.28 131 THR D CA 1
ATOM 4496 C C . THR D 2 131 ? 9.329 -3.080 3.617 1.00 28.62 131 THR D C 1
ATOM 4497 O O . THR D 2 131 ? 9.761 -2.482 4.603 1.00 26.54 131 THR D O 1
ATOM 4501 N N . PRO D 2 132 ? 8.028 -3.371 3.483 1.00 28.75 132 PRO D N 1
ATOM 4502 C CA . PRO D 2 132 ? 7.111 -2.982 4.555 1.00 29.54 132 PRO D CA 1
ATOM 4503 C C . PRO D 2 132 ? 7.558 -3.579 5.887 1.00 29.19 132 PRO D C 1
ATOM 4504 O O . PRO D 2 132 ? 7.357 -2.984 6.947 1.00 30.51 132 PRO D O 1
ATOM 4508 N N . GLU D 2 133 ? 8.181 -4.751 5.812 1.00 29.53 133 GLU D N 1
ATOM 4509 C CA . GLU D 2 133 ? 8.668 -5.468 6.985 1.00 29.31 133 GLU D CA 1
ATOM 4510 C C . GLU D 2 133 ? 9.816 -4.763 7.711 1.00 28.11 133 GLU D C 1
ATOM 4511 O O . GLU D 2 133 ? 9.727 -4.516 8.914 1.00 27.24 133 GLU D O 1
ATOM 4517 N N . ASN D 2 134 ? 10.898 -4.454 7.000 1.00 27.05 134 ASN D N 1
ATOM 4518 C CA . ASN D 2 134 ? 12.017 -3.791 7.659 1.00 24.92 134 ASN D CA 1
ATOM 4519 C C . ASN D 2 134 ? 11.740 -2.327 7.970 1.00 25.24 134 ASN D C 1
ATOM 4520 O O . ASN D 2 134 ? 12.367 -1.755 8.860 1.00 23.97 134 ASN D O 1
ATOM 4525 N N . LYS D 2 135 ? 10.794 -1.717 7.263 1.00 25.66 135 LYS D N 1
ATOM 4526 C CA . LYS D 2 135 ? 10.469 -0.322 7.540 1.00 26.60 135 LYS D CA 1
ATOM 4527 C C . LYS D 2 135 ? 9.804 -0.248 8.910 1.00 25.69 135 LYS D C 1
ATOM 4528 O O . LYS D 2 135 ? 10.001 0.711 9.660 1.00 24.98 135 LYS D O 1
ATOM 4534 N N . LYS D 2 136 ? 9.016 -1.270 9.231 1.00 26.78 136 LYS D N 1
ATOM 4535 C CA . LYS D 2 136 ? 8.327 -1.327 10.513 1.00 26.91 136 LYS D CA 1
ATOM 4536 C C . LYS D 2 136 ? 9.345 -1.520 11.634 1.00 26.13 136 LYS D C 1
ATOM 4537 O O . LYS D 2 136 ? 9.216 -0.928 12.705 1.00 25.81 136 LYS D O 1
ATOM 4543 N N . LEU D 2 137 ? 10.354 -2.351 11.380 1.00 23.95 137 LEU D N 1
ATOM 4544 C CA . LEU D 2 137 ? 11.404 -2.615 12.360 1.00 22.91 137 LEU D CA 1
ATOM 4545 C C . LEU D 2 137 ? 12.215 -1.352 12.607 1.00 21.50 137 LEU D C 1
ATOM 4546 O O . LEU D 2 137 ? 12.482 -0.984 13.751 1.00 21.40 137 LEU D O 1
ATOM 4551 N N . ILE D 2 138 ? 12.608 -0.697 11.521 1.00 21.07 138 ILE D N 1
ATOM 4552 C CA . ILE D 2 138 ? 13.390 0.527 11.605 1.00 20.44 138 ILE D CA 1
ATOM 4553 C C . ILE D 2 138 ? 12.624 1.618 12.349 1.00 21.96 138 ILE D C 1
ATOM 4554 O O . ILE D 2 138 ? 13.173 2.266 13.235 1.00 20.56 138 ILE D O 1
ATOM 4559 N N . ASP D 2 139 ? 11.357 1.818 12.000 1.00 21.71 139 ASP D N 1
ATOM 4560 C CA . ASP D 2 139 ? 10.562 2.839 12.678 1.00 23.90 139 ASP D CA 1
ATOM 4561 C C . ASP D 2 139 ? 10.484 2.572 14.178 1.00 24.08 139 ASP D C 1
ATOM 4562 O O . ASP D 2 139 ? 10.548 3.501 14.985 1.00 25.35 139 ASP D O 1
ATOM 4567 N N . LYS D 2 140 ? 10.339 1.306 14.556 1.00 24.16 140 LYS D N 1
ATOM 4568 C CA . LYS D 2 140 ? 10.275 0.955 15.970 1.00 23.38 140 LYS D CA 1
ATOM 4569 C C . LYS D 2 140 ? 11.599 1.321 16.637 1.00 23.35 140 LYS D C 1
ATOM 4570 O O . LYS D 2 140 ? 11.621 1.905 17.720 1.00 23.83 140 LYS D O 1
ATOM 4576 N N . ILE D 2 141 ? 12.701 0.984 15.976 1.00 22.32 141 ILE D N 1
ATOM 4577 C CA . ILE D 2 141 ? 14.022 1.290 16.511 1.00 21.57 141 ILE D CA 1
ATOM 4578 C C . ILE D 2 141 ? 14.206 2.797 16.673 1.00 21.61 141 ILE D C 1
ATOM 4579 O O . ILE D 2 141 ? 14.721 3.256 17.695 1.00 22.96 141 ILE D O 1
ATOM 4584 N N . ASP D 2 142 ? 13.771 3.559 15.673 1.00 21.98 142 ASP D N 1
ATOM 4585 C CA . ASP D 2 142 ? 13.904 5.016 15.704 1.00 23.05 142 ASP D CA 1
ATOM 4586 C C . ASP D 2 142 ? 13.060 5.682 16.787 1.00 23.94 142 ASP D C 1
ATOM 4587 O O . ASP D 2 142 ? 13.275 6.850 17.108 1.00 23.96 142 ASP D O 1
ATOM 4592 N N . ASN D 2 143 ? 12.103 4.950 17.349 1.00 25.45 143 ASN D N 1
ATOM 4593 C CA . ASN D 2 143 ? 11.229 5.526 18.366 1.00 25.74 143 ASN D CA 1
ATOM 4594 C C . ASN D 2 143 ? 11.380 4.985 19.782 1.00 25.41 143 ASN D C 1
ATOM 4595 O O . ASN D 2 143 ? 10.541 5.252 20.644 1.00 25.56 143 ASN D O 1
ATOM 4600 N N . ILE D 2 144 ? 12.450 4.240 20.032 1.00 24.41 144 ILE D N 1
ATOM 4601 C CA . ILE D 2 144 ? 12.676 3.681 21.358 1.00 23.01 144 ILE D CA 1
ATOM 4602 C C . ILE D 2 144 ? 13.187 4.715 22.352 1.00 24.06 144 ILE D C 1
ATOM 4603 O O . ILE D 2 144 ? 12.679 4.817 23.468 1.00 23.64 144 ILE D O 1
ATOM 4608 N N . ALA D 2 145 ? 14.202 5.468 21.948 1.00 23.54 145 ALA D N 1
ATOM 4609 C CA . ALA D 2 145 ? 14.788 6.477 22.818 1.00 24.15 145 ALA D CA 1
ATOM 4610 C C . ALA D 2 145 ? 13.986 7.766 22.816 1.00 25.38 145 ALA D C 1
ATOM 4611 O O . ALA D 2 145 ? 13.315 8.100 21.838 1.00 26.28 145 ALA D O 1
ATOM 4613 N N . LYS D 2 146 ? 14.057 8.487 23.927 1.00 26.42 146 LYS D N 1
ATOM 4614 C CA . LYS D 2 146 ? 13.360 9.755 24.050 1.00 28.10 146 LYS D CA 1
ATOM 4615 C C . LYS D 2 146 ? 14.397 10.853 23.836 1.00 27.35 146 LYS D C 1
ATOM 4616 O O . LYS D 2 146 ? 15.381 10.937 24.571 1.00 28.31 146 LYS D O 1
ATOM 4622 N N . PRO D 2 147 ? 14.201 11.691 22.807 1.00 26.97 147 PRO D N 1
ATOM 4623 C CA . PRO D 2 147 ? 15.124 12.785 22.492 1.00 26.31 147 PRO D CA 1
ATOM 4624 C C . PRO D 2 147 ? 15.435 13.699 23.675 1.00 26.84 147 PRO D C 1
ATOM 4625 O O . PRO D 2 147 ? 14.541 14.075 24.437 1.00 27.18 147 PRO D O 1
ATOM 4629 N N . ASN D 2 148 ? 16.712 14.042 23.829 1.00 26.32 148 ASN D N 1
ATOM 4630 C CA . ASN D 2 148 ? 17.147 14.934 24.899 1.00 25.80 148 ASN D CA 1
ATOM 4631 C C . ASN D 2 148 ? 17.878 16.123 24.295 1.00 25.32 148 ASN D C 1
ATOM 4632 O O . ASN D 2 148 ? 19.023 16.006 23.864 1.00 24.86 148 ASN D O 1
ATOM 4637 N N . PRO D 2 149 ? 17.223 17.293 24.267 1.00 25.11 149 PRO D N 1
ATOM 4638 C CA . PRO D 2 149 ? 17.807 18.515 23.710 1.00 24.88 149 PRO D CA 1
ATOM 4639 C C . PRO D 2 149 ? 19.145 18.927 24.324 1.00 24.36 149 PRO D C 1
ATOM 4640 O O . PRO D 2 149 ? 19.931 19.626 23.686 1.00 25.74 149 PRO D O 1
ATOM 4644 N N . ASP D 2 150 ? 19.402 18.495 25.554 1.00 23.37 150 ASP D N 1
ATOM 4645 C CA . ASP D 2 150 ? 20.651 18.835 26.229 1.00 23.86 150 ASP D CA 1
ATOM 4646 C C . ASP D 2 150 ? 21.848 18.052 25.695 1.00 23.54 150 ASP D C 1
ATOM 4647 O O . ASP D 2 150 ? 22.994 18.467 25.874 1.00 22.67 150 ASP D O 1
ATOM 4652 N N . GLN D 2 151 ? 21.584 16.922 25.043 1.00 23.47 151 GLN D N 1
ATOM 4653 C CA . GLN D 2 151 ? 22.657 16.107 24.480 1.00 22.94 151 GLN D CA 1
ATOM 4654 C C . GLN D 2 151 ? 22.897 16.463 23.017 1.00 22.90 151 GLN D C 1
ATOM 4655 O O . GLN D 2 151 ? 24.040 16.589 22.580 1.00 23.11 151 GLN D O 1
ATOM 4661 N N . LYS D 2 152 ? 21.808 16.622 22.275 1.00 23.52 152 LYS D N 1
ATOM 4662 C CA . LYS D 2 152 ? 21.851 16.940 20.851 1.00 24.22 152 LYS D CA 1
ATOM 4663 C C . LYS D 2 152 ? 22.693 18.161 20.494 1.00 24.54 152 LYS D C 1
ATOM 4664 O O . LYS D 2 152 ? 22.364 19.292 20.858 1.00 24.33 152 LYS D O 1
ATOM 4670 N N . ASP D 2 153 ? 23.780 17.915 19.769 1.00 23.35 153 ASP D N 1
ATOM 4671 C CA . ASP D 2 153 ? 24.692 18.963 19.322 1.00 23.26 153 ASP D CA 1
ATOM 4672 C C . ASP D 2 153 ? 25.312 19.790 20.438 1.00 24.21 153 ASP D C 1
ATOM 4673 O O . ASP D 2 153 ? 25.651 20.957 20.237 1.00 25.54 153 ASP D O 1
ATOM 4678 N N . ASN D 2 154 ? 25.464 19.183 21.608 1.00 22.90 154 ASN D N 1
ATOM 4679 C CA . ASN D 2 154 ? 26.065 19.867 22.745 1.00 23.63 154 ASN D CA 1
ATOM 4680 C C . ASN D 2 154 ? 27.480 19.342 22.965 1.00 24.39 154 ASN D C 1
ATOM 4681 O O . ASN D 2 154 ? 27.672 18.267 23.534 1.00 24.66 154 ASN D O 1
ATOM 4686 N N . PRO D 2 155 ? 28.490 20.102 22.516 1.00 24.97 155 PRO D N 1
ATOM 4687 C CA . PRO D 2 155 ? 29.899 19.722 22.654 1.00 25.81 155 PRO D CA 1
ATOM 4688 C C . PRO D 2 155 ? 30.417 19.652 24.090 1.00 25.13 155 PRO D C 1
ATOM 4689 O O . PRO D 2 155 ? 31.466 19.062 24.341 1.00 25.83 155 PRO D O 1
ATOM 4693 N N . HIS D 2 156 ? 29.688 20.253 25.026 1.00 25.92 156 HIS D N 1
ATOM 4694 C CA . HIS D 2 156 ? 30.093 20.253 26.431 1.00 24.65 156 HIS D CA 1
ATOM 4695 C C . HIS D 2 156 ? 29.344 19.188 27.222 1.00 24.40 156 HIS D C 1
ATOM 4696 O O . HIS D 2 156 ? 29.425 19.138 28.448 1.00 24.01 156 HIS D O 1
ATOM 4703 N N . PHE D 2 157 ? 28.626 18.326 26.513 1.00 23.60 157 PHE D N 1
ATOM 4704 C CA . PHE D 2 157 ? 27.836 17.281 27.149 1.00 23.73 157 PHE D CA 1
ATOM 4705 C C . PHE D 2 157 ? 28.570 16.427 28.183 1.00 22.88 157 PHE D C 1
ATOM 4706 O O . PHE D 2 157 ? 27.987 16.060 29.204 1.00 24.35 157 PHE D O 1
ATOM 4714 N N . PHE D 2 158 ? 29.839 16.111 27.932 1.00 21.73 158 PHE D N 1
ATOM 4715 C CA . PHE D 2 158 ? 30.602 15.275 28.857 1.00 21.57 158 PHE D CA 1
ATOM 4716 C C . PHE D 2 158 ? 31.585 16.040 29.733 1.00 21.78 158 PHE D C 1
ATOM 4717 O O . PHE D 2 158 ? 32.375 15.432 30.451 1.00 21.90 158 PHE D O 1
ATOM 4725 N N . ASP D 2 159 ? 31.541 17.364 29.679 1.00 23.49 159 ASP D N 1
ATOM 4726 C CA . ASP D 2 159 ? 32.455 18.177 30.475 1.00 25.10 159 ASP D CA 1
ATOM 4727 C C . ASP D 2 159 ? 32.473 17.793 31.950 1.00 26.04 159 ASP D C 1
ATOM 4728 O O . ASP D 2 159 ? 33.518 17.836 32.593 1.00 26.96 159 ASP D O 1
ATOM 4733 N N . ALA D 2 160 ? 31.316 17.413 32.482 1.00 27.34 160 ALA D N 1
ATOM 4734 C CA . ALA D 2 160 ? 31.214 17.025 33.884 1.00 27.59 160 ALA D CA 1
ATOM 4735 C C . ALA D 2 160 ? 32.109 15.829 34.204 1.00 27.62 160 ALA D C 1
ATOM 4736 O O . ALA D 2 160 ? 32.883 15.859 35.162 1.00 27.39 160 ALA D O 1
ATOM 4738 N N . GLU D 2 161 ? 32.003 14.781 33.394 1.00 26.85 161 GLU D N 1
ATOM 4739 C CA . GLU D 2 161 ? 32.796 13.572 33.590 1.00 25.77 161 GLU D CA 1
ATOM 4740 C C . GLU D 2 161 ? 34.282 13.804 33.329 1.00 25.70 161 GLU D C 1
ATOM 4741 O O . GLU D 2 161 ? 35.136 13.217 33.993 1.00 24.94 161 GLU D O 1
ATOM 4747 N N . LEU D 2 162 ? 34.589 14.655 32.356 1.00 25.58 162 LEU D N 1
ATOM 4748 C CA . LEU D 2 162 ? 35.978 14.946 32.020 1.00 26.07 162 LEU D CA 1
ATOM 4749 C C . LEU D 2 162 ? 36.678 15.673 33.165 1.00 27.61 162 LEU D C 1
ATOM 4750 O O . LEU D 2 162 ? 37.856 15.435 33.426 1.00 27.36 162 LEU D O 1
ATOM 4755 N N . GLU D 2 163 ? 35.950 16.551 33.849 1.00 29.61 163 GLU D N 1
ATOM 4756 C CA . GLU D 2 163 ? 36.522 17.287 34.974 1.00 31.84 163 GLU D CA 1
ATOM 4757 C C . GLU D 2 163 ? 36.819 16.311 36.104 1.00 31.77 163 GLU D C 1
ATOM 4758 O O . GLU D 2 163 ? 37.904 16.328 36.683 1.00 32.85 163 GLU D O 1
ATOM 4764 N N . LYS D 2 164 ? 35.846 15.458 36.409 1.00 31.02 164 LYS D N 1
ATOM 4765 C CA . LYS D 2 164 ? 36.007 14.464 37.461 1.00 30.34 164 LYS D CA 1
ATOM 4766 C C . LYS D 2 164 ? 37.206 13.570 37.164 1.00 29.64 164 LYS D C 1
ATOM 4767 O O . LYS D 2 164 ? 37.891 13.118 38.078 1.00 30.51 164 LYS D O 1
ATOM 4773 N N . TRP D 2 165 ? 37.455 13.320 35.881 1.00 28.63 165 TRP D N 1
ATOM 4774 C CA . TRP D 2 165 ? 38.585 12.495 35.468 1.00 27.97 165 TRP D CA 1
ATOM 4775 C C . TRP D 2 165 ? 39.886 13.248 35.727 1.00 28.81 165 TRP D C 1
ATOM 4776 O O . TRP D 2 165 ? 40.868 12.675 36.198 1.00 28.54 165 TRP D O 1
ATOM 4787 N N . ALA D 2 166 ? 39.882 14.539 35.418 1.00 30.29 166 ALA D N 1
ATOM 4788 C CA . ALA D 2 166 ? 41.059 15.371 35.620 1.00 32.16 166 ALA D CA 1
ATOM 4789 C C . ALA D 2 166 ? 41.320 15.552 37.112 1.00 33.12 166 ALA D C 1
ATOM 4790 O O . ALA D 2 166 ? 42.433 15.884 37.518 1.00 34.26 166 ALA D O 1
ATOM 4792 N N . GLU D 2 167 ? 40.291 15.324 37.923 1.00 34.15 167 GLU D N 1
ATOM 4793 C CA . GLU D 2 167 ? 40.412 15.472 39.370 1.00 34.84 167 GLU D CA 1
ATOM 4794 C C . GLU D 2 167 ? 40.653 14.138 40.071 1.00 34.47 167 GLU D C 1
ATOM 4795 O O . GLU D 2 167 ? 40.535 14.043 41.294 1.00 35.32 167 GLU D O 1
ATOM 4801 N N . GLY D 2 168 ? 40.979 13.111 39.292 1.00 33.65 168 GLY D N 1
ATOM 4802 C CA . GLY D 2 168 ? 41.250 11.799 39.857 1.00 32.31 168 GLY D CA 1
ATOM 4803 C C . GLY D 2 168 ? 40.077 11.080 40.501 1.00 31.31 168 GLY D C 1
ATOM 4804 O O . GLY D 2 168 ? 40.272 10.194 41.331 1.00 31.74 168 GLY D O 1
ATOM 4805 N N . VAL D 2 169 ? 38.859 11.445 40.119 1.00 30.07 169 VAL D N 1
ATOM 4806 C CA . VAL D 2 169 ? 37.670 10.815 40.678 1.00 29.39 169 VAL D CA 1
ATOM 4807 C C . VAL D 2 169 ? 37.546 9.367 40.209 1.00 29.86 169 VAL D C 1
ATOM 4808 O O . VAL D 2 169 ? 37.030 8.509 40.928 1.00 29.57 169 VAL D O 1
ATOM 4812 N N . TYR D 2 170 ? 38.039 9.101 39.004 1.00 29.01 170 TYR D N 1
ATOM 4813 C CA . TYR D 2 170 ? 37.959 7.771 38.413 1.00 30.18 170 TYR D CA 1
ATOM 4814 C C . TYR D 2 170 ? 39.250 6.955 38.491 1.00 32.73 170 TYR D C 1
ATOM 4815 O O . TYR D 2 170 ? 39.699 6.402 37.488 1.00 34.21 170 TYR D O 1
ATOM 4824 N N . HIS D 2 171 ? 39.842 6.872 39.677 1.00 35.14 171 HIS D N 1
ATOM 4825 C CA . HIS D 2 171 ? 41.074 6.106 39.852 1.00 37.24 171 HIS D CA 1
ATOM 4826 C C . HIS D 2 171 ? 40.758 4.619 39.995 1.00 38.10 171 HIS D C 1
ATOM 4827 O O . HIS D 2 171 ? 39.609 4.236 40.216 1.00 38.56 171 HIS D O 1
ATOM 4834 N N . ASP D 2 172 ? 41.785 3.783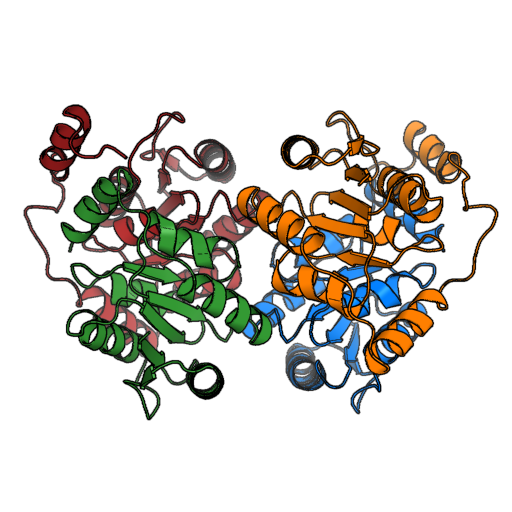 39.876 1.00 38.66 172 ASP D N 1
ATOM 4835 C CA . ASP D 2 172 ? 41.614 2.342 40.018 1.00 40.03 172 ASP D CA 1
ATOM 4836 C C . ASP D 2 172 ? 41.984 1.905 41.433 1.00 41.28 172 ASP D C 1
ATOM 4837 O O . ASP D 2 172 ? 41.124 1.305 42.109 1.00 42.22 172 ASP D O 1
#

Solvent-accessible surface area: 22998 Å² total; per-residue (Å²): 85,36,0,2,0,0,0,8,135,77,0,44,72,14,0,63,82,0,53,119,37,0,97,108,94,157,33,161,41,32,39,39,7,83,122,57,15,111,17,12,2,72,2,0,50,35,0,2,141,95,7,72,111,43,126,9,102,7,0,0,1,0,3,103,27,0,1,1,0,4,2,0,0,6,8,35,125,8,0,6,2,0,8,1,12,10,0,4,1,0,42,34,0,0,56,55,7,20,2,58,0,0,0,0,2,30,5,5,4,5,55,22,14,0,32,44,0,0,42,62,0,5,101,29,144,62,58,13,31,58,9,62,0,16,20,38,0,0,69,63,0,13,123,60,0,0,3,1,0,9,26,84,0,2,126,40,5,72,79,1,10,75,20,0,124,130,86,63,42,79,25,52,44,37,0,12,151,82,76,140,118,17,6,17,0,21,26,0,8,78,0,0,17,3,15,37,55,63,113,5,74,11,0,1,0,2,6,12,14,0,1,1,0,6,2,0,0,1,0,7,59,55,1,26,5,0,10,0,11,0,2,10,0,0,40,34,0,33,45,46,0,41,0,20,0,0,0,0,0,3,10,3,7,4,43,63,7,0,49,20,0,0,93,12,0,17,124,10,90,50,113,109,50,124,120,0,89,112,18,12,62,53,0,73,117,42,19,174,76,46,116,89,5,60,76,37,103,122,10,9,51,52,17,65,106,78,72,87,134,44,77,18,133,132,95,41,0,3,0,0,0,8,140,74,0,46,70,12,0,57,86,0,50,126,42,0,101,114,92,165,36,157,37,31,39,43,7,81,121,48,15,113,17,11,2,70,2,0,50,34,0,2,146,90,7,74,102,54,134,12,97,7,0,0,2,0,3,105,26,0,1,1,0,4,2,0,0,6,8,35,123,11,0,5,2,0,9,1,11,10,0,4,1,0,42,36,0,1,57,55,7,20,2,61,0,0,0,0,3,31,6,4,3,5,58,21,14,0,32,45,0,0,46,62,0,5,101,26,139,66,60,13,31,60,10,56,0,16,19,41,0,0,75,64,0,14,122,59,0,0,3,1,0,10,26,84,0,4,129,38,5,71,76,2,11,74,25,0,123,130,89,65,44,78,25,51,45,37,0,12,155,83,80,140,118,17,6,17,0,21,27,0,11,87,0,0,19,4,15,36,53,63,118,6,71,12,0,0,0,3,6,12,15,0,2,1,0,5,2,0,0,2,0,6,55,55,2,22,5,0,11,0,14,0,3,9,0,0,38,34,0,30,38,52,0,47,1,20,0,0,0,0,0,3,10,4,6,5,40,62,7,0,48,11,0,0,89,12,0,18,122,9,89,51,115,112,53,126,122,0,99,112,21,14,55,52,0,70,118,41,17,174,80,45,112,98,5,64,73,47,113,124,14,12,51,48,16,66,101,78,73,89,128,45,73,16,133,129

Sequence (628 aa):
MDVIIGADKDGFAMKEQVKKYLEEHQYRVADVTPEPAEDFVESSLAVTKKLLNSDAHKAIMFDRYGVGSAMASNKVKGMVTAVVEEENTAHMTAEHNGAKAIAIGTGITGYDRALVIIQRYLDTEYAGGRHQIRLDMLEKMIMIIAIGNDHIVTMQKIEISNMLKDMGYTVIDEGTYDTHRTHYPIYGKKVAEDVADGRADLGIVMCGTGIGISTAADKNEGIRAAMCDDVTSAVYAREQLNANVLGIGGAVVGVHLIQDIVKAYLDATYKETPENKKLIDKIDNIAKPNPDQKDNPHFFDAELEKWAEGVYHDMDVIIGADKDGFAMKEQVKKYLEEHQYRVADVTPEPAEDFVESSLAVTKKLLNSDAHKAIMFDRYGVGSAMASNKVKGMVTAVVEEENTAHMTAEHNGAKAIAIGTGITGYDRALVIIQRYLDTEYAGGRHQIRLDMLEKMIMIIAIGNDHIVTMQKIEISNMLKDMGYTVIDEGTYDTHRTHYPIYGKKVAEDVADGRADLGIVMCGTGIGISTAADKNEGIRAAMCDDVTSAVYAREQLNANVLGIGGAVVGVHLIQDIVKAYLDATYKETPENKKLIDKIDNIAKPNPDQKDNPHFFDAELEKWAEGVYHD

Nearest PDB structures (foldseek):
  4lfk-assembly1_A  TM=1.006E+00  e=1.914E-27  Lacticaseibacillus rhamnosus Lc 705
  1o1x-assembly1_A  TM=9.508E-01  e=8.854E-12  Thermotoga maritima
  2vvr-assembly1_A  TM=9.390E-01  e=6.829E-11  Escherichia coli K-12
  1nn4-assembly1_A  TM=9.427E-01  e=8.136E-11  Escherichia coli
  3k7p-assembly1_A  TM=9.221E-01  e=2.466E-10  Trypanosoma cruzi strain CL Brener